Protein 1ZL9 (pdb70)

InterPro domains:
  IPR004045 Glutathione S-transferase, N-terminal [PF02798] (5-75)
  IPR004045 Glutathione S-transferase, N-terminal [PS50404] (2-81)
  IPR004046 Glutathione S-transferase, C-terminal [PF14497] (122-202)
  IPR010987 Glutathione S-transferase, C-terminal-like [PS50405] (83-207)
  IPR036249 Thioredoxin-like superfamily [SSF52833] (3-77)
  IPR036282 Glutathione S-transferase, C-terminal domain superfamily [SSF47616] (79-207)
  IPR040079 Glutathione transferase family [SFLDS00019] (1-206)
  IPR050213 Glutathione S-transferase superfamily [PTHR11571] (1-204)

Nearest PDB structures (foldseek):
  1zl9-assembly1_B  TM=1.005E+00  e=1.053E-36  Caenorhabditis elegans
  2on5-assembly4_E  TM=9.612E-01  e=7.354E-25  Necator americanus
  3w8s-assembly1_A-2  TM=9.663E-01  e=3.226E-24  Necator americanus
  4oft-assembly1_B  TM=9.753E-01  e=2.077E-23  Necator americanus
  2ws2-assembly1_B  TM=9.398E-01  e=6.910E-22  Haemonchus contortus

Sequence (414 aa):
MVSYKLTYFNGRGAGEVSRQIFAYAGQQYEDNRVTQEQWPALKETCAAPFGQLPFLEVDGKKLAQSHAIARFLAREFKLNGKTAWEEAQVNSLADQYKDYSSEARPYFYAVMGFGPGDVETLKKDIFLPAFEKFYGFLVNFLKASGSGFLVGDSLTWIDLAIAQHSADLIAKGGDFSKFPELKAHAEKIQAIPQIKKWIETRPVTPFMVSYKLTYFNGRGAGEVSRQIFAYAGQQYEDNRVTQEQWPALKETCAAPFGQLPFLEVDGKKLAQSHAIARFLAREFKLNGKTAWEEAQVNSLADQYKDYSSEARPYFYAVMGFGPGDVETLKKDIFLPAFEKFYGFLVNFLKASGSGFLVGDSLTWIDLAIAQHSADLIAKGGDFSKFPELKAHAEKIQAIPQIKKWIETRPVTPF

Radius of gyration: 21.33 Å; Cα contacts (8 Å, |Δi|>4): 587; chains: 2; bounding box: 52×50×57 Å

Secondary structure (DSSP, 8-state):
---EEEEEESSSGGGHHHHHHHHHHT---EEEEE-TTTHHHHHHTT-STTS-S-EEEETTEEEE-HHHHHHHHHHHTT-S-SSHHHHHHHHHHHHHHHHHHHHHHHHHHHHHTSS-S-HHHHIIIIIHHHHHHHHHHHHHHHHHH-SSSSSTTS--HHHHHHHHHHHHHHHTT---TT-HHHHHHHHHHHHSHHHHHHHHHS-----/---EEEEEESSSGGGHHHHHHHHHHT---EEEEE-TTTHHHHHHTT-STTS-S-EEEETTEEEE-HHHHHHHHHHHTT-S-SSHHHHHHHHHHHHHHHHHHHHHHHHHHHHHSSS-S-HHHHIIIIIHHHHHHHHHHHHHHHHHH-SSSSSTTS--HHHHHHHHHHHHHHHTT---TT-HHHHHHHHHHHHSHHHHHHHHHSPP---

B-factor: mean 24.82, std 10.94, range [7.76, 68.68]

Organism: Caenorhabditis elegans (NCBI:txid6239)

Solvent-accessible surface area: 19429 Å² total; per-residue (Å²): 252,79,70,23,69,1,1,28,74,85,10,20,48,42,0,4,16,2,1,1,0,1,23,70,41,68,55,166,42,92,46,35,47,6,63,146,133,97,38,89,59,36,102,152,91,110,18,5,36,8,16,98,22,10,4,0,32,16,71,54,121,76,0,3,21,25,15,0,0,0,8,17,0,0,64,89,49,147,6,2,5,103,74,48,47,30,25,5,29,0,2,1,0,0,4,10,37,38,52,4,26,55,69,0,105,64,28,48,90,12,67,58,63,143,20,128,55,87,63,136,58,27,88,125,76,66,11,58,74,6,8,62,98,3,1,26,32,0,15,85,28,20,150,92,28,69,36,32,29,0,8,18,94,41,15,3,2,0,0,1,13,0,0,13,25,0,23,32,31,51,89,116,63,32,107,15,90,138,16,81,66,0,90,56,4,5,99,88,1,30,60,32,105,64,0,104,138,40,46,110,84,34,58,152,16,90,80,250,73,67,20,67,0,2,26,68,77,9,34,47,45,0,4,15,2,1,1,0,1,24,76,41,69,52,165,45,94,44,44,48,8,54,146,135,106,40,85,69,43,102,152,83,108,18,8,41,11,22,110,22,8,4,0,27,9,83,50,102,77,0,3,23,21,18,0,0,0,7,16,0,0,55,77,46,157,5,2,6,126,73,46,58,30,22,7,26,0,2,1,0,0,4,5,34,40,47,4,35,59,72,0,104,62,28,47,94,15,73,64,55,132,24,124,50,89,60,135,57,32,101,123,73,60,15,61,73,4,10,56,89,3,0,25,32,0,13,82,29,18,148,91,37,70,37,31,27,0,7,18,87,45,14,3,0,0,0,1,14,0,1,17,23,0,26,51,24,52,84,166,64,36,107,14,92,133,15,79,64,1,90,57,4,6,102,88,0,34,62,29,97,72,0,102,128,37,48,109,86,32,61,148,17,100,87

Structure (mmCIF, N/CA/C/O backbone):
data_1ZL9
#
_entry.id   1ZL9
#
_cell.length_a   58.960
_cell.length_b   88.272
_cell.length_c   93.596
_cell.angle_alpha   90.00
_cell.angle_beta   90.00
_cell.angle_gamma   90.00
#
_symmetry.space_group_name_H-M   'P 21 21 21'
#
loop_
_entity.id
_entity.type
_entity.pdbx_description
1 polymer 'glutathione S-transferase 5'
2 non-polymer GLUTATHIONE
3 water water
#
loop_
_atom_site.group_PDB
_atom_site.id
_atom_site.type_symbol
_atom_site.label_atom_id
_atom_site.label_alt_id
_atom_site.label_comp_id
_atom_site.label_asym_id
_atom_site.label_entity_id
_atom_site.label_seq_id
_atom_site.pdbx_PDB_ins_code
_atom_site.Cartn_x
_atom_site.Cartn_y
_atom_site.Cartn_z
_atom_site.occupancy
_atom_site.B_iso_or_equiv
_atom_site.auth_seq_id
_atom_site.auth_comp_id
_atom_site.auth_asym_id
_atom_site.auth_atom_id
_atom_site.pdbx_PDB_model_num
ATOM 1 N N . MET A 1 1 ? 32.813 6.422 0.044 1.00 51.20 1 MET A N 1
ATOM 2 C CA . MET A 1 1 ? 31.636 6.129 -0.850 1.00 51.11 1 MET A CA 1
ATOM 3 C C . MET A 1 1 ? 30.350 5.834 0.019 1.00 49.20 1 MET A C 1
ATOM 4 O O . MET A 1 1 ? 29.630 4.847 -0.208 1.00 49.97 1 MET A O 1
ATOM 9 N N . VAL A 1 2 ? 30.081 6.714 0.999 1.00 46.95 2 VAL A N 1
ATOM 10 C CA . VAL A 1 2 ? 28.907 6.615 1.930 1.00 43.44 2 VAL A CA 1
ATOM 11 C C . VAL A 1 2 ? 27.569 6.872 1.226 1.00 39.53 2 VAL A C 1
ATOM 12 O O . VAL A 1 2 ? 27.393 7.895 0.572 1.00 39.25 2 VAL A O 1
ATOM 16 N N . SER A 1 3 ? 26.623 5.948 1.346 1.00 33.83 3 SER A N 1
ATOM 17 C CA . SER A 1 3 ? 25.392 6.080 0.585 1.00 31.86 3 SER A CA 1
ATOM 18 C C . SER A 1 3 ? 24.237 6.539 1.528 1.00 27.33 3 SER A C 1
ATOM 19 O O . SER A 1 3 ? 24.038 5.992 2.602 1.00 26.67 3 SER A O 1
ATOM 22 N N . TYR A 1 4 ? 23.553 7.611 1.142 1.00 22.76 4 TYR A N 1
ATOM 23 C CA . TYR A 1 4 ? 22.485 8.215 1.937 1.00 21.01 4 TYR A CA 1
ATOM 24 C C . TYR A 1 4 ? 21.130 8.026 1.320 1.00 18.71 4 TYR A C 1
ATOM 25 O O . TYR A 1 4 ? 20.963 8.257 0.120 1.00 17.70 4 TYR A O 1
ATOM 34 N N . LYS A 1 5 ? 20.164 7.622 2.144 1.00 18.57 5 LYS A N 1
ATOM 35 C CA . LYS A 1 5 ? 18.770 7.426 1.713 1.00 18.18 5 LYS A CA 1
ATOM 36 C C . LYS A 1 5 ? 17.830 7.985 2.774 1.00 17.35 5 LYS A C 1
ATOM 37 O O . LYS A 1 5 ? 17.884 7.591 3.926 1.00 16.53 5 LYS A O 1
ATOM 43 N N . LEU A 1 6 ? 16.996 8.944 2.395 1.00 16.56 6 LEU A N 1
ATOM 44 C CA . LEU A 1 6 ? 16.117 9.583 3.346 1.00 15.47 6 LEU A CA 1
ATOM 45 C C . LEU A 1 6 ? 14.715 9.084 3.059 1.00 14.93 6 LEU A C 1
ATOM 46 O O . LEU A 1 6 ? 14.246 9.175 1.940 1.00 15.87 6 LEU A O 1
ATOM 51 N N . THR A 1 7 ? 14.046 8.555 4.051 1.00 15.21 7 THR A N 1
ATOM 52 C CA . THR A 1 7 ? 12.674 8.082 3.865 1.00 15.92 7 THR A CA 1
ATOM 53 C C . THR A 1 7 ? 11.742 8.975 4.644 1.00 15.53 7 THR A C 1
ATOM 54 O O . THR A 1 7 ? 11.882 9.139 5.861 1.00 13.55 7 THR A O 1
ATOM 58 N N . TYR A 1 8 ? 10.840 9.625 3.913 1.00 15.22 8 TYR A N 1
ATOM 59 C CA . TYR A 1 8 ? 9.818 10.449 4.528 1.00 17.13 8 TYR A CA 1
ATOM 60 C C . TYR A 1 8 ? 8.593 10.445 3.614 1.00 18.08 8 TYR A C 1
ATOM 61 O O . TYR A 1 8 ? 8.626 9.808 2.594 1.00 18.30 8 TYR A O 1
ATOM 70 N N . PHE A 1 9 ? 7.508 11.069 4.043 1.00 19.04 9 PHE A N 1
ATOM 71 C CA . PHE A 1 9 ? 6.323 11.290 3.205 1.00 20.58 9 PHE A CA 1
ATOM 72 C C . PHE A 1 9 ? 6.589 12.266 2.045 1.00 20.12 9 PHE A C 1
ATOM 73 O O . PHE A 1 9 ? 7.649 12.935 1.985 1.00 20.02 9 PHE A O 1
ATOM 81 N N . ASN A 1 10 ? 5.690 12.242 1.075 1.00 18.67 10 ASN A N 1
ATOM 82 C CA . ASN A 1 10 ? 5.735 13.167 -0.032 1.00 20.37 10 ASN A CA 1
ATOM 83 C C . ASN A 1 10 ? 5.272 14.555 0.397 1.00 18.40 10 ASN A C 1
ATOM 84 O O . ASN A 1 10 ? 4.159 14.971 0.109 1.00 17.04 10 ASN A O 1
ATOM 89 N N . GLY A 1 11 ? 6.170 15.264 1.056 1.00 17.35 11 GLY A N 1
ATOM 90 C CA . GLY A 1 11 ? 5.884 16.597 1.556 1.00 16.12 11 GLY A CA 1
ATOM 91 C C . GLY A 1 11 ? 7.163 17.128 2.172 1.00 16.64 11 GLY A C 1
ATOM 92 O O . GLY A 1 11 ? 8.173 16.380 2.311 1.00 14.36 11 GLY A O 1
ATOM 93 N N . ARG A 1 12 ? 7.133 18.402 2.511 1.00 15.38 12 ARG A N 1
ATOM 94 C CA . ARG A 1 12 ? 8.271 19.083 3.125 1.00 15.88 12 ARG A CA 1
ATOM 95 C C . ARG A 1 12 ? 8.435 18.578 4.549 1.00 16.14 12 ARG A C 1
ATOM 96 O O . ARG A 1 12 ? 9.305 17.728 4.837 1.00 15.44 12 ARG A O 1
ATOM 104 N N . GLY A 1 13 ? 7.519 19.032 5.410 1.00 15.73 13 GLY A N 1
ATOM 105 C CA . GLY A 1 13 ? 7.374 18.561 6.765 1.00 16.75 13 GLY A CA 1
ATOM 106 C C . GLY A 1 13 ? 8.707 18.513 7.504 1.00 15.74 13 GLY A C 1
ATOM 107 O O . GLY A 1 13 ? 9.571 19.349 7.326 1.00 17.44 13 GLY A O 1
ATOM 108 N N . ALA A 1 14 ? 8.891 17.428 8.231 1.00 16.32 14 ALA A N 1
ATOM 109 C CA . ALA A 1 14 ? 10.065 17.227 9.085 1.00 16.65 14 ALA A CA 1
ATOM 110 C C . ALA A 1 14 ? 11.296 16.676 8.325 1.00 17.19 14 ALA A C 1
ATOM 111 O O . ALA A 1 14 ? 12.414 16.723 8.843 1.00 18.65 14 ALA A O 1
ATOM 113 N N . GLY A 1 15 ? 11.096 16.168 7.109 1.00 15.32 15 GLY A N 1
ATOM 114 C CA . GLY A 1 15 ? 12.199 15.731 6.284 1.00 16.18 15 GLY A CA 1
ATOM 115 C C . GLY A 1 15 ? 12.942 16.834 5.546 1.00 15.34 15 GLY A C 1
ATOM 116 O O . GLY A 1 15 ? 14.107 16.670 5.155 1.00 16.12 15 GLY A O 1
ATOM 117 N N . GLU A 1 16 ? 12.262 17.944 5.338 1.00 13.69 16 GLU A N 1
ATOM 118 C CA . GLU A 1 16 ? 12.712 18.949 4.425 1.00 13.16 16 GLU A CA 1
ATOM 119 C C . GLU A 1 16 ? 14.050 19.512 4.810 1.00 12.86 16 GLU A C 1
ATOM 120 O O . GLU A 1 16 ? 14.915 19.756 3.954 1.00 13.94 16 GLU A O 1
ATOM 126 N N . VAL A 1 17 ? 14.292 19.726 6.088 1.00 13.51 17 VAL A N 1
ATOM 127 C CA . VAL A 1 17 ? 15.569 20.340 6.450 1.00 13.55 17 VAL A CA 1
ATOM 128 C C . VAL A 1 17 ? 16.803 19.491 6.051 1.00 13.31 17 VAL A C 1
ATOM 129 O O . VAL A 1 17 ? 17.845 20.035 5.610 1.00 12.58 17 VAL A O 1
ATOM 133 N N . SER A 1 18 ? 16.659 18.176 6.196 1.00 12.48 18 SER A N 1
ATOM 134 C CA . SER A 1 18 ? 17.686 17.235 5.783 1.00 12.78 18 SER A CA 1
ATOM 135 C C . SER A 1 18 ? 17.888 17.306 4.293 1.00 10.96 18 SER A C 1
ATOM 136 O O . SER A 1 18 ? 19.006 17.292 3.809 1.00 12.98 18 SER A O 1
ATOM 139 N N . ARG A 1 19 ? 16.804 17.398 3.527 1.00 13.53 19 ARG A N 1
ATOM 140 C CA . ARG A 1 19 ? 16.934 17.527 2.087 1.00 13.54 19 ARG A CA 1
ATOM 141 C C . ARG A 1 19 ? 17.708 18.810 1.732 1.00 12.90 19 ARG A C 1
ATOM 142 O O . ARG A 1 19 ? 18.499 18.836 0.796 1.00 13.00 19 ARG A O 1
ATOM 150 N N . GLN A 1 20 ? 17.477 19.860 2.490 1.00 11.66 20 GLN A N 1
ATOM 151 C CA . GLN A 1 20 ? 18.124 21.155 2.224 1.00 12.67 20 GLN A CA 1
ATOM 152 C C . GLN A 1 20 ? 19.597 21.157 2.633 1.00 13.41 20 GLN A C 1
ATOM 153 O O . GLN A 1 20 ? 20.419 21.783 1.995 1.00 14.55 20 GLN A O 1
ATOM 159 N N . ILE A 1 21 ? 19.918 20.428 3.694 1.00 13.14 21 ILE A N 1
ATOM 160 C CA . ILE A 1 21 ? 21.310 20.226 4.064 1.00 13.65 21 ILE A CA 1
ATOM 161 C C . ILE A 1 21 ? 22.036 19.512 2.951 1.00 12.70 21 ILE A C 1
ATOM 162 O O . ILE A 1 21 ? 23.119 19.926 2.519 1.00 13.20 21 ILE A O 1
ATOM 167 N N . PHE A 1 22 ? 21.454 18.439 2.461 1.00 14.02 22 PHE A N 1
ATOM 168 C CA . PHE A 1 22 ? 22.047 17.764 1.320 1.00 13.83 22 PHE A CA 1
ATOM 169 C C . PHE A 1 22 ? 22.175 18.663 0.084 1.00 14.63 22 PHE A C 1
ATOM 170 O O . PHE A 1 22 ? 23.222 18.615 -0.614 1.00 16.07 22 PHE A O 1
ATOM 178 N N . ALA A 1 23 ? 21.137 19.460 -0.222 1.00 14.61 23 ALA A N 1
ATOM 179 C CA . ALA A 1 23 ? 21.186 20.379 -1.330 1.00 14.78 23 ALA A CA 1
ATOM 180 C C . ALA A 1 23 ? 22.301 21.387 -1.120 1.00 15.30 23 ALA A C 1
ATOM 181 O O . ALA A 1 23 ? 23.052 21.649 -2.052 1.00 16.60 23 ALA A O 1
ATOM 183 N N . TYR A 1 24 ? 22.387 22.007 0.058 1.00 16.75 24 TYR A N 1
ATOM 184 C CA . TYR A 1 24 ? 23.473 22.956 0.337 1.00 17.17 24 TYR A CA 1
ATOM 185 C C . TYR A 1 24 ? 24.852 22.377 0.088 1.00 19.18 24 TYR A C 1
ATOM 186 O O . TYR A 1 24 ? 25.722 23.000 -0.555 1.00 17.99 24 TYR A O 1
ATOM 195 N N . ALA A 1 25 ? 25.042 21.155 0.554 1.00 19.16 25 ALA A N 1
ATOM 196 C CA . ALA A 1 25 ? 26.325 20.500 0.461 1.00 20.66 25 ALA A CA 1
ATOM 197 C C . ALA A 1 25 ? 26.592 19.938 -0.878 1.00 21.34 25 ALA A C 1
ATOM 198 O O . ALA A 1 25 ? 27.676 19.468 -1.130 1.00 22.82 25 ALA A O 1
ATOM 200 N N . GLY A 1 26 ? 25.620 19.905 -1.779 1.00 21.38 26 GLY A N 1
ATOM 201 C CA . GLY A 1 26 ? 25.809 19.192 -3.030 1.00 21.84 26 GLY A CA 1
ATOM 202 C C . GLY A 1 26 ? 25.923 17.671 -2.938 1.00 24.43 26 GLY A C 1
ATOM 203 O O . GLY A 1 26 ? 26.534 17.024 -3.840 1.00 24.60 26 GLY A O 1
ATOM 204 N N . GLN A 1 27 ? 25.327 17.077 -1.895 1.00 21.17 27 GLN A N 1
ATOM 205 C CA . GLN A 1 27 ? 25.504 15.667 -1.626 1.00 21.71 27 GLN A CA 1
ATOM 206 C C . GLN A 1 27 ? 24.400 14.892 -2.235 1.00 21.68 27 GLN A C 1
ATOM 207 O O . GLN A 1 27 ? 23.207 15.171 -1.956 1.00 22.64 27 GLN A O 1
ATOM 213 N N . GLN A 1 28 ? 24.757 13.896 -3.044 1.00 19.96 28 GLN A N 1
ATOM 214 C CA . GLN A 1 28 ? 23.763 12.979 -3.601 1.00 22.36 28 GLN A CA 1
ATOM 215 C C . GLN A 1 28 ? 23.155 12.096 -2.496 1.00 21.55 28 GLN A C 1
ATOM 216 O O . GLN A 1 28 ? 23.839 11.649 -1.561 1.00 20.33 28 GLN A O 1
ATOM 222 N N . TYR A 1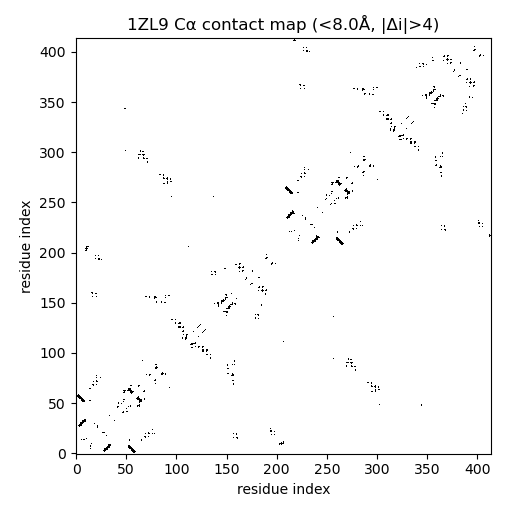 29 ? 21.869 11.854 -2.625 1.00 19.10 29 TYR A N 1
ATOM 223 C CA . TYR A 1 29 ? 21.115 11.012 -1.699 1.00 16.61 29 TYR A CA 1
ATOM 224 C C . TYR A 1 29 ? 19.893 10.477 -2.438 1.00 16.01 29 TYR A C 1
ATOM 225 O O . TYR A 1 29 ? 19.415 11.036 -3.452 1.00 15.43 29 TYR A O 1
ATOM 234 N N . GLU A 1 30 ? 19.346 9.411 -1.929 1.00 16.44 30 GLU A N 1
ATOM 235 C CA . GLU A 1 30 ? 18.055 8.953 -2.413 1.00 16.43 30 GLU A CA 1
ATOM 236 C C . GLU A 1 30 ? 16.939 9.600 -1.586 1.00 16.09 30 GLU A C 1
ATOM 237 O O . GLU A 1 30 ? 16.842 9.400 -0.374 1.00 14.66 30 GLU A O 1
ATOM 243 N N . ASP A 1 31 ? 16.100 10.372 -2.259 1.00 15.16 31 ASP A N 1
ATOM 244 C CA . ASP A 1 31 ? 14.931 11.041 -1.661 1.00 15.97 31 ASP A CA 1
ATOM 245 C C . ASP A 1 31 ? 13.744 10.110 -1.788 1.00 18.00 31 ASP A C 1
ATOM 246 O O . ASP A 1 31 ? 13.067 10.136 -2.775 1.00 17.75 31 ASP A O 1
ATOM 251 N N . ASN A 1 32 ? 13.571 9.236 -0.800 1.00 17.56 32 ASN A N 1
ATOM 252 C CA . ASN A 1 32 ? 12.552 8.207 -0.808 1.00 18.52 32 ASN A CA 1
ATOM 253 C C . ASN A 1 32 ? 11.295 8.683 -0.162 1.00 18.76 32 ASN A C 1
ATOM 254 O O . ASN A 1 32 ? 11.194 8.764 1.069 1.00 19.41 32 ASN A O 1
ATOM 259 N N . ARG A 1 33 ? 10.305 8.943 -0.987 1.00 18.74 33 ARG A N 1
ATOM 260 C CA . ARG A 1 33 ? 9.067 9.523 -0.542 1.00 20.80 33 ARG A CA 1
ATOM 261 C C . ARG A 1 33 ? 7.978 8.454 -0.496 1.00 24.13 33 ARG A C 1
ATOM 262 O O . ARG A 1 33 ? 7.674 7.770 -1.488 1.00 22.10 33 ARG A O 1
ATOM 270 N N . VAL A 1 34 ? 7.354 8.324 0.659 1.00 27.67 34 VAL A N 1
ATOM 271 C CA . VAL A 1 34 ? 6.442 7.225 0.814 1.00 30.78 34 VAL A CA 1
ATOM 272 C C . VAL A 1 34 ? 5.030 7.684 0.704 1.00 32.63 34 VAL A C 1
ATOM 273 O O . VAL A 1 34 ? 4.635 8.778 1.146 1.00 32.63 34 VAL A O 1
ATOM 277 N N . THR A 1 35 ? 4.317 6.781 0.010 1.00 36.26 35 THR A N 1
ATOM 278 C CA . THR A 1 35 ? 2.943 6.907 -0.377 1.00 37.28 35 THR A CA 1
ATOM 279 C C . THR A 1 35 ? 2.186 6.339 0.792 1.00 38.01 35 THR A C 1
ATOM 280 O O . THR A 1 35 ? 2.668 5.361 1.423 1.00 37.00 35 THR A O 1
ATOM 284 N N . GLN A 1 36 ? 1.022 6.923 1.057 1.00 37.83 36 GLN A N 1
ATOM 285 C CA . GLN A 1 36 ? -0.053 6.249 1.824 1.00 39.16 36 GLN A CA 1
ATOM 286 C C . GLN A 1 36 ? -0.126 4.710 1.594 1.00 38.12 36 GLN A C 1
ATOM 287 O O . GLN A 1 36 ? -0.161 3.973 2.556 1.00 37.96 36 GLN A O 1
ATOM 293 N N . GLU A 1 37 ? 0.002 4.223 0.359 1.00 38.57 37 GLU A N 1
ATOM 294 C CA . GLU A 1 37 ? -0.216 2.775 0.073 1.00 39.45 37 GLU A CA 1
ATOM 295 C C . GLU A 1 37 ? 0.940 1.882 0.592 1.00 40.14 37 GLU A C 1
ATOM 296 O O . GLU A 1 37 ? 0.740 0.686 0.920 1.00 37.74 37 GLU A O 1
ATOM 302 N N . GLN A 1 38 ? 2.134 2.479 0.617 1.00 40.33 38 GLN A N 1
ATOM 303 C CA . GLN A 1 38 ? 3.366 1.794 1.059 1.00 41.15 38 GLN A CA 1
ATOM 304 C C . GLN A 1 38 ? 3.448 1.773 2.591 1.00 40.35 38 GLN A C 1
ATOM 305 O O . GLN A 1 38 ? 3.981 0.809 3.182 1.00 39.51 38 GLN A O 1
ATOM 311 N N . TRP A 1 39 ? 2.921 2.844 3.210 1.00 40.42 39 TRP A N 1
ATOM 312 C CA . TRP A 1 39 ? 3.260 3.205 4.609 1.00 40.33 39 TRP A CA 1
ATOM 313 C C . TRP A 1 39 ? 2.896 2.074 5.641 1.00 41.38 39 TRP A C 1
ATOM 314 O O . TRP A 1 39 ? 3.833 1.397 6.169 1.00 40.32 39 TRP A O 1
ATOM 325 N N . PRO A 1 40 ? 1.603 1.879 5.941 1.00 43.70 40 PRO A N 1
ATOM 326 C CA . PRO A 1 40 ? 1.150 0.698 6.737 1.00 44.03 40 PRO A CA 1
ATOM 327 C C . PRO A 1 40 ? 1.997 -0.552 6.544 1.00 45.42 40 PRO A C 1
ATOM 328 O O . PRO A 1 40 ? 2.402 -1.294 7.481 1.00 43.73 40 PRO A O 1
ATOM 332 N N . ALA A 1 41 ? 2.294 -0.787 5.269 1.00 47.09 41 ALA A N 1
ATOM 333 C CA . ALA A 1 41 ? 3.237 -1.814 4.941 1.00 47.90 41 ALA A CA 1
ATOM 334 C C . ALA A 1 41 ? 4.679 -1.776 5.454 1.00 48.53 41 ALA A C 1
ATOM 335 O O . ALA A 1 41 ? 5.187 -2.770 6.012 1.00 48.08 41 ALA A O 1
ATOM 337 N N . LEU A 1 42 ? 5.305 -0.593 5.281 1.00 47.44 42 LEU A N 1
ATOM 338 C CA . LEU A 1 42 ? 6.618 -0.292 5.798 1.00 47.45 42 LEU A CA 1
ATOM 339 C C . LEU A 1 42 ? 6.548 -0.208 7.356 1.00 47.39 42 LEU A C 1
ATOM 340 O O . LEU A 1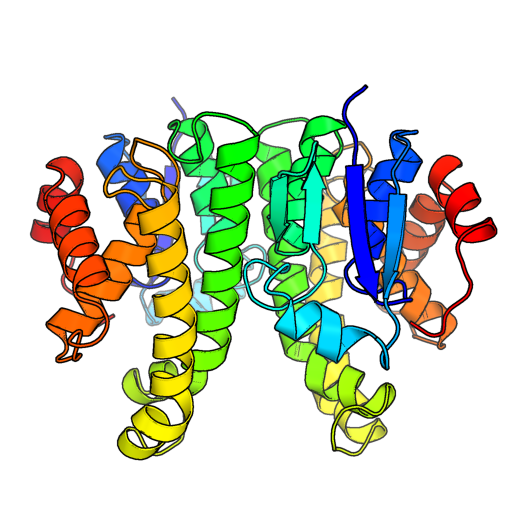 42 ? 7.445 -0.646 8.070 1.00 45.99 42 LEU A O 1
ATOM 345 N N . LYS A 1 43 ? 5.458 0.324 7.870 1.00 47.80 43 LYS A N 1
ATOM 346 C CA . LYS A 1 43 ? 5.300 0.405 9.297 1.00 49.21 43 LYS A CA 1
ATOM 347 C C . LYS A 1 43 ? 5.263 -0.979 9.959 1.00 50.78 43 LYS A C 1
ATOM 348 O O . LYS A 1 43 ? 5.982 -1.202 10.966 1.00 51.21 43 LYS A O 1
ATOM 354 N N . GLU A 1 44 ? 4.448 -1.880 9.377 1.00 52.04 44 GLU A N 1
ATOM 355 C CA . GLU A 1 44 ? 4.276 -3.287 9.805 1.00 52.96 44 GLU A CA 1
ATOM 356 C C . GLU A 1 44 ? 5.632 -3.965 9.841 1.00 52.37 44 GLU A C 1
ATOM 357 O O . GLU A 1 44 ? 5.884 -4.860 10.650 1.00 52.95 44 GLU A O 1
ATOM 363 N N . THR A 1 45 ? 6.514 -3.477 8.976 1.00 51.58 45 THR A N 1
ATOM 364 C CA . THR A 1 45 ? 7.839 -4.038 8.706 1.00 50.90 45 THR A CA 1
ATOM 365 C C . THR A 1 45 ? 8.893 -3.859 9.865 1.00 50.74 45 THR A C 1
ATOM 366 O O . THR A 1 45 ? 9.967 -4.511 9.881 1.00 50.12 45 THR A O 1
ATOM 370 N N . CYS A 1 46 ? 8.544 -3.029 10.861 1.00 49.86 46 CYS A N 1
ATOM 371 C CA . CYS A 1 46 ? 9.508 -2.375 11.744 1.00 49.46 46 CYS A CA 1
ATOM 372 C C . CYS A 1 46 ? 10.665 -1.823 10.937 1.00 46.58 46 CYS A C 1
ATOM 373 O O . CYS A 1 46 ? 11.818 -1.958 11.339 1.00 48.34 46 CYS A O 1
ATOM 376 N N . ALA A 1 47 ? 10.402 -1.213 9.785 1.00 42.84 47 ALA A N 1
ATOM 377 C CA . ALA A 1 47 ? 11.516 -0.568 9.106 1.00 39.88 47 ALA A CA 1
ATOM 378 C C . ALA A 1 47 ? 11.970 0.563 10.056 1.00 35.53 47 ALA A C 1
ATOM 379 O O . ALA A 1 47 ? 13.092 0.559 10.531 1.00 37.38 47 ALA A O 1
ATOM 381 N N . ALA A 1 48 ? 11.069 1.454 10.427 1.00 30.26 48 ALA A N 1
ATOM 382 C CA . ALA A 1 48 ? 11.474 2.651 11.152 1.00 27.04 48 ALA A CA 1
ATOM 383 C C . ALA A 1 48 ? 11.832 2.327 12.609 1.00 24.29 48 ALA A C 1
ATOM 384 O O . ALA A 1 48 ? 11.054 1.674 13.288 1.00 23.77 48 ALA A O 1
ATOM 386 N N . PRO A 1 49 ? 12.978 2.784 13.095 1.00 21.31 49 PRO A N 1
ATOM 387 C CA . PRO A 1 49 ? 13.382 2.542 14.487 1.00 21.28 49 PRO A CA 1
ATOM 388 C C . PRO A 1 49 ? 12.305 2.781 15.542 1.00 19.97 49 PRO A C 1
ATOM 389 O O . PRO A 1 49 ? 12.169 1.986 16.482 1.00 20.05 49 PRO A O 1
ATOM 393 N N . PHE A 1 50 ? 11.552 3.856 15.388 1.00 17.48 50 PHE A N 1
ATOM 394 C CA . PHE A 1 50 ? 10.454 4.138 16.286 1.00 17.64 50 PHE A CA 1
ATOM 395 C C . PHE A 1 50 ? 9.111 4.133 15.622 1.00 17.53 50 PHE A C 1
ATOM 396 O O . PHE A 1 50 ? 8.164 4.771 16.109 1.00 18.04 50 PHE A O 1
ATOM 404 N N . GLY A 1 51 ? 9.006 3.424 14.523 1.00 18.50 51 GLY A N 1
ATOM 405 C CA . GLY A 1 51 ? 7.718 3.279 13.841 1.00 19.68 51 GLY A CA 1
ATOM 406 C C . GLY A 1 51 ? 7.260 4.528 13.102 1.00 18.84 51 GLY A C 1
ATOM 407 O O . GLY A 1 51 ? 6.069 4.640 12.737 1.00 19.53 51 GLY A O 1
ATOM 408 N N . GLN A 1 52 ? 8.136 5.514 12.946 1.00 16.90 52 GLN A N 1
ATOM 409 C CA . GLN A 1 52 ? 7.701 6.800 12.379 1.00 16.51 52 GLN A CA 1
ATOM 410 C C . GLN A 1 52 ? 8.740 7.330 11.374 1.00 15.95 52 GLN A C 1
ATOM 411 O O . GLN A 1 52 ? 9.885 6.853 11.389 1.00 15.50 52 GLN A O 1
ATOM 417 N N . LEU A 1 53 ? 8.337 8.299 10.529 1.00 14.51 53 LEU A N 1
ATOM 418 C CA . LEU A 1 53 ? 9.238 8.967 9.590 1.00 14.59 53 LEU A CA 1
ATOM 419 C C . LEU A 1 53 ? 9.467 10.403 10.104 1.00 14.24 53 LEU A C 1
ATOM 420 O O . LEU A 1 53 ? 8.633 10.942 10.825 1.00 15.15 53 LEU A O 1
ATOM 425 N N . PRO A 1 54 ? 10.574 11.032 9.740 1.00 13.97 54 PRO A N 1
ATOM 426 C CA . PRO A 1 54 ? 11.611 10.459 8.865 1.00 14.01 54 PRO A CA 1
ATOM 427 C C . PRO A 1 54 ? 12.595 9.498 9.501 1.00 13.85 54 PRO A C 1
ATOM 428 O O . PRO A 1 54 ? 12.711 9.422 10.731 1.00 15.25 54 PRO A O 1
ATOM 432 N N . PHE A 1 55 ? 13.274 8.721 8.665 1.00 15.00 55 PHE A N 1
ATOM 433 C CA . PHE A 1 55 ? 14.500 8.072 9.075 1.00 15.35 55 PHE A CA 1
ATOM 434 C C . PHE A 1 55 ? 15.468 8.095 7.923 1.00 15.44 55 PHE A C 1
ATOM 435 O O . PHE A 1 55 ? 15.07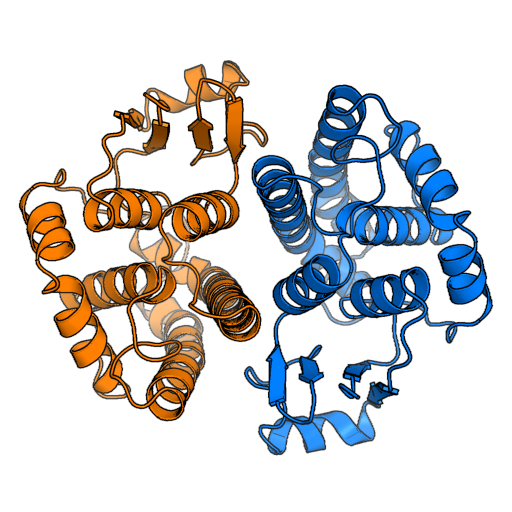2 8.225 6.764 1.00 15.40 55 PHE A O 1
ATOM 443 N N . LEU A 1 56 ? 16.748 8.089 8.272 1.00 15.24 56 LEU A N 1
ATOM 444 C CA . LEU A 1 56 ? 17.821 8.190 7.315 1.00 15.59 56 LEU A CA 1
ATOM 445 C C . LEU A 1 56 ? 18.574 6.871 7.363 1.00 16.74 56 LEU A C 1
ATOM 446 O O . LEU A 1 56 ? 18.805 6.337 8.434 1.00 17.43 56 LEU A O 1
ATOM 451 N N . GLU A 1 57 ? 18.921 6.362 6.207 1.00 17.49 57 GLU A N 1
ATOM 452 C CA . GLU A 1 57 ? 19.854 5.220 6.127 1.00 19.36 57 GLU A CA 1
ATOM 453 C C . GLU A 1 57 ? 21.241 5.650 5.641 1.00 19.39 57 GLU A C 1
ATOM 454 O O . GLU A 1 57 ? 21.362 6.372 4.634 1.00 17.19 57 GLU A O 1
ATOM 460 N N . VAL A 1 58 ? 22.287 5.216 6.349 1.00 20.14 58 VAL A N 1
ATOM 461 C CA . VAL A 1 58 ? 23.659 5.614 6.046 1.00 20.84 58 VAL A CA 1
ATOM 462 C C . VAL A 1 58 ? 24.366 4.259 5.863 1.00 22.71 58 VAL A C 1
ATOM 463 O O . VAL A 1 58 ? 24.470 3.474 6.818 1.00 20.52 58 VAL A O 1
ATOM 467 N N . ASP A 1 59 ? 24.703 3.950 4.608 1.00 23.51 59 ASP A N 1
ATOM 468 C CA . ASP A 1 59 ? 25.129 2.607 4.236 1.00 26.55 59 ASP A CA 1
ATOM 469 C C . ASP A 1 59 ? 24.248 1.551 4.869 1.00 26.75 59 ASP A C 1
ATOM 470 O O . ASP A 1 59 ? 24.739 0.608 5.483 1.00 27.23 59 ASP A O 1
ATOM 475 N N . GLY A 1 60 ? 22.947 1.703 4.713 1.00 25.18 60 GLY A N 1
ATOM 476 C CA . GLY A 1 60 ? 22.001 0.742 5.261 1.00 25.59 60 GLY A CA 1
ATOM 477 C C . GLY A 1 60 ? 21.635 0.832 6.740 1.00 24.80 60 GLY A C 1
ATOM 478 O O . GLY A 1 60 ? 20.635 0.201 7.122 1.00 25.66 60 GLY A O 1
ATOM 479 N N . LYS A 1 61 ? 22.411 1.559 7.545 1.00 23.56 61 LYS A N 1
ATOM 480 C CA . LYS A 1 61 ? 22.171 1.702 9.012 1.00 24.01 61 LYS A CA 1
ATOM 481 C C . LYS A 1 61 ? 21.139 2.832 9.272 1.00 22.51 61 LYS A C 1
ATOM 482 O O . LYS A 1 61 ? 21.242 3.919 8.692 1.00 21.03 61 LYS A O 1
ATOM 488 N N . LYS A 1 62 ? 20.165 2.565 10.131 1.00 20.99 62 LYS A N 1
ATOM 489 C CA . LYS A 1 62 ? 19.025 3.465 10.284 1.00 21.76 62 LYS A CA 1
ATOM 490 C C . LYS A 1 62 ? 19.251 4.505 11.391 1.00 19.60 62 LYS A C 1
ATOM 491 O O . LYS A 1 62 ? 19.763 4.201 12.476 1.00 20.26 62 LYS A O 1
ATOM 497 N N . LEU A 1 63 ? 18.769 5.727 11.130 1.00 18.12 63 LEU A N 1
ATOM 498 C CA . LEU A 1 63 ? 18.774 6.781 12.133 1.00 15.43 63 LEU A CA 1
ATOM 499 C C . LEU A 1 63 ? 17.441 7.501 12.042 1.00 15.39 63 LEU A C 1
ATOM 500 O O . LEU A 1 63 ? 17.120 8.074 11.028 1.00 14.36 63 LEU A O 1
ATOM 505 N N . ALA A 1 64 ? 16.690 7.491 13.133 1.00 13.88 64 ALA A N 1
ATOM 506 C CA . ALA A 1 64 ? 15.413 8.165 13.251 1.00 14.02 64 ALA A CA 1
ATOM 507 C C . ALA A 1 64 ? 15.538 9.497 13.956 1.00 13.61 64 ALA A C 1
ATOM 508 O O . ALA A 1 64 ? 16.593 9.815 14.536 1.00 14.65 64 ALA A O 1
ATOM 510 N N . GLN A 1 65 ? 14.411 10.206 13.984 1.00 14.13 65 GLN A N 1
ATOM 511 C CA . GLN A 1 65 ? 14.194 11.499 14.665 1.00 13.29 65 GLN A CA 1
ATOM 512 C C . GLN A 1 65 ? 14.720 12.711 13.868 1.00 13.36 65 GLN A C 1
ATOM 513 O O . GLN A 1 65 ? 15.920 12.848 13.671 1.00 13.10 65 GLN A O 1
ATOM 519 N N . SER A 1 66 ? 13.794 13.536 13.392 1.00 11.88 66 SER A N 1
ATOM 520 C CA . SER A 1 66 ? 14.094 14.619 12.479 1.00 12.38 66 SER A CA 1
ATOM 521 C C . SER A 1 66 ? 15.262 15.492 12.886 1.00 12.33 66 SER A C 1
ATOM 522 O O . SER A 1 66 ? 16.094 15.769 12.014 1.00 13.47 66 SER A O 1
ATOM 525 N N . HIS A 1 67 ? 15.331 15.883 14.181 1.00 11.62 67 HIS A N 1
ATOM 526 C CA . HIS A 1 67 ? 16.394 16.731 14.689 1.00 14.55 67 HIS A CA 1
ATOM 527 C C . HIS A 1 67 ? 17.709 15.937 14.782 1.00 13.89 67 HIS A C 1
ATOM 528 O O . HIS A 1 67 ? 18.760 16.508 14.510 1.00 13.62 67 HIS A O 1
ATOM 535 N N . ALA A 1 68 ? 17.622 14.643 15.152 1.00 14.02 68 ALA A N 1
ATOM 536 C CA . ALA A 1 68 ? 18.851 13.845 15.242 1.00 12.51 68 ALA A CA 1
ATOM 537 C C . ALA A 1 68 ? 19.479 13.669 13.876 1.00 12.19 68 ALA A C 1
ATOM 538 O O . ALA A 1 68 ? 20.678 13.746 13.750 1.00 13.56 68 ALA A O 1
ATOM 540 N N . ILE A 1 69 ? 18.665 13.433 12.844 1.00 11.97 69 ILE A N 1
ATOM 541 C CA . ILE A 1 69 ? 19.117 13.388 11.496 1.00 11.79 69 ILE A CA 1
ATOM 542 C C . ILE A 1 69 ? 19.732 14.699 11.027 1.00 12.65 69 ILE A C 1
ATOM 543 O O . ILE A 1 69 ? 20.817 14.689 10.491 1.00 13.50 69 ILE A O 1
ATOM 548 N N . ALA A 1 70 ? 19.027 15.819 11.203 1.00 13.59 70 ALA A N 1
ATOM 549 C CA . ALA A 1 70 ? 19.505 17.111 10.719 1.00 13.32 70 ALA A CA 1
ATOM 550 C C . ALA A 1 70 ? 20.835 17.441 11.397 1.00 12.95 70 ALA A C 1
ATOM 551 O O . ALA A 1 70 ? 21.796 17.923 10.768 1.00 14.19 70 ALA A O 1
ATOM 553 N N . ARG A 1 71 ? 20.918 17.135 12.688 1.00 13.72 71 ARG A N 1
ATOM 554 C CA . ARG A 1 71 ? 22.152 17.431 13.452 1.00 13.53 71 ARG A CA 1
ATOM 555 C C . ARG A 1 71 ? 23.322 16.553 12.968 1.00 13.14 71 ARG A C 1
ATOM 556 O O . ARG A 1 71 ? 24.442 17.027 12.792 1.00 12.57 71 ARG A O 1
ATOM 564 N N . PHE A 1 72 ? 23.049 15.291 12.704 1.00 11.84 72 PHE A N 1
ATOM 565 C CA . PHE A 1 72 ? 24.077 14.380 12.252 1.00 12.92 72 PHE A CA 1
ATOM 566 C C . PHE A 1 72 ? 24.605 14.854 10.904 1.00 14.07 72 PHE A C 1
ATOM 567 O O . PHE A 1 72 ? 25.833 15.025 10.707 1.00 13.01 72 PHE A O 1
ATOM 575 N N . LEU A 1 73 ? 23.664 15.174 10.005 1.00 13.81 73 LEU A N 1
ATOM 576 C CA . LEU A 1 73 ? 24.070 15.615 8.680 1.00 13.58 73 LEU A CA 1
ATOM 577 C C . LEU A 1 73 ? 24.749 16.992 8.745 1.00 13.55 73 LEU A C 1
ATOM 578 O O . LEU A 1 73 ? 25.764 17.214 8.068 1.00 14.61 73 LEU A O 1
ATOM 583 N N . ALA A 1 74 ? 24.208 17.908 9.516 1.00 13.76 74 ALA A N 1
ATOM 584 C CA . ALA A 1 74 ? 24.794 19.239 9.628 1.00 14.70 74 ALA A CA 1
ATOM 585 C C . ALA A 1 74 ? 26.240 19.154 10.153 1.00 15.48 74 ALA A C 1
ATOM 586 O O . ALA A 1 74 ? 27.119 19.903 9.660 1.00 14.90 74 ALA A O 1
ATOM 588 N N . ARG A 1 75 ? 26.497 18.286 11.126 1.00 14.91 75 ARG A N 1
ATOM 589 C CA . ARG A 1 75 ? 27.854 18.158 11.634 1.00 16.43 75 ARG A CA 1
ATOM 590 C C . ARG A 1 75 ? 28.822 17.603 10.586 1.00 18.67 75 ARG A C 1
ATOM 591 O O . ARG A 1 75 ? 29.955 18.052 10.538 1.00 17.95 75 ARG A O 1
ATOM 599 N N . GLU A 1 76 ? 28.353 16.682 9.738 1.00 18.86 76 GLU A N 1
ATOM 600 C CA . GLU A 1 76 ? 29.221 16.094 8.686 1.00 21.05 76 GLU A CA 1
ATOM 601 C C . GLU A 1 76 ? 29.555 17.212 7.664 1.00 20.08 76 GLU A C 1
ATOM 602 O O . GLU A 1 76 ? 30.638 17.221 7.061 1.00 20.98 76 GLU A O 1
ATOM 608 N N . PHE A 1 77 ? 28.629 18.133 7.437 1.00 17.91 77 PHE A N 1
ATOM 609 C CA . PHE A 1 77 ? 28.824 19.199 6.455 1.00 18.28 77 PHE A CA 1
ATOM 610 C C . PHE A 1 77 ? 29.190 20.568 7.051 1.00 19.58 77 PHE A C 1
ATOM 611 O O . PHE A 1 77 ? 29.134 21.562 6.334 1.00 18.32 77 PHE A O 1
ATOM 619 N N . LYS A 1 78 ? 29.542 20.620 8.340 1.00 18.14 78 LYS A N 1
ATOM 620 C CA . LYS A 1 78 ? 29.862 21.904 9.007 1.00 19.61 78 LYS A CA 1
ATOM 621 C C . LYS A 1 78 ? 28.751 22.998 8.961 1.00 18.00 78 LYS A C 1
ATOM 622 O O . LYS A 1 78 ? 29.019 24.225 8.797 1.00 19.03 78 LYS A O 1
ATOM 628 N N . LEU A 1 79 ? 27.503 22.560 9.166 1.00 15.61 79 LEU A N 1
ATOM 629 C CA . LEU A 1 79 ? 26.334 23.414 9.205 1.00 15.90 79 LEU A CA 1
ATOM 630 C C . LEU A 1 79 ? 25.652 23.367 10.557 1.00 15.03 79 LEU A C 1
ATOM 631 O O . LEU A 1 79 ? 24.496 23.827 10.710 1.00 15.03 79 LEU A O 1
ATOM 636 N N . ASN A 1 80 ? 26.362 22.876 11.576 1.00 15.75 80 ASN A N 1
ATOM 637 C CA . ASN A 1 80 ? 25.795 22.797 12.923 1.00 15.61 80 ASN A CA 1
ATOM 638 C C . ASN A 1 80 ? 26.306 23.875 13.887 1.00 16.36 80 ASN A C 1
ATOM 639 O O . ASN A 1 80 ? 25.932 23.864 15.021 1.00 15.31 80 ASN A O 1
ATOM 644 N N . GLY A 1 81 ? 27.137 24.806 13.425 1.00 16.18 81 GLY A N 1
ATOM 645 C CA . GLY A 1 81 ? 27.845 25.707 14.288 1.00 17.37 81 GLY A CA 1
ATOM 646 C C . GLY A 1 81 ? 29.352 25.553 14.061 1.00 18.87 81 GLY A C 1
ATOM 647 O O . GLY A 1 81 ? 29.848 24.440 13.794 1.00 17.55 81 GLY A O 1
ATOM 648 N N . LYS A 1 82 ? 30.064 26.669 14.151 1.00 19.55 82 LYS A N 1
ATOM 649 C CA . LYS A 1 82 ? 31.517 26.717 13.881 1.00 20.94 82 LYS A CA 1
ATOM 650 C C . LYS A 1 82 ? 32.355 26.433 15.133 1.00 21.06 82 LYS A C 1
ATOM 651 O O . LYS A 1 82 ? 33.572 26.291 15.030 1.00 22.12 82 LYS A O 1
ATOM 657 N N . THR A 1 83 ? 31.734 26.408 16.294 1.00 19.53 83 THR A N 1
ATOM 658 C CA . THR A 1 83 ? 32.429 26.131 17.568 1.00 19.49 83 THR A CA 1
ATOM 659 C C . THR A 1 83 ? 31.457 25.304 18.388 1.00 19.24 83 THR A C 1
ATOM 660 O O . THR A 1 83 ? 30.272 25.252 18.071 1.00 18.42 83 THR A O 1
ATOM 664 N N . ALA A 1 84 ? 31.965 24.625 19.393 1.00 18.95 84 ALA A N 1
ATOM 665 C CA . ALA A 1 84 ? 31.119 23.837 20.293 1.00 20.28 84 ALA A CA 1
ATOM 666 C C . ALA A 1 84 ? 30.019 24.671 20.908 1.00 19.37 84 ALA A C 1
ATOM 667 O O . ALA A 1 84 ? 28.911 24.175 21.071 1.00 18.51 84 ALA A O 1
ATOM 669 N N . TRP A 1 85 ? 30.277 25.943 21.206 1.00 17.11 85 TRP A N 1
ATOM 670 C CA . TRP A 1 85 ? 29.263 26.801 21.791 1.00 16.72 85 TRP A CA 1
ATOM 671 C C . TRP A 1 85 ? 28.154 27.164 20.748 1.00 16.95 85 TRP A C 1
ATOM 672 O O . TRP A 1 85 ? 26.993 27.207 21.069 1.00 16.34 85 TRP A O 1
ATOM 683 N N . GLU A 1 86 ? 28.533 27.444 19.508 1.00 15.89 86 GLU A N 1
ATOM 684 C CA . GLU A 1 86 ? 27.541 27.689 18.462 1.00 15.83 86 GLU A CA 1
ATOM 685 C C . GLU A 1 86 ? 26.662 26.432 18.235 1.00 14.71 86 GLU A C 1
ATOM 686 O O . GLU A 1 86 ? 25.494 26.562 18.092 1.00 14.97 86 GLU A O 1
ATOM 692 N N . GLU A 1 87 ? 27.251 25.246 18.255 1.00 15.54 87 GLU A N 1
ATOM 693 C CA . GLU A 1 87 ? 26.502 23.995 18.058 1.00 15.53 87 GLU A CA 1
ATOM 694 C C . GLU A 1 87 ? 25.457 23.832 19.157 1.00 13.97 87 GLU A C 1
ATOM 695 O O . GLU A 1 87 ? 24.368 23.418 18.882 1.00 14.04 87 GLU A O 1
ATOM 701 N N . ALA A 1 88 ? 25.813 24.174 20.392 1.00 13.94 88 ALA A N 1
ATOM 702 C CA . ALA A 1 88 ? 24.882 24.140 21.528 1.00 14.50 88 ALA A CA 1
ATOM 703 C C . ALA A 1 88 ? 23.766 25.143 21.350 1.00 14.39 88 ALA A C 1
ATOM 704 O O . ALA A 1 88 ? 22.617 24.849 21.660 1.00 13.43 88 ALA A O 1
ATOM 706 N N . GLN A 1 89 ? 24.116 26.352 20.929 1.00 15.24 89 GLN A N 1
ATOM 707 C CA . GLN A 1 89 ? 23.100 27.385 20.708 1.00 14.40 89 GLN A CA 1
ATOM 708 C C . GLN A 1 89 ? 22.122 27.013 19.558 1.00 13.87 89 GLN A C 1
ATOM 709 O O . GLN A 1 89 ? 20.900 27.208 19.648 1.00 13.11 89 GLN A O 1
ATOM 715 N N . VAL A 1 90 ? 22.663 26.519 18.449 1.00 14.08 90 VAL A N 1
ATOM 716 C CA . VAL A 1 90 ? 21.819 25.946 17.419 1.00 13.14 90 VAL A CA 1
ATOM 717 C C . VAL A 1 90 ? 20.870 24.889 18.043 1.00 12.25 90 VAL A C 1
ATOM 718 O O . VAL A 1 90 ? 19.707 24.891 17.754 1.00 12.09 90 VAL A O 1
ATOM 722 N N . ASN A 1 91 ? 21.398 23.987 18.878 1.00 12.49 91 ASN A N 1
ATOM 723 C CA . ASN A 1 91 ? 20.634 22.982 19.554 1.00 12.75 91 ASN A CA 1
ATOM 724 C C . ASN A 1 91 ? 19.543 23.624 20.442 1.00 13.93 91 ASN A C 1
ATOM 725 O O . ASN A 1 91 ? 18.414 23.166 20.470 1.00 13.27 91 ASN A O 1
ATOM 730 N N . SER A 1 92 ? 19.892 24.695 21.165 1.00 12.66 92 SER A N 1
ATOM 731 C CA . SER A 1 92 ? 18.974 25.321 22.083 1.00 13.33 92 SER A CA 1
ATOM 732 C C . SER A 1 92 ? 17.775 25.904 21.265 1.00 13.68 92 SER A C 1
ATOM 733 O O . SER A 1 92 ? 16.633 25.716 21.579 1.00 13.52 92 SER A O 1
ATOM 736 N N . LEU A 1 93 ? 18.067 26.608 20.196 1.00 13.32 93 LEU A N 1
ATOM 737 C CA . LEU A 1 93 ? 16.979 27.223 19.398 1.00 14.28 93 LEU A CA 1
ATOM 738 C C . LEU A 1 93 ? 16.128 26.186 18.709 1.00 12.12 93 LEU A C 1
ATOM 739 O O . LEU A 1 93 ? 14.920 26.370 18.533 1.00 12.24 93 LEU A O 1
ATOM 744 N N . ALA A 1 94 ? 16.758 25.108 18.263 1.00 13.09 94 ALA A N 1
ATOM 745 C CA . ALA A 1 94 ? 16.059 24.055 17.515 1.00 12.28 94 ALA A CA 1
ATOM 746 C C . ALA A 1 94 ? 15.104 23.354 18.502 1.00 11.97 94 ALA A C 1
ATOM 747 O O . ALA A 1 94 ? 13.976 22.992 18.162 1.00 12.23 94 ALA A O 1
ATOM 749 N N . ASP A 1 95 ? 15.532 23.189 19.735 1.00 12.78 95 ASP A N 1
ATOM 750 C CA . ASP A 1 95 ? 14.666 22.617 20.766 1.00 13.37 95 ASP A CA 1
ATOM 751 C C . ASP A 1 95 ? 13.545 23.555 21.167 1.00 13.83 95 ASP A C 1
ATOM 752 O O . ASP A 1 95 ? 12.434 23.096 21.470 1.00 14.23 95 ASP A O 1
ATOM 757 N N . GLN A 1 96 ? 13.799 24.866 21.192 1.00 13.11 96 GLN A N 1
ATOM 758 C CA . GLN A 1 96 ? 12.699 25.791 21.441 1.00 13.35 96 GLN A CA 1
ATOM 759 C C . GLN A 1 96 ? 11.706 25.743 20.263 1.00 12.79 96 GLN A C 1
ATOM 760 O O . GLN A 1 96 ? 10.538 25.936 20.418 1.00 12.24 96 GLN A O 1
ATOM 766 N N . TYR A 1 97 ? 12.218 25.563 19.053 1.00 14.31 97 TYR A N 1
ATOM 767 C CA . TYR A 1 97 ? 11.399 25.362 17.869 1.00 13.40 97 TYR A CA 1
ATOM 768 C C . TYR A 1 97 ? 10.489 24.111 17.969 1.00 13.57 97 TYR A C 1
ATOM 769 O O . TYR A 1 97 ? 9.322 24.126 17.583 1.00 14.49 97 TYR A O 1
ATOM 778 N N . LYS A 1 98 ? 11.010 23.021 18.487 1.00 14.50 98 LYS A N 1
ATOM 779 C CA . LYS A 1 98 ? 10.167 21.877 18.839 1.00 15.32 98 LYS A CA 1
ATOM 780 C C . LYS A 1 98 ? 9.068 22.215 19.811 1.00 14.79 98 LYS A C 1
ATOM 781 O O . LYS A 1 98 ? 7.973 21.717 19.650 1.00 15.20 98 LYS A O 1
ATOM 787 N N . ASP A 1 99 ? 9.367 22.982 20.873 1.00 14.95 99 ASP A N 1
ATOM 788 C CA . ASP A 1 99 ? 8.340 23.421 21.834 1.00 15.26 99 ASP A CA 1
ATOM 789 C C . ASP A 1 99 ? 7.250 24.272 21.145 1.00 14.75 99 ASP A C 1
ATOM 790 O O . ASP A 1 99 ? 6.093 24.088 21.379 1.00 13.38 99 ASP A O 1
ATOM 795 N N . TYR A 1 100 ? 7.644 25.200 20.272 1.00 13.77 100 TYR A N 1
ATOM 796 C CA . TYR A 1 100 ? 6.710 25.994 19.514 1.00 13.18 100 TYR A CA 1
ATOM 797 C C . TYR A 1 100 ? 5.854 25.068 18.677 1.00 14.62 100 TYR A C 1
ATOM 798 O O . TYR A 1 100 ? 4.632 25.203 18.637 1.00 14.80 100 TYR A O 1
ATOM 807 N N . SER A 1 101 ? 6.494 24.149 17.972 1.00 14.97 101 SER A N 1
ATOM 808 C CA . SER A 1 101 ? 5.761 23.260 17.082 1.00 18.12 101 SER A CA 1
ATOM 809 C C . SER A 1 101 ? 4.759 22.419 17.874 1.00 17.78 101 SER A C 1
ATOM 810 O O . SER A 1 101 ? 3.660 22.125 17.355 1.00 18.02 101 SER A O 1
ATOM 813 N N . SER A 1 102 ? 5.109 22.052 19.110 1.00 18.64 102 SER A N 1
ATOM 814 C CA . SER A 1 102 ? 4.186 21.305 19.971 1.00 20.34 102 SER A CA 1
ATOM 815 C C . SER A 1 102 ? 3.030 22.146 20.385 1.00 19.46 102 SER A C 1
ATOM 816 O O . SER A 1 102 ? 1.900 21.631 20.404 1.00 18.12 102 SER A O 1
ATOM 819 N N . GLU A 1 103 ? 3.267 23.419 20.683 1.00 17.17 103 GLU A N 1
ATOM 820 C CA . GLU A 1 103 ? 2.193 24.278 21.100 1.00 18.51 103 GLU A CA 1
ATOM 821 C C . GLU A 1 103 ? 1.243 24.543 19.940 1.00 17.64 103 GLU A C 1
ATOM 822 O O . GLU A 1 103 ? 0.014 24.649 20.135 1.00 17.51 103 GLU A O 1
ATOM 828 N N . ALA A 1 104 ? 1.811 24.726 18.733 1.00 16.78 104 ALA A N 1
ATOM 829 C CA . ALA A 1 104 ? 1.002 25.027 17.575 1.00 15.97 104 ALA A CA 1
ATOM 830 C C . ALA A 1 104 ? 0.325 23.837 16.932 1.00 17.16 104 ALA A C 1
ATOM 831 O O . ALA A 1 104 ? -0.525 24.012 16.035 1.00 16.10 104 ALA A O 1
ATOM 833 N N . ARG A 1 105 ? 0.705 22.641 17.346 1.00 18.04 105 ARG A N 1
ATOM 834 C CA . ARG A 1 105 ? 0.277 21.439 16.665 1.00 18.71 105 ARG A CA 1
ATOM 835 C C . ARG A 1 105 ? -1.274 21.317 16.435 1.00 18.74 105 ARG A C 1
ATOM 836 O O . ARG A 1 105 ? -1.669 20.816 15.394 1.00 18.86 105 ARG A O 1
ATOM 844 N N . PRO A 1 106 ? -2.134 21.630 17.421 1.00 19.21 106 PRO A N 1
ATOM 845 C CA . PRO A 1 106 ? -3.606 21.531 17.236 1.00 18.76 106 PRO A CA 1
ATOM 846 C C . PRO A 1 106 ? -4.103 22.315 15.990 1.00 17.50 106 PRO A C 1
ATOM 847 O O . PRO A 1 106 ? -4.952 21.814 15.260 1.00 16.89 106 PRO A O 1
ATOM 851 N N . TYR A 1 107 ? -3.559 23.503 15.783 1.00 17.13 107 TYR A N 1
ATOM 852 C CA . TYR A 1 107 ? -3.825 24.329 14.606 1.00 15.14 107 TYR A CA 1
ATOM 853 C C . TYR A 1 107 ? -3.270 23.718 13.341 1.00 14.78 107 TYR A C 1
ATOM 854 O O . TYR A 1 107 ? -3.993 23.567 12.385 1.00 14.86 107 TYR A O 1
ATOM 863 N N . PHE A 1 108 ? -2.013 23.304 13.351 1.00 13.96 108 PHE A N 1
ATOM 864 C CA . PHE A 1 108 ? -1.400 22.744 12.141 1.00 15.21 108 PHE A CA 1
ATOM 865 C C . PHE A 1 108 ? -2.159 21.486 11.685 1.00 16.96 108 PHE A C 1
ATOM 866 O O . PHE A 1 108 ? -2.477 21.310 10.492 1.00 16.44 108 PHE A O 1
ATOM 874 N N . TYR A 1 109 ? -2.471 20.641 12.660 1.00 15.24 109 TYR A N 1
ATOM 875 C CA . TYR A 1 109 ? -3.235 19.428 12.408 1.00 17.54 109 TYR A CA 1
ATOM 876 C C . TYR A 1 109 ? -4.626 19.660 11.858 1.00 17.88 109 TYR A C 1
ATOM 877 O O . TYR A 1 109 ? -5.119 18.861 11.034 1.00 17.39 109 TYR A O 1
ATOM 886 N N . ALA A 1 110 ? -5.271 20.726 12.313 1.00 17.45 110 ALA A N 1
ATOM 887 C CA . ALA A 1 110 ? -6.601 21.036 11.813 1.00 17.81 110 ALA A CA 1
ATOM 888 C C . ALA A 1 110 ? -6.542 21.507 10.363 1.00 19.09 110 ALA A C 1
ATOM 889 O O . ALA A 1 110 ? -7.370 21.122 9.548 1.00 18.75 110 ALA A O 1
ATOM 891 N N . VAL A 1 111 ? -5.584 22.355 10.048 1.00 17.65 111 VAL A N 1
ATOM 892 C CA . VAL A 1 111 ? -5.403 22.837 8.682 1.00 18.54 111 VAL A CA 1
ATOM 893 C C . VAL A 1 111 ? -5.053 21.672 7.714 1.00 18.43 111 VAL A C 1
ATOM 894 O O . VAL A 1 111 ? -5.526 21.598 6.561 1.00 17.74 111 VAL A O 1
ATOM 898 N N . MET A 1 112 ? -4.199 20.772 8.176 1.00 17.65 112 MET A N 1
ATOM 899 C CA . MET A 1 112 ? -3.831 19.623 7.381 1.00 19.39 112 MET A CA 1
ATOM 900 C C . MET A 1 112 ? -4.919 18.560 7.259 1.00 19.95 112 MET A C 1
ATOM 901 O O . MET A 1 112 ? -4.757 17.658 6.421 1.00 21.69 112 MET A O 1
ATOM 906 N N . GLY A 1 113 ? -5.996 18.661 8.056 1.00 19.42 113 GLY A N 1
ATOM 907 C CA . GLY A 1 113 ? -7.102 17.718 8.076 1.00 20.06 113 GLY A CA 1
ATOM 908 C C . GLY A 1 113 ? -6.899 16.519 8.996 1.00 22.49 113 GLY A C 1
ATOM 909 O O . GLY A 1 113 ? -7.646 15.551 8.946 1.00 23.64 1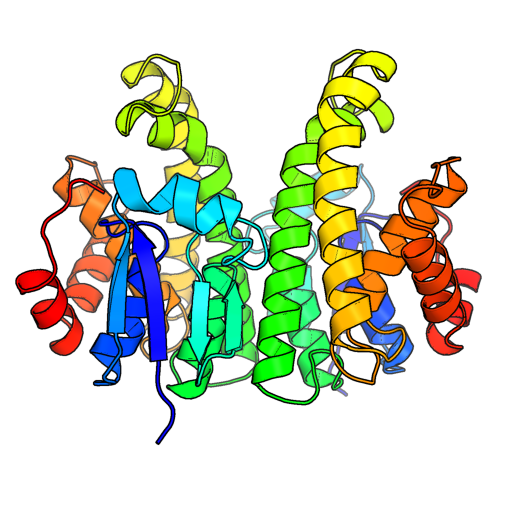13 GLY A O 1
ATOM 910 N N . PHE A 1 114 ? -5.890 16.552 9.848 1.00 22.55 114 PHE A N 1
ATOM 911 C CA . PHE A 1 114 ? -5.631 15.454 10.762 1.00 24.47 114 PHE A CA 1
ATOM 912 C C . PHE A 1 114 ? -6.314 15.619 12.088 1.00 25.08 114 PHE A C 1
ATOM 913 O O . PHE A 1 114 ? -6.446 14.675 12.827 1.00 27.39 114 PHE A O 1
ATOM 921 N N . GLY A 1 115 ? -6.758 16.803 12.445 1.00 24.62 115 GLY A N 1
ATOM 922 C CA . GLY A 1 115 ? -7.303 16.906 13.765 1.00 23.14 115 GLY A CA 1
ATOM 923 C C . GLY A 1 115 ? -8.541 17.694 13.798 1.00 23.05 115 GLY A C 1
ATOM 924 O O . GLY A 1 115 ? -8.868 18.391 12.821 1.00 21.43 115 GLY A O 1
ATOM 925 N N . PRO A 1 116 ? -9.224 17.588 14.935 1.00 22.88 116 PRO A N 1
ATOM 926 C CA . PRO A 1 116 ? -10.498 18.254 15.122 1.00 23.88 116 PRO A CA 1
ATOM 927 C C . PRO A 1 116 ? -10.304 19.718 15.428 1.00 21.69 116 PRO A C 1
ATOM 928 O O . PRO A 1 116 ? -9.202 20.180 15.737 1.00 22.57 116 PRO A O 1
ATOM 932 N N . GLY A 1 117 ? -11.389 20.441 15.299 1.00 21.46 117 GLY A N 1
ATOM 933 C CA . GLY A 1 117 ? -11.519 21.785 15.840 1.00 22.00 117 GLY A CA 1
ATOM 934 C C . GLY A 1 117 ? -11.649 22.792 14.737 1.00 23.02 117 GLY A C 1
ATOM 935 O O . GLY A 1 117 ? -11.267 22.538 13.591 1.00 22.41 117 GLY A O 1
ATOM 936 N N . ASP A 1 118 ? -12.098 23.975 15.122 1.00 22.92 118 ASP A N 1
ATOM 937 C CA . ASP A 1 118 ? -12.367 25.039 14.183 1.00 23.10 118 ASP A CA 1
ATOM 938 C C . ASP A 1 118 ? -11.078 25.792 13.880 1.00 22.70 118 ASP A C 1
ATOM 939 O O . ASP A 1 118 ? -10.419 26.309 14.814 1.00 22.20 118 ASP A O 1
ATOM 944 N N . VAL A 1 119 ? -10.733 25.879 12.591 1.00 21.61 119 VAL A N 1
ATOM 945 C CA . VAL A 1 119 ? -9.461 26.444 12.169 1.00 22.90 119 VAL A CA 1
ATOM 946 C C . VAL A 1 119 ? -9.355 27.876 12.618 1.00 21.71 119 VAL A C 1
ATOM 947 O O . VAL A 1 119 ? -8.371 28.239 13.164 1.00 20.74 119 VAL A O 1
ATOM 951 N N . GLU A 1 120 ? -10.372 28.693 12.367 1.00 21.86 120 GLU A N 1
ATOM 952 C CA . GLU A 1 120 ? -10.347 30.092 12.754 1.00 21.57 120 GLU A CA 1
ATOM 953 C C . GLU A 1 120 ? -10.115 30.307 14.246 1.00 18.77 120 GLU A C 1
ATOM 954 O O . GLU A 1 120 ? -9.301 31.129 14.693 1.00 18.76 120 GLU A O 1
ATOM 960 N N . THR A 1 121 ? -10.774 29.515 15.029 1.00 18.75 121 THR A N 1
ATOM 961 C CA . THR A 1 121 ? -10.642 29.580 16.466 1.00 20.06 121 THR A CA 1
ATOM 962 C C . THR A 1 121 ? -9.273 29.131 16.954 1.00 19.41 121 THR A C 1
ATOM 963 O O . THR A 1 121 ? -8.643 29.796 17.770 1.00 19.51 121 THR A O 1
ATOM 967 N N . LEU A 1 122 ? -8.812 28.019 16.423 1.00 17.85 122 LEU A N 1
ATOM 968 C CA . LEU A 1 122 ? -7.492 27.527 16.731 1.00 17.34 122 LEU A CA 1
ATOM 969 C C . LEU A 1 122 ? -6.446 28.498 16.264 1.00 16.47 122 LEU A C 1
ATOM 970 O O . LEU A 1 122 ? -5.470 28.679 16.975 1.00 16.77 122 LEU A O 1
ATOM 975 N N . LYS A 1 123 ? -6.638 29.149 15.121 1.00 15.43 123 LYS A N 1
ATOM 976 C CA . LYS A 1 123 ? -5.629 30.104 14.663 1.00 15.96 123 LYS A CA 1
ATOM 977 C C . LYS A 1 123 ? -5.394 31.186 15.757 1.00 17.16 123 LYS A C 1
ATOM 978 O O . LYS A 1 123 ? -4.261 31.515 16.114 1.00 15.80 123 LYS A O 1
ATOM 984 N N . LYS A 1 124 ? -6.478 31.759 16.293 1.00 17.52 124 LYS A N 1
ATOM 985 C CA . LYS A 1 124 ? -6.320 32.898 17.179 1.00 18.81 124 LYS A CA 1
ATOM 986 C C . LYS A 1 124 ? -6.060 32.511 18.636 1.00 18.54 124 LYS A C 1
ATOM 987 O O . LYS A 1 124 ? -5.325 33.165 19.364 1.00 17.13 124 LYS A O 1
ATOM 993 N N . ASP A 1 125 ? -6.662 31.433 19.079 1.00 18.57 125 ASP A N 1
ATOM 994 C CA . ASP A 1 125 ? -6.520 31.009 20.455 1.00 20.59 125 ASP A CA 1
ATOM 995 C C . ASP A 1 125 ? -5.247 30.210 20.717 1.00 20.30 125 ASP A C 1
ATOM 996 O O . ASP A 1 125 ? -4.745 30.186 21.829 1.00 20.08 125 ASP A O 1
ATOM 1001 N N . ILE A 1 126 ? -4.777 29.462 19.730 1.00 19.29 126 ILE A N 1
ATOM 1002 C CA . ILE A 1 126 ? -3.612 28.591 19.967 1.00 18.53 126 ILE A CA 1
ATOM 1003 C C . ILE A 1 126 ? -2.379 29.000 19.141 1.00 17.96 126 ILE A C 1
ATOM 1004 O O . ILE A 1 126 ? -1.265 29.143 19.651 1.00 17.35 126 ILE A O 1
ATOM 1009 N N . PHE A 1 127 ? -2.569 29.140 17.842 1.00 16.44 127 PHE A N 1
ATOM 1010 C CA . PHE A 1 127 ? -1.417 29.324 16.984 1.00 16.51 127 PHE A CA 1
ATOM 1011 C C . PHE A 1 127 ? -0.785 30.709 17.208 1.00 16.28 127 PHE A C 1
ATOM 1012 O O . PHE A 1 127 ? 0.379 30.797 17.458 1.00 15.79 127 PHE A O 1
ATOM 1020 N N . LEU A 1 128 ? -1.563 31.781 17.148 1.00 16.08 128 LEU A N 1
ATOM 1021 C CA . LEU A 1 128 ? -0.949 33.102 17.123 1.00 16.94 128 LEU A CA 1
ATOM 1022 C C . LEU A 1 128 ? -0.186 33.437 18.385 1.00 17.18 128 LEU A C 1
ATOM 1023 O O . LEU A 1 128 ? 0.923 34.009 18.296 1.00 18.22 128 LEU A O 1
ATOM 1028 N N . PRO A 1 129 ? -0.693 33.092 19.557 1.00 18.23 129 PRO A N 1
ATOM 1029 C CA . PRO A 1 129 ? 0.114 33.254 20.760 1.00 19.05 129 PRO A CA 1
ATOM 1030 C C . PRO A 1 129 ? 1.441 32.449 20.715 1.00 18.35 129 PRO A C 1
ATOM 1031 O O . PRO A 1 129 ? 2.506 32.928 21.096 1.00 16.81 129 PRO A O 1
ATOM 1035 N N . ALA A 1 130 ? 1.399 31.225 20.201 1.00 18.40 130 ALA A N 1
ATOM 1036 C CA . ALA A 1 130 ? 2.636 30.443 20.102 1.00 17.38 130 ALA A CA 1
ATOM 1037 C C . ALA A 1 130 ? 3.698 31.071 19.164 1.00 16.40 130 ALA A C 1
ATOM 1038 O O . ALA A 1 130 ? 4.925 31.114 19.466 1.00 16.18 130 ALA A O 1
ATOM 1040 N N . PHE A 1 131 ? 3.199 31.458 18.017 1.00 15.52 131 PHE A N 1
ATOM 1041 C CA . PHE A 1 131 ? 3.946 32.061 16.946 1.00 15.89 131 PHE A CA 1
ATOM 1042 C C . PHE A 1 131 ? 4.573 33.345 17.431 1.00 15.25 131 PHE A C 1
ATOM 1043 O O . PHE A 1 131 ? 5.718 33.570 17.196 1.00 15.85 131 PHE A O 1
ATOM 1051 N N . GLU A 1 132 ? 3.800 34.178 18.100 1.00 16.37 132 GLU A N 1
ATOM 1052 C CA . GLU A 1 132 ? 4.310 35.489 18.542 1.00 16.15 132 GLU A CA 1
ATOM 1053 C C . GLU A 1 132 ? 5.365 35.328 19.651 1.00 16.45 132 GLU A C 1
ATOM 1054 O O . GLU A 1 132 ? 6.386 36.031 19.675 1.00 17.73 132 GLU A O 1
ATOM 1060 N N . LYS A 1 133 ? 5.185 34.361 20.518 1.00 15.56 133 LYS A N 1
ATOM 1061 C CA . LYS A 1 133 ? 6.193 34.107 21.539 1.00 16.19 133 LYS A CA 1
ATOM 1062 C C . LYS A 1 133 ? 7.510 33.631 20.905 1.00 15.77 133 LYS A C 1
ATOM 1063 O O . LYS A 1 133 ? 8.576 34.147 21.194 1.00 14.64 133 LYS A O 1
ATOM 1069 N N . PHE A 1 134 ? 7.420 32.647 20.012 1.00 13.55 134 PHE A N 1
ATOM 1070 C CA . PHE A 1 134 ? 8.593 32.027 19.495 1.00 13.88 134 PHE A CA 1
ATOM 1071 C C . PHE A 1 134 ? 9.322 32.938 18.534 1.00 13.26 134 PHE A C 1
ATOM 1072 O O . PHE A 1 134 ? 10.519 32.999 18.571 1.00 13.58 134 PHE A O 1
ATOM 1080 N N . TYR A 1 135 ? 8.582 33.657 17.684 1.00 14.07 135 TYR A N 1
ATOM 1081 C CA . TYR A 1 135 ? 9.199 34.581 16.730 1.00 13.91 135 TYR A CA 1
ATOM 1082 C C . TYR A 1 135 ? 9.884 35.761 17.470 1.00 14.72 135 TYR A C 1
ATOM 1083 O O . TYR A 1 135 ? 10.879 36.276 17.024 1.00 14.60 135 TYR A O 1
ATOM 1092 N N . GLY A 1 136 ? 9.425 36.105 18.645 1.00 14.73 136 GLY A N 1
ATOM 1093 C CA . GLY A 1 136 ? 10.118 37.126 19.439 1.00 15.69 136 GLY A CA 1
ATOM 1094 C C . GLY A 1 136 ? 11.467 36.592 19.885 1.00 15.55 136 GLY A C 1
ATOM 1095 O O . GLY A 1 136 ? 12.459 37.318 19.856 1.00 16.81 136 GLY A O 1
ATOM 1096 N N . PHE A 1 137 ? 11.535 35.300 20.206 1.00 14.53 137 PHE A N 1
ATOM 1097 C CA . PHE A 1 137 ? 12.819 34.732 20.533 1.00 15.18 137 PHE A CA 1
ATOM 1098 C C . PHE A 1 137 ? 13.745 34.694 19.278 1.00 14.91 137 PHE A C 1
ATOM 1099 O O . PHE A 1 137 ? 14.958 34.920 19.393 1.00 15.22 137 PHE A O 1
ATOM 1107 N N . LEU A 1 138 ? 13.186 34.408 18.104 1.00 13.78 138 LEU A N 1
ATOM 1108 C CA . LEU A 1 138 ? 13.977 34.371 16.881 1.00 13.89 138 LEU A CA 1
ATOM 1109 C C . LEU A 1 138 ? 14.633 35.766 16.665 1.00 15.54 138 LEU A C 1
ATOM 1110 O O . LEU A 1 138 ? 15.811 35.881 16.325 1.00 14.79 138 LEU A O 1
ATOM 1115 N N . VAL A 1 139 ? 13.857 36.814 16.903 1.00 16.50 139 VAL A N 1
ATOM 1116 C CA . VAL A 1 139 ? 14.378 38.180 16.727 1.00 16.45 139 VAL A CA 1
ATOM 1117 C C . VAL A 1 139 ? 15.550 38.456 17.676 1.00 17.04 139 VAL A C 1
ATOM 1118 O O . VAL A 1 139 ? 16.546 39.063 17.242 1.00 17.38 139 VAL A O 1
ATOM 1122 N N . ASN A 1 140 ? 15.445 37.992 18.925 1.00 16.30 140 ASN A N 1
ATOM 1123 C CA . ASN A 1 140 ? 16.506 38.098 19.917 1.00 19.58 140 ASN A CA 1
ATOM 1124 C C . ASN A 1 140 ? 17.786 37.428 19.429 1.00 19.04 140 ASN A C 1
ATOM 1125 O O . ASN A 1 140 ? 18.893 38.013 19.495 1.00 18.24 140 ASN A O 1
ATOM 1130 N N . PHE A 1 141 ? 17.645 36.222 18.871 1.00 18.77 141 PHE A N 1
ATOM 1131 C CA . PHE A 1 141 ? 18.792 35.521 18.259 1.00 17.72 141 PHE A CA 1
ATOM 1132 C C . PHE A 1 141 ? 19.410 36.300 17.068 1.00 17.65 141 PHE A C 1
ATOM 1133 O O . PHE A 1 141 ? 20.626 36.401 16.966 1.00 17.93 141 PHE A O 1
ATOM 1141 N N . LEU A 1 142 ? 18.583 36.790 16.153 1.00 17.44 142 LEU A N 1
ATOM 1142 C CA . LEU A 1 142 ? 19.081 37.578 15.030 1.00 16.93 142 LEU A CA 1
ATOM 1143 C C . LEU A 1 142 ? 19.833 38.845 15.528 1.00 18.58 142 LEU A C 1
ATOM 1144 O O . LEU A 1 142 ? 20.866 39.201 14.964 1.00 17.79 142 LEU A O 1
ATOM 1149 N N . LYS A 1 143 ? 19.305 39.503 16.553 1.00 18.19 143 LYS A N 1
ATOM 1150 C CA . LYS A 1 143 ? 19.932 40.718 17.088 1.00 20.39 143 LYS A CA 1
ATOM 1151 C C . LYS A 1 143 ? 21.241 40.361 17.783 1.00 20.10 143 LYS A C 1
ATOM 1152 O O . LYS A 1 143 ? 22.257 41.009 17.600 1.00 20.72 143 LYS A O 1
ATOM 1158 N N . ALA A 1 144 ? 21.282 39.248 18.491 1.00 20.07 144 ALA A N 1
ATOM 1159 C CA . ALA A 1 144 ? 22.484 38.824 19.153 1.00 19.88 144 ALA A CA 1
ATOM 1160 C C . ALA A 1 144 ? 23.599 38.421 18.203 1.00 21.70 144 ALA A C 1
ATOM 1161 O O . ALA A 1 144 ? 24.766 38.675 18.493 1.00 17.97 144 ALA A O 1
ATOM 1163 N N . SER A 1 145 ? 23.247 37.771 17.089 1.00 20.10 145 SER A N 1
ATOM 1164 C CA . SER A 1 145 ? 24.230 37.329 16.135 1.00 20.66 145 SER A CA 1
ATOM 1165 C C . SER A 1 145 ? 24.761 38.474 15.261 1.00 20.92 145 SER A C 1
ATOM 1166 O O . SER A 1 145 ? 25.920 38.453 14.865 1.00 21.61 145 SER A O 1
ATOM 1169 N N . GLY A 1 146 ? 23.926 39.447 14.934 1.00 20.46 146 GLY A N 1
ATOM 1170 C CA . GLY A 1 146 ? 24.380 40.645 14.250 1.00 21.58 146 GLY A CA 1
ATOM 1171 C C . GLY A 1 146 ? 24.762 40.432 12.778 1.00 22.02 146 GLY A C 1
ATOM 1172 O O . GLY A 1 146 ? 25.403 41.309 12.197 1.00 20.87 146 GLY A O 1
ATOM 1173 N N . SER A 1 147 ? 24.385 39.284 12.180 1.00 18.74 147 SER A N 1
ATOM 1174 C CA . SER A 1 147 ? 24.906 38.908 10.841 1.00 18.22 147 SER A CA 1
ATOM 1175 C C . SER A 1 147 ? 23.820 38.642 9.810 1.00 17.61 147 SER A C 1
ATOM 1176 O O . SER A 1 147 ? 24.082 38.516 8.621 1.00 18.69 147 SER A O 1
ATOM 1179 N N . GLY A 1 148 ? 22.588 38.533 10.264 1.00 15.86 148 GLY A N 1
ATOM 1180 C CA . GLY A 1 148 ? 21.503 38.095 9.399 1.00 14.75 148 GLY A CA 1
ATOM 1181 C C . GLY A 1 148 ? 21.217 36.573 9.516 1.00 13.86 148 GLY A C 1
ATOM 1182 O O . GLY A 1 148 ? 20.206 36.091 8.986 1.00 13.67 148 GLY A O 1
ATOM 1183 N N . PHE A 1 149 ? 22.077 35.840 10.215 1.00 14.81 149 PHE A N 1
ATOM 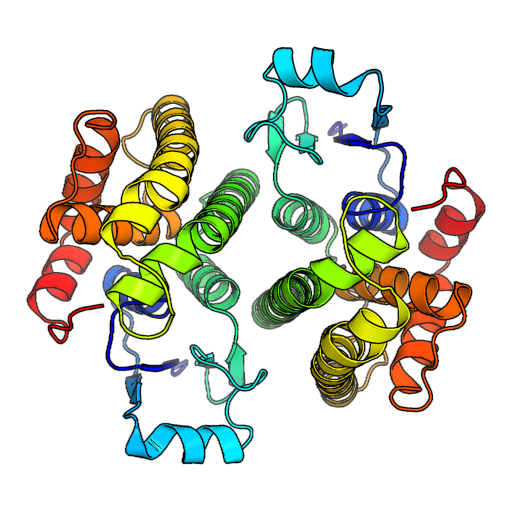1184 C CA . PHE A 1 149 ? 21.842 34.435 10.473 1.00 14.86 149 PHE A CA 1
ATOM 1185 C C . PHE A 1 149 ? 21.467 34.326 11.930 1.00 15.20 149 PHE A C 1
ATOM 1186 O O . PHE A 1 149 ? 21.781 35.197 12.755 1.00 14.72 149 PHE A O 1
ATOM 1194 N N . LEU A 1 150 ? 20.864 33.220 12.278 1.00 13.85 150 LEU A N 1
ATOM 1195 C CA . LEU A 1 150 ? 20.316 33.045 13.634 1.00 13.72 150 LEU A CA 1
ATOM 1196 C C . LEU A 1 150 ? 21.385 32.778 14.673 1.00 14.77 150 LEU A C 1
ATOM 1197 O O . LEU A 1 150 ? 21.317 33.326 15.753 1.00 13.99 150 LEU A O 1
ATOM 1202 N N . VAL A 1 151 ? 22.391 31.972 14.308 1.00 14.32 151 VAL A N 1
ATOM 1203 C CA . VAL A 1 151 ? 23.535 31.707 15.159 1.00 15.46 151 VAL A CA 1
ATOM 1204 C C . VAL A 1 151 ? 24.850 31.991 14.463 1.00 16.05 151 VAL A C 1
ATOM 1205 O O . VAL A 1 151 ? 25.237 31.348 13.463 1.00 16.85 151 VAL A O 1
ATOM 1209 N N . GLY A 1 152 ? 25.589 32.909 15.052 1.00 17.96 152 GLY A N 1
ATOM 1210 C CA . GLY A 1 152 ? 26.900 33.322 14.536 1.00 18.43 152 GLY A CA 1
ATOM 1211 C C . GLY A 1 152 ? 26.880 34.047 13.204 1.00 18.97 152 GLY A C 1
ATOM 1212 O O . GLY A 1 152 ? 25.915 34.736 12.840 1.00 18.64 152 GLY A O 1
ATOM 1213 N N . ASP A 1 153 ? 27.966 33.896 12.434 1.00 19.71 153 ASP A N 1
ATOM 1214 C CA . ASP A 1 153 ? 28.140 34.708 11.207 1.00 19.96 153 ASP A CA 1
ATOM 1215 C C . ASP A 1 153 ? 27.920 33.975 9.898 1.00 19.75 153 ASP A C 1
ATOM 1216 O O . ASP A 1 153 ? 28.203 34.513 8.867 1.00 18.30 153 ASP A O 1
ATOM 1221 N N . SER A 1 154 ? 27.410 32.750 9.933 1.00 18.76 154 SER A N 1
ATOM 1222 C CA . SER A 1 154 ? 27.220 31.974 8.742 1.00 18.72 154 SER A CA 1
ATOM 1223 C C . SER A 1 154 ? 26.085 30.952 8.952 1.00 16.87 154 SER A C 1
ATOM 1224 O O . SER A 1 154 ? 25.576 30.765 10.051 1.00 14.70 154 SER A O 1
ATOM 1227 N N . LEU A 1 155 ? 25.693 30.358 7.852 1.00 16.32 155 LEU A N 1
ATOM 1228 C CA . LEU A 1 155 ? 24.540 29.479 7.779 1.00 15.22 155 LEU A CA 1
ATOM 1229 C C . LEU A 1 155 ? 24.681 28.319 8.714 1.00 14.69 155 LEU A C 1
ATOM 1230 O O . LEU A 1 155 ? 25.728 27.669 8.775 1.00 13.12 155 LEU A O 1
ATOM 1235 N N . THR A 1 156 ? 23.602 28.025 9.447 1.00 15.38 156 THR A N 1
ATOM 1236 C CA . THR A 1 156 ? 23.458 26.743 10.120 1.00 14.13 156 THR A CA 1
ATOM 1237 C C . THR A 1 156 ? 22.112 26.133 9.714 1.00 14.86 156 THR A C 1
ATOM 1238 O O . THR A 1 156 ? 21.245 26.798 9.126 1.00 12.38 156 THR A O 1
ATOM 1242 N N . TRP A 1 157 ? 21.927 24.862 10.042 1.00 13.49 157 TRP A N 1
ATOM 1243 C CA . TRP A 1 157 ? 20.680 24.168 9.650 1.00 12.87 157 TRP A CA 1
ATOM 1244 C C . TRP A 1 157 ? 19.419 24.769 10.280 1.00 13.38 157 TRP A C 1
ATOM 1245 O O . TRP A 1 157 ? 18.328 24.643 9.720 1.00 13.73 157 TRP A O 1
ATOM 1256 N N . ILE A 1 158 ? 19.542 25.447 11.421 1.00 12.81 158 ILE A N 1
ATOM 1257 C CA . ILE A 1 158 ? 18.356 26.040 12.013 1.00 14.18 158 ILE A CA 1
ATOM 1258 C C . ILE A 1 158 ? 17.910 27.217 11.160 1.00 13.21 158 ILE A C 1
ATOM 1259 O O . ILE A 1 158 ? 16.722 27.475 11.089 1.00 12.86 158 ILE A O 1
ATOM 1264 N N . ASP A 1 159 ? 18.840 27.898 10.472 1.00 13.66 159 ASP A N 1
ATOM 1265 C CA . ASP A 1 159 ? 18.452 28.909 9.471 1.00 13.84 159 ASP A CA 1
ATOM 1266 C C . ASP A 1 159 ? 17.566 28.276 8.374 1.00 13.55 159 ASP A C 1
ATOM 1267 O O . ASP A 1 159 ? 16.586 28.855 7.936 1.00 12.43 159 ASP A O 1
ATOM 1272 N N . LEU A 1 160 ? 17.983 27.104 7.890 1.00 12.68 160 LEU A N 1
ATOM 1273 C CA . LEU A 1 160 ? 17.236 26.429 6.843 1.00 13.79 160 LEU A CA 1
ATOM 1274 C C . LEU A 1 160 ? 15.836 26.088 7.319 1.00 13.31 160 LEU A C 1
ATOM 1275 O O . LEU A 1 160 ? 14.864 26.299 6.568 1.00 14.38 160 LEU A O 1
ATOM 1280 N N . ALA A 1 161 ? 15.745 25.524 8.509 1.00 12.68 161 ALA A N 1
ATOM 1281 C CA . ALA A 1 161 ? 14.450 25.094 9.049 1.00 13.46 161 ALA A CA 1
ATOM 1282 C C . ALA A 1 161 ? 13.534 26.300 9.303 1.00 12.60 161 ALA A C 1
ATOM 1283 O O . ALA A 1 161 ? 12.343 26.298 8.904 1.00 11.48 161 ALA A O 1
ATOM 1285 N N . ILE A 1 162 ? 14.080 27.347 9.896 1.00 11.92 162 ILE A N 1
ATOM 1286 C CA . ILE A 1 162 ? 13.240 28.476 10.243 1.00 11.50 162 ILE A CA 1
ATOM 1287 C C . ILE A 1 162 ? 12.829 29.241 8.981 1.00 11.50 162 ILE A C 1
ATOM 1288 O O . ILE A 1 162 ? 11.703 29.670 8.842 1.00 12.06 162 ILE A O 1
ATOM 1293 N N . ALA A 1 163 ? 13.764 29.472 8.065 1.00 11.44 163 ALA A N 1
ATOM 1294 C CA . ALA A 1 163 ? 13.409 30.103 6.801 1.00 12.44 163 ALA A CA 1
ATOM 1295 C C . ALA A 1 163 ? 12.350 29.362 6.034 1.00 13.16 163 ALA A C 1
ATOM 1296 O O . ALA A 1 163 ? 11.453 29.972 5.474 1.00 12.57 163 ALA A O 1
ATOM 1298 N N . GLN A 1 164 ? 12.385 28.043 6.066 1.00 13.38 164 GLN A N 1
ATOM 1299 C CA . GLN A 1 164 ? 11.384 27.270 5.328 1.00 14.26 164 GLN A CA 1
ATOM 1300 C C . GLN A 1 164 ? 9.985 27.375 6.016 1.00 15.38 164 GLN A C 1
ATOM 1301 O O . GLN A 1 164 ? 8.951 27.499 5.360 1.00 13.70 164 GLN A O 1
ATOM 1307 N N . HIS A 1 165 ? 9.985 27.393 7.329 1.00 14.96 165 HIS A N 1
ATOM 1308 C CA . HIS A 1 165 ? 8.716 27.585 8.108 1.00 16.52 165 HIS A CA 1
ATOM 1309 C C . HIS A 1 165 ? 8.122 28.982 7.822 1.00 15.53 165 HIS A C 1
ATOM 1310 O O . HIS A 1 165 ? 6.965 29.128 7.455 1.00 14.03 165 HIS A O 1
ATOM 1317 N N . SER A 1 166 ? 8.970 30.013 7.902 1.00 16.41 166 SER A N 1
ATOM 1318 C CA . SER A 1 166 ? 8.571 31.355 7.590 1.00 14.68 166 SER A CA 1
ATOM 1319 C C . SER A 1 166 ? 8.038 31.513 6.156 1.00 15.38 166 SER A C 1
ATOM 1320 O O . SER A 1 166 ? 7.058 32.178 5.983 1.00 14.47 166 SER A O 1
ATOM 1323 N N . ALA A 1 167 ? 8.742 30.965 5.164 1.00 15.52 167 ALA A N 1
ATOM 1324 C CA . ALA A 1 167 ? 8.368 31.040 3.762 1.00 16.33 167 ALA A CA 1
ATOM 1325 C C . ALA A 1 167 ? 7.004 30.362 3.567 1.00 16.64 167 ALA A C 1
ATOM 1326 O O . ALA A 1 167 ? 6.104 30.943 2.918 1.00 15.53 167 ALA A O 1
ATOM 1328 N N . ASP A 1 168 ? 6.817 29.212 4.210 1.00 15.83 168 ASP A N 1
ATOM 1329 C CA . ASP A 1 168 ? 5.502 28.553 4.144 1.00 16.84 168 ASP A CA 1
ATOM 1330 C C . ASP A 1 168 ? 4.363 29.398 4.743 1.00 16.18 168 ASP A C 1
ATOM 1331 O O . ASP A 1 168 ? 3.302 29.556 4.136 1.00 16.51 168 ASP A O 1
ATOM 1336 N N . LEU A 1 169 ? 4.568 29.978 5.919 1.00 16.36 169 LEU A N 1
ATOM 1337 C CA . LEU A 1 169 ? 3.531 30.754 6.596 1.00 14.59 169 LEU A CA 1
ATOM 1338 C C . LEU A 1 169 ? 3.230 31.962 5.749 1.00 16.58 169 LEU A C 1
ATOM 1339 O O . LEU A 1 169 ? 2.047 32.256 5.529 1.00 15.85 169 LEU A O 1
ATOM 1344 N N . ILE A 1 170 ? 4.270 32.630 5.224 1.00 15.45 170 ILE A N 1
ATOM 1345 C CA . ILE A 1 170 ? 4.035 33.805 4.355 1.00 16.81 170 ILE A CA 1
ATOM 1346 C C . ILE A 1 170 ? 3.287 33.440 3.056 1.00 17.18 170 ILE A C 1
ATOM 1347 O O . ILE A 1 170 ? 2.328 34.132 2.646 1.00 16.62 170 ILE A O 1
ATOM 1352 N N . ALA A 1 171 ? 3.776 32.411 2.381 1.00 16.01 171 ALA A N 1
ATOM 1353 C CA . ALA A 1 171 ? 3.153 31.918 1.143 1.00 18.14 171 ALA A CA 1
ATOM 1354 C C . ALA A 1 171 ? 1.657 31.607 1.296 1.00 18.44 171 ALA A C 1
ATOM 1355 O O . ALA A 1 171 ? 0.869 31.904 0.385 1.00 19.53 171 ALA A O 1
ATOM 1357 N N . LYS A 1 172 ? 1.286 31.057 2.444 1.00 17.61 172 LYS A N 1
ATOM 1358 C CA . LYS A 1 172 ? -0.047 30.607 2.704 1.00 17.64 172 LYS A CA 1
ATOM 1359 C C . LYS A 1 172 ? -0.937 31.684 3.330 1.00 19.78 172 LYS A C 1
ATOM 1360 O O . LYS A 1 172 ? -2.043 31.384 3.750 1.00 17.22 172 LYS A O 1
ATOM 1366 N N . GLY A 1 173 ? -0.451 32.929 3.384 1.00 21.07 173 GLY A N 1
ATOM 1367 C CA . GLY A 1 173 ? -1.259 34.050 3.756 1.00 21.80 173 GLY A CA 1
ATOM 1368 C C . GLY A 1 173 ? -0.966 34.622 5.122 1.00 23.80 173 GLY A C 1
ATOM 1369 O O . GLY A 1 173 ? -1.713 35.462 5.581 1.00 23.48 173 GLY A O 1
ATOM 1370 N N . GLY A 1 174 ? 0.093 34.185 5.788 1.00 22.18 174 GLY A N 1
ATOM 1371 C CA . GLY A 1 174 ? 0.412 34.655 7.108 1.00 22.52 174 GLY A CA 1
ATOM 1372 C C . GLY A 1 174 ? 0.889 36.125 7.188 1.00 22.56 174 GLY A C 1
ATOM 1373 O O . GLY A 1 174 ? 1.421 36.630 6.248 1.00 23.15 174 GLY A O 1
ATOM 1374 N N . ASP A 1 175 ? 0.641 36.776 8.315 1.00 23.80 175 ASP A N 1
ATOM 1375 C CA . ASP A 1 175 ? 0.969 38.209 8.497 1.00 25.11 175 ASP A CA 1
ATOM 1376 C C . ASP A 1 175 ? 2.204 38.298 9.330 1.00 21.65 175 ASP A C 1
ATOM 1377 O O . ASP A 1 175 ? 2.198 37.856 10.475 1.00 22.60 175 ASP A O 1
ATOM 1382 N N . PHE A 1 176 ? 3.272 38.778 8.714 1.00 20.06 176 PHE A N 1
ATOM 1383 C CA . PHE A 1 176 ? 4.546 39.021 9.340 1.00 19.56 176 PHE A CA 1
ATOM 1384 C C . PHE A 1 176 ? 4.807 40.464 9.727 1.00 19.28 176 PHE A C 1
ATOM 1385 O O . PHE A 1 176 ? 5.943 40.841 9.977 1.00 17.03 176 PHE A O 1
ATOM 1393 N N . SER A 1 177 ? 3.734 41.237 9.890 1.00 18.60 177 SER A N 1
ATOM 1394 C CA . SER A 1 177 ? 3.847 42.618 10.341 1.00 18.40 177 SER A CA 1
ATOM 1395 C C . SER A 1 177 ? 4.663 42.790 11.608 1.00 17.53 177 SER A C 1
ATOM 1396 O O . SER A 1 177 ? 5.438 43.723 11.728 1.00 17.40 177 SER A O 1
ATOM 1399 N N . LYS A 1 178 ? 4.526 41.893 12.563 1.00 18.33 178 LYS A N 1
ATOM 1400 C CA . LYS A 1 178 ? 5.248 42.014 13.813 1.00 18.26 178 LYS A CA 1
ATOM 1401 C C . LYS A 1 178 ? 6.691 41.543 13.709 1.00 17.85 178 LYS A C 1
ATOM 1402 O O . LYS A 1 178 ? 7.500 41.775 14.610 1.00 16.07 178 LYS A O 1
ATOM 1408 N N . PHE A 1 179 ? 7.018 40.838 12.625 1.00 17.76 179 PHE A N 1
ATOM 1409 C CA . PHE A 1 179 ? 8.363 40.255 12.497 1.00 17.81 179 PHE A CA 1
ATOM 1410 C C . PHE A 1 179 ? 8.993 40.430 11.122 1.00 18.87 179 PHE A C 1
ATOM 1411 O O . PHE A 1 179 ? 9.361 39.444 10.456 1.00 18.11 179 PHE A O 1
ATOM 1419 N N . PRO A 1 180 ? 9.223 41.693 10.726 1.00 20.24 180 PRO A N 1
ATOM 1420 C CA . PRO A 1 180 ? 9.835 41.962 9.417 1.00 19.42 180 PRO A CA 1
ATOM 1421 C C . PRO A 1 180 ? 11.232 41.336 9.317 1.00 18.83 180 PRO A C 1
ATOM 1422 O O . PRO A 1 180 ? 11.650 40.959 8.230 1.00 18.55 180 PRO A O 1
ATOM 1426 N N . GLU A 1 181 ? 11.912 41.202 10.450 1.00 17.87 181 GLU A N 1
ATOM 1427 C CA . GLU A 1 181 ? 13.198 40.598 10.524 1.00 18.81 181 GLU A CA 1
ATOM 1428 C C . GLU A 1 181 ? 13.197 39.146 10.006 1.00 16.73 181 GLU A C 1
ATOM 1429 O O . GLU A 1 181 ? 14.178 38.719 9.402 1.00 17.17 181 GLU A O 1
ATOM 1435 N N . LEU A 1 182 ? 12.131 38.399 10.286 1.00 15.57 182 LEU A N 1
ATOM 1436 C CA . LEU A 1 182 ? 12.071 36.968 9.919 1.00 14.77 182 LEU A CA 1
ATOM 1437 C C . LEU A 1 182 ? 11.626 36.779 8.489 1.00 15.50 182 LEU A C 1
ATOM 1438 O O . LEU A 1 182 ? 12.001 35.788 7.846 1.00 14.31 182 LEU A O 1
ATOM 1443 N N . LYS A 1 183 ? 10.899 37.762 7.940 1.00 15.08 183 LYS A N 1
ATOM 1444 C CA . LYS A 1 183 ? 10.653 37.783 6.521 1.00 16.22 183 LYS A CA 1
ATOM 1445 C C . LYS A 1 183 ? 11.925 38.088 5.768 1.00 16.61 183 LYS A C 1
ATOM 1446 O O . LYS A 1 183 ? 12.146 37.460 4.760 1.00 17.42 183 LYS A O 1
ATOM 1452 N N . ALA A 1 184 ? 12.753 39.047 6.241 1.00 14.86 184 ALA A N 1
ATOM 1453 C CA . ALA A 1 184 ? 14.048 39.280 5.634 1.00 15.61 184 ALA A CA 1
ATOM 1454 C C . ALA A 1 184 ? 14.940 38.027 5.748 1.00 14.95 184 ALA A C 1
ATOM 1455 O O . ALA A 1 184 ? 15.637 37.652 4.775 1.00 14.64 184 ALA A O 1
ATOM 1457 N N . HIS A 1 185 ? 14.939 37.388 6.913 1.00 13.87 185 HIS A N 1
ATOM 1458 C CA . HIS A 1 185 ? 15.752 36.157 7.089 1.00 13.85 185 HIS A CA 1
ATOM 1459 C C . HIS A 1 185 ? 15.357 35.085 6.115 1.00 13.21 185 HIS A C 1
ATOM 1460 O O . HIS A 1 185 ? 16.250 34.502 5.457 1.00 14.90 185 HIS A O 1
ATOM 1467 N N . ALA A 1 186 ? 14.050 34.880 5.929 1.00 14.90 186 ALA A N 1
ATOM 1468 C CA . ALA A 1 186 ? 13.559 33.866 4.994 1.00 15.59 186 ALA A CA 1
ATOM 1469 C C . ALA A 1 186 ? 14.014 34.170 3.567 1.00 16.87 186 ALA A C 1
ATOM 1470 O O . ALA A 1 186 ? 14.452 33.291 2.854 1.00 14.39 186 ALA A O 1
ATOM 1472 N N . GLU A 1 187 ? 13.866 35.419 3.165 1.00 16.95 187 GLU A N 1
ATOM 1473 C CA . GLU A 1 187 ? 14.292 35.832 1.831 1.00 17.87 187 GLU A CA 1
ATOM 1474 C C . GLU A 1 187 ? 15.769 35.630 1.620 1.00 17.49 187 GLU A C 1
ATOM 1475 O O . GLU A 1 187 ? 16.170 35.188 0.522 1.00 17.79 187 GLU A O 1
ATOM 1481 N N . LYS A 1 188 ? 16.605 35.996 2.615 1.00 16.42 188 LYS A N 1
ATOM 1482 C CA . LYS A 1 188 ? 18.053 35.799 2.532 1.00 16.84 188 LYS A CA 1
ATOM 1483 C C . LYS A 1 188 ? 18.463 34.281 2.396 1.00 16.27 188 LYS A C 1
ATOM 1484 O O . LYS A 1 188 ? 19.308 33.891 1.568 1.00 15.69 188 LYS A O 1
ATOM 1490 N N . ILE A 1 189 ? 17.920 33.437 3.266 1.00 14.35 189 ILE A N 1
ATOM 1491 C CA . ILE A 1 189 ? 18.338 32.040 3.302 1.00 13.35 189 ILE A CA 1
ATOM 1492 C C . ILE A 1 189 ? 17.818 31.334 2.016 1.00 13.84 189 ILE A C 1
ATOM 1493 O O . ILE A 1 189 ? 18.519 30.551 1.386 1.00 14.07 189 ILE A O 1
ATOM 1498 N N . GLN A 1 190 ? 16.591 31.663 1.607 1.00 13.24 190 GLN A N 1
ATOM 1499 C CA . GLN A 1 190 ? 15.979 31.050 0.421 1.00 15.08 190 GLN A CA 1
ATOM 1500 C C . GLN A 1 190 ? 16.527 31.495 -0.953 1.00 15.50 190 GLN A C 1
ATOM 1501 O O . GLN A 1 190 ? 16.292 30.827 -1.972 1.00 14.93 190 GLN A O 1
ATOM 1507 N N . ALA A 1 191 ? 17.262 32.607 -0.940 1.00 15.28 191 ALA A N 1
ATOM 1508 C CA . ALA A 1 191 ? 18.057 33.068 -2.091 1.00 15.62 191 ALA A CA 1
ATOM 1509 C C . ALA A 1 191 ? 19.452 32.405 -2.202 1.00 15.75 191 ALA A C 1
ATOM 1510 O O . ALA A 1 191 ? 20.069 32.497 -3.229 1.00 15.69 191 ALA A O 1
ATOM 1512 N N . ILE A 1 192 ? 19.949 31.709 -1.176 1.00 14.12 192 ILE A N 1
ATOM 1513 C CA . ILE A 1 192 ? 21.207 30.991 -1.338 1.00 13.78 192 ILE A CA 1
ATOM 1514 C C . ILE A 1 192 ? 21.084 30.101 -2.565 1.00 13.78 192 ILE A C 1
ATOM 1515 O O . ILE A 1 192 ? 20.096 29.382 -2.678 1.00 14.94 192 ILE A O 1
ATOM 1520 N N . PRO A 1 193 ? 22.035 30.115 -3.505 1.00 14.15 193 PRO A N 1
ATOM 1521 C CA . PRO A 1 193 ? 21.801 29.410 -4.780 1.00 14.79 193 PRO A CA 1
ATOM 1522 C C . PRO A 1 193 ? 21.366 27.963 -4.705 1.00 14.15 193 PRO A C 1
ATOM 1523 O O . PRO A 1 193 ? 20.394 27.610 -5.395 1.00 14.82 193 PRO A O 1
ATOM 1527 N N . GLN A 1 194 ? 22.017 27.136 -3.883 1.00 12.68 194 GLN A N 1
ATOM 1528 C CA . GLN A 1 194 ? 21.669 25.719 -3.777 1.00 14.58 194 GLN A CA 1
ATOM 1529 C C . GLN A 1 194 ? 20.227 25.549 -3.280 1.00 13.86 194 GLN A C 1
ATOM 1530 O O . GLN A 1 194 ? 19.493 24.662 -3.719 1.00 13.89 194 GLN A O 1
ATOM 1536 N N . ILE A 1 195 ? 19.855 26.419 -2.359 1.00 13.03 195 ILE A N 1
ATOM 1537 C CA . ILE A 1 195 ? 18.546 26.417 -1.761 1.00 13.45 195 ILE A CA 1
ATOM 1538 C C . ILE A 1 195 ? 17.479 26.897 -2.741 1.00 13.01 195 ILE A C 1
ATOM 1539 O O . ILE A 1 195 ? 16.443 26.245 -2.845 1.00 13.38 195 ILE A O 1
ATOM 1544 N N . LYS A 1 196 ? 17.759 27.966 -3.472 1.00 13.83 196 LYS A N 1
ATOM 1545 C CA . LYS A 1 196 ? 16.857 28.515 -4.451 1.00 14.54 196 LYS A CA 1
ATOM 1546 C C . LYS A 1 196 ? 16.614 27.474 -5.536 1.00 15.79 196 LYS A C 1
ATOM 1547 O O . LYS A 1 196 ? 15.473 27.211 -5.935 1.00 14.79 196 LYS A O 1
ATOM 1553 N N . LYS A 1 197 ? 17.667 26.809 -5.976 1.00 15.30 197 LYS A N 1
ATOM 1554 C CA . LYS A 1 197 ? 17.530 25.755 -6.968 1.00 16.13 197 LYS A CA 1
ATOM 1555 C C . LYS A 1 197 ? 16.650 24.582 -6.489 1.00 16.26 197 LYS A C 1
ATOM 1556 O O . LYS A 1 197 ? 15.762 24.137 -7.220 1.00 17.26 197 LYS A O 1
ATOM 1562 N N . TRP A 1 198 ? 16.881 24.110 -5.263 1.00 15.73 198 TRP A N 1
ATOM 1563 C CA . TRP A 1 198 ? 16.092 23.068 -4.642 1.00 16.13 198 TRP A CA 1
ATOM 1564 C C . TRP A 1 198 ? 14.613 23.451 -4.520 1.00 16.52 198 TRP A C 1
ATOM 1565 O O . TRP A 1 198 ? 13.726 22.663 -4.912 1.00 15.76 198 TRP A O 1
ATOM 1576 N N . ILE A 1 199 ? 14.363 24.680 -4.097 1.00 16.67 199 ILE A N 1
ATOM 1577 C CA . ILE A 1 199 ? 12.964 25.169 -3.977 1.00 19.19 199 ILE A CA 1
ATOM 1578 C C . ILE A 1 199 ? 12.258 25.179 -5.336 1.00 20.09 199 ILE A C 1
ATOM 1579 O O . ILE A 1 199 ? 11.081 24.815 -5.443 1.00 19.06 199 ILE A O 1
ATOM 1584 N N . GLU A 1 200 ? 13.002 25.548 -6.372 1.00 20.38 200 GLU A N 1
ATOM 1585 C CA . GLU A 1 200 ? 12.407 25.611 -7.718 1.00 23.21 200 GLU A CA 1
ATOM 1586 C C . GLU A 1 200 ? 12.209 24.231 -8.338 1.00 22.01 200 GLU A C 1
ATOM 1587 O O . GLU A 1 200 ? 11.412 24.128 -9.242 1.00 23.26 200 GLU A O 1
ATOM 1593 N N . THR A 1 201 ? 12.892 23.200 -7.844 1.00 20.53 201 THR A N 1
ATOM 1594 C CA . THR A 1 201 ? 12.863 21.854 -8.439 1.00 19.74 201 THR A CA 1
ATOM 1595 C C . THR A 1 201 ? 12.208 20.698 -7.630 1.00 17.83 201 THR A C 1
ATOM 1596 O O . THR A 1 201 ? 11.848 19.672 -8.194 1.00 16.99 201 THR A O 1
ATOM 1600 N N . ARG A 1 202 ? 12.088 20.864 -6.326 1.00 16.67 202 ARG A N 1
ATOM 1601 C CA . ARG A 1 202 ? 11.463 19.843 -5.459 1.00 15.23 202 ARG A CA 1
ATOM 1602 C C . ARG A 1 202 ? 10.005 19.654 -5.867 1.00 16.35 202 ARG A C 1
ATOM 1603 O O . ARG A 1 202 ? 9.350 20.582 -6.397 1.00 14.95 202 ARG A O 1
ATOM 1611 N N . PRO A 1 203 ? 9.462 18.489 -5.547 1.00 17.19 203 PRO A N 1
ATOM 1612 C CA . PRO A 1 203 ? 8.042 18.251 -5.712 1.0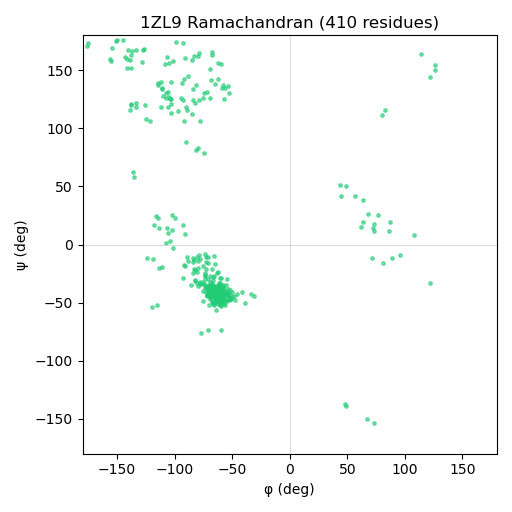0 18.46 203 PRO A CA 1
ATOM 1613 C C . PRO A 1 203 ? 7.236 19.348 -4.978 1.00 17.87 203 PRO A C 1
ATOM 1614 O O . PRO A 1 203 ? 7.512 19.766 -3.834 1.00 17.49 203 PRO A O 1
ATOM 1618 N N . VAL A 1 204 ? 6.200 19.843 -5.657 1.00 16.41 204 VAL A N 1
ATOM 1619 C CA . VAL A 1 204 ? 5.313 20.862 -5.074 1.00 17.61 204 VAL A CA 1
ATOM 1620 C C . VAL A 1 204 ? 4.246 20.174 -4.250 1.00 18.34 204 VAL A C 1
ATOM 1621 O O . VAL A 1 204 ? 3.439 19.403 -4.798 1.00 17.22 204 VAL A O 1
ATOM 1625 N N . THR A 1 205 ? 4.277 20.352 -2.931 1.00 17.04 205 THR A N 1
ATOM 1626 C CA . THR A 1 205 ? 3.301 19.705 -2.075 1.00 16.65 205 THR A CA 1
ATOM 1627 C C . THR A 1 205 ? 2.651 20.753 -1.163 1.00 18.65 205 THR A C 1
ATOM 1628 O O . THR A 1 205 ? 3.238 21.815 -0.956 1.00 15.26 205 THR A O 1
ATOM 1632 N N . PRO A 1 206 ? 1.445 20.495 -0.639 1.00 18.74 206 PRO A N 1
ATOM 1633 C CA . PRO A 1 206 ? 0.768 21.485 0.248 1.00 19.61 206 PRO A CA 1
ATOM 1634 C C . PRO A 1 206 ? 1.604 21.733 1.537 1.00 18.93 206 PRO A C 1
ATOM 1635 O O . PRO A 1 206 ? 1.794 22.846 1.993 1.00 20.03 206 PRO A O 1
ATOM 1639 N N . PHE A 1 207 ? 2.089 20.647 2.095 1.00 17.75 207 PHE A N 1
ATOM 1640 C CA . PHE A 1 207 ? 2.864 20.704 3.334 1.00 20.66 207 PHE A CA 1
ATOM 1641 C C . PHE A 1 207 ? 4.275 20.029 3.210 1.00 21.31 207 PHE A C 1
ATOM 1642 O O . PHE A 1 207 ? 4.936 20.064 4.308 1.00 22.00 207 PHE A O 1
ATOM 1650 N N . MET B 1 1 ? 38.902 27.316 36.833 1.00 50.75 1 MET B N 1
ATOM 1651 C CA . MET B 1 1 ? 39.310 27.421 35.383 1.00 50.80 1 MET B CA 1
ATOM 1652 C C . MET B 1 1 ? 38.058 27.847 34.552 1.00 47.81 1 MET B C 1
ATOM 1653 O O . MET B 1 1 ? 37.640 29.003 34.675 1.00 48.81 1 MET B O 1
ATOM 1658 N N . VAL B 1 2 ? 37.436 26.965 33.746 1.00 44.15 2 VAL B N 1
ATOM 1659 C CA . VAL B 1 2 ? 36.090 27.279 33.182 1.00 40.19 2 VAL B CA 1
ATOM 1660 C C . VAL B 1 2 ? 35.051 27.202 34.301 1.00 36.91 2 VAL B C 1
ATOM 1661 O O . VAL B 1 2 ? 34.999 26.241 35.033 1.00 36.44 2 VAL B O 1
ATOM 1665 N N . SER B 1 3 ? 34.200 28.196 34.427 1.00 33.55 3 SER B N 1
ATOM 1666 C CA . SER B 1 3 ? 33.208 28.174 35.479 1.00 32.17 3 SER B CA 1
ATOM 1667 C C . SER B 1 3 ? 31.760 27.803 34.970 1.00 29.78 3 SER B C 1
ATOM 1668 O O . SER B 1 3 ? 31.200 28.407 34.056 1.00 29.63 3 SER B O 1
ATOM 1671 N N . TYR B 1 4 ? 31.197 26.789 35.585 1.00 26.44 4 TYR B N 1
ATOM 1672 C CA . TYR B 1 4 ? 29.863 26.320 35.266 1.00 24.30 4 TYR B CA 1
ATOM 1673 C C . TYR B 1 4 ? 28.961 26.615 36.397 1.00 22.98 4 TYR B C 1
ATOM 1674 O O . TYR B 1 4 ? 29.291 26.373 37.563 1.00 23.82 4 TYR B O 1
ATOM 1683 N N . LYS B 1 5 ? 27.815 27.134 36.058 1.00 21.29 5 LYS B N 1
ATOM 1684 C CA . LYS B 1 5 ? 26.682 27.301 36.939 1.00 21.82 5 LYS B CA 1
ATOM 1685 C C . LYS B 1 5 ? 25.363 26.819 36.292 1.00 20.54 5 LYS B C 1
ATOM 1686 O O . LYS B 1 5 ? 24.906 27.341 35.275 1.00 20.77 5 LYS B O 1
ATOM 1692 N N . LEU B 1 6 ? 24.713 25.877 36.949 1.00 20.34 6 LEU B N 1
ATOM 1693 C CA . LEU B 1 6 ? 23.445 25.315 36.502 1.00 19.94 6 LEU B CA 1
ATOM 1694 C C . LEU B 1 6 ? 22.323 25.912 37.332 1.00 19.10 6 LEU B C 1
ATOM 1695 O O . LEU B 1 6 ? 22.359 25.841 38.552 1.00 19.76 6 LEU B O 1
ATOM 1700 N N . THR B 1 7 ? 21.374 26.566 36.682 1.00 18.41 7 THR B N 1
ATOM 1701 C CA . THR B 1 7 ? 20.180 27.088 37.315 1.00 19.84 7 THR B CA 1
ATOM 1702 C C . THR B 1 7 ? 18.962 26.239 36.980 1.00 19.92 7 THR B C 1
ATOM 1703 O O . THR B 1 7 ? 18.569 26.085 35.804 1.00 18.11 7 THR B O 1
ATOM 1707 N N . TYR B 1 8 ? 18.370 25.664 38.027 1.00 20.12 8 TYR B N 1
ATOM 1708 C CA . TYR B 1 8 ? 17.149 24.896 37.866 1.00 20.14 8 TYR B CA 1
ATOM 1709 C C . TYR B 1 8 ? 16.327 24.992 39.157 1.00 21.96 8 TYR B C 1
ATOM 1710 O O . TYR B 1 8 ? 16.749 25.665 40.145 1.00 21.88 8 TYR B O 1
ATOM 1719 N N . PHE B 1 9 ? 15.135 24.414 39.154 1.00 22.20 9 PHE B N 1
ATOM 1720 C CA . PHE B 1 9 ? 14.316 24.358 40.355 1.00 23.34 9 PHE B CA 1
ATOM 1721 C C . PHE B 1 9 ? 14.970 23.447 41.376 1.00 24.20 9 PHE B C 1
ATOM 1722 O O . PHE B 1 9 ? 15.882 22.680 41.057 1.00 22.99 9 PHE B O 1
ATOM 1730 N N . ASN B 1 10 ? 14.496 23.535 42.621 1.00 24.97 10 ASN B N 1
ATOM 1731 C CA . ASN B 1 10 ? 15.008 22.658 43.658 1.00 26.67 10 ASN B CA 1
ATOM 1732 C C . ASN B 1 10 ? 14.345 21.294 43.535 1.00 25.88 10 ASN B C 1
ATOM 1733 O O . ASN B 1 10 ? 13.424 20.948 44.266 1.00 25.74 10 ASN B O 1
ATOM 1738 N N . GLY B 1 11 ? 14.902 20.499 42.654 1.00 24.64 11 GLY B N 1
ATOM 1739 C CA . GLY B 1 11 ? 14.392 19.181 42.350 1.00 24.57 11 GLY B CA 1
ATOM 1740 C C . GLY B 1 11 ? 15.356 18.524 41.385 1.00 24.57 11 GLY B C 1
ATOM 1741 O O . GLY B 1 11 ? 16.311 19.150 40.945 1.00 25.96 11 GLY B O 1
ATOM 1742 N N . ARG B 1 12 ? 15.130 17.256 41.082 1.00 24.33 12 ARG B N 1
ATOM 1743 C CA . ARG B 1 12 ? 15.940 16.522 40.121 1.00 24.02 12 ARG B CA 1
ATOM 1744 C C . ARG B 1 12 ? 15.486 16.971 38.723 1.00 23.06 12 ARG B C 1
ATOM 1745 O O . ARG B 1 12 ? 16.139 17.792 38.083 1.00 23.98 12 ARG B O 1
ATOM 1753 N N . GLY B 1 13 ? 14.337 16.470 38.300 1.00 21.99 13 GLY B N 1
ATOM 1754 C CA . GLY B 1 13 ? 13.663 16.907 37.095 1.00 22.23 13 GLY B CA 1
ATOM 1755 C C . GLY B 1 13 ? 14.600 16.964 35.892 1.00 20.31 13 GLY B C 1
ATOM 1756 O O . GLY B 1 13 ? 15.464 16.108 35.706 1.00 23.06 13 GLY B O 1
ATOM 1757 N N . ALA B 1 14 ? 14.449 18.012 35.093 1.00 20.85 14 ALA B N 1
ATOM 1758 C CA . ALA B 1 14 ? 15.182 18.172 33.828 1.00 19.83 14 ALA B CA 1
ATOM 1759 C C . ALA B 1 14 ? 16.647 18.641 34.011 1.00 19.58 14 ALA B C 1
ATOM 1760 O O . ALA B 1 14 ? 17.444 18.514 33.080 1.00 20.32 14 ALA B O 1
ATOM 1762 N N . GLY B 1 15 ? 17.021 19.084 35.211 1.00 18.77 15 GLY B N 1
ATOM 1763 C CA . GLY B 1 15 ? 18.393 19.452 35.508 1.00 18.87 15 GLY B CA 1
ATOM 1764 C C . GLY B 1 15 ? 19.279 18.299 35.864 1.00 18.32 15 GLY B C 1
ATOM 1765 O O . GLY B 1 15 ? 20.495 18.375 35.767 1.00 18.95 15 GLY B O 1
ATOM 1766 N N . GLU B 1 16 ? 18.657 17.214 36.282 1.00 18.41 16 GLU B N 1
ATOM 1767 C CA . GLU B 1 16 ? 19.365 16.179 36.958 1.00 17.97 16 GLU B CA 1
ATOM 1768 C C . GLU B 1 16 ? 20.382 15.529 36.057 1.00 18.81 16 GLU B C 1
ATOM 1769 O O . GLU B 1 16 ? 21.479 15.230 36.503 1.00 17.64 16 GLU B O 1
ATOM 1775 N N . VAL B 1 17 ? 20.063 15.323 34.775 1.00 17.32 17 VAL B N 1
ATOM 1776 C CA . VAL B 1 17 ? 21.018 14.660 33.947 1.00 18.10 17 VAL B CA 1
ATOM 1777 C C . VAL B 1 17 ? 22.325 15.480 33.844 1.00 18.31 17 VAL B C 1
ATOM 1778 O O . VAL B 1 17 ? 23.403 14.916 33.746 1.00 18.47 17 VAL B O 1
ATOM 1782 N N . SER B 1 18 ? 22.222 16.790 33.824 1.00 18.78 18 SER B N 1
ATOM 1783 C CA . SER B 1 18 ? 23.396 17.645 33.700 1.00 19.26 18 SER B CA 1
ATOM 1784 C C . SER B 1 18 ? 24.239 17.551 35.004 1.00 19.55 18 SER B C 1
ATOM 1785 O O . SER B 1 18 ? 25.442 17.424 34.951 1.00 19.54 18 SER B O 1
ATOM 1788 N N . ARG B 1 19 ? 23.574 17.535 36.143 1.00 18.69 19 ARG B N 1
ATOM 1789 C CA . ARG B 1 19 ? 24.256 17.272 37.400 1.00 19.62 19 ARG B CA 1
ATOM 1790 C C . ARG B 1 19 ? 24.951 15.952 37.407 1.00 19.71 19 ARG B C 1
ATOM 1791 O O . ARG B 1 19 ? 26.065 15.842 37.934 1.00 20.25 19 ARG B O 1
ATOM 1799 N N . GLN B 1 20 ? 24.371 14.943 36.752 1.00 18.38 20 GLN B N 1
ATOM 1800 C CA . GLN B 1 20 ? 24.997 13.639 36.772 1.00 18.37 20 GLN B CA 1
ATOM 1801 C C . GLN B 1 20 ? 26.161 13.555 35.823 1.00 18.85 20 GLN B C 1
ATOM 1802 O O . GLN B 1 20 ? 27.178 12.883 36.083 1.00 19.32 20 GLN B O 1
ATOM 1808 N N . ILE B 1 21 ? 26.054 14.283 34.726 1.00 18.89 21 ILE B N 1
ATOM 1809 C CA . ILE B 1 21 ? 27.170 14.440 33.833 1.00 17.23 21 ILE B CA 1
ATOM 1810 C C . ILE B 1 21 ? 28.348 15.089 34.586 1.00 17.03 21 ILE B C 1
ATOM 1811 O O . ILE B 1 21 ? 29.469 14.614 34.477 1.00 17.85 21 ILE B O 1
ATOM 1816 N N . PHE B 1 22 ? 28.122 16.191 35.275 1.00 17.13 22 PHE B N 1
ATOM 1817 C CA . PHE B 1 22 ? 29.184 16.819 36.054 1.00 18.57 22 PHE B CA 1
ATOM 1818 C C . PHE B 1 22 ? 29.816 15.815 37.076 1.00 19.93 22 PHE B C 1
ATOM 1819 O O . PHE B 1 22 ? 31.049 15.714 37.190 1.00 19.97 22 PHE B O 1
ATOM 1827 N N . ALA B 1 23 ? 28.975 15.023 37.729 1.00 21.19 23 ALA B N 1
ATOM 1828 C CA . ALA B 1 23 ? 29.453 14.055 38.711 1.00 22.65 23 ALA B CA 1
ATOM 1829 C C . ALA B 1 23 ? 30.343 12.992 38.087 1.00 22.87 23 ALA B C 1
ATOM 1830 O O . ALA B 1 23 ? 31.434 12.689 38.584 1.00 22.95 23 ALA B O 1
ATOM 1832 N N . TYR B 1 24 ? 29.922 12.430 36.966 1.00 23.49 24 TYR B N 1
ATOM 1833 C CA . TYR B 1 24 ? 30.762 11.466 36.290 1.00 23.30 24 TYR B CA 1
ATOM 1834 C C . TYR B 1 24 ? 32.094 12.074 35.891 1.00 24.94 24 TYR B C 1
ATOM 1835 O O . TYR B 1 24 ? 33.151 11.418 35.989 1.00 24.05 24 TYR B O 1
ATOM 1844 N N . ALA B 1 25 ? 32.048 13.288 35.361 1.00 24.52 25 ALA B N 1
ATOM 1845 C CA . ALA B 1 25 ? 33.247 13.896 34.835 1.00 25.48 25 ALA B CA 1
ATOM 1846 C C . ALA B 1 25 ? 34.160 14.323 35.960 1.00 26.48 25 ALA B C 1
ATOM 1847 O O . ALA B 1 25 ? 35.324 14.533 35.693 1.00 27.15 25 ALA B O 1
ATOM 1849 N N . GLY B 1 26 ? 33.634 14.499 37.168 1.00 26.34 26 GLY B N 1
ATOM 1850 C CA . GLY B 1 26 ? 34.401 15.029 38.295 1.00 27.63 26 GLY B CA 1
ATOM 1851 C C . GLY B 1 26 ? 34.588 16.540 38.179 1.00 28.58 26 GLY B C 1
ATOM 1852 O O . GLY B 1 26 ? 35.561 17.113 38.681 1.00 28.36 26 GLY B O 1
ATOM 1853 N N . GLN B 1 27 ? 33.658 17.183 37.465 1.00 28.11 27 GLN B N 1
ATOM 1854 C CA . GLN B 1 27 ? 33.694 18.620 37.235 1.00 27.18 27 GLN B CA 1
ATOM 1855 C C . GLN B 1 27 ? 32.906 19.395 38.253 1.00 27.09 27 GLN B C 1
ATOM 1856 O O . GLN B 1 27 ? 31.710 19.213 38.416 1.00 27.78 27 GLN B O 1
ATOM 1862 N N . GLN B 1 28 ? 33.602 20.335 38.883 1.00 27.86 28 GLN B N 1
ATOM 1863 C CA . GLN B 1 28 ? 33.031 21.305 39.791 1.00 29.83 28 GLN B CA 1
ATOM 1864 C C . GLN B 1 28 ? 32.074 22.243 39.072 1.00 28.51 28 GLN B C 1
ATOM 1865 O O . GLN B 1 28 ? 32.421 22.785 38.020 1.00 30.61 28 GLN B O 1
ATOM 1871 N N . TYR B 1 29 ? 30.951 22.529 39.694 1.00 27.18 29 TYR B N 1
ATOM 1872 C CA . TYR B 1 29 ? 29.961 23.447 39.159 1.00 25.69 29 TYR B CA 1
ATOM 1873 C C . TYR B 1 29 ? 29.159 24.016 40.310 1.00 25.67 29 TYR B C 1
ATOM 1874 O O . TYR B 1 29 ? 29.087 23.394 41.381 1.00 25.09 29 TYR B O 1
ATOM 1883 N N . GLU B 1 30 ? 28.529 25.173 40.103 1.00 25.78 30 GLU B N 1
ATOM 1884 C CA . GLU B 1 30 ? 27.581 25.694 41.059 1.00 26.18 30 GLU B CA 1
ATOM 1885 C C . GLU B 1 30 ? 26.203 25.148 40.721 1.00 26.15 30 GLU B C 1
ATOM 1886 O O . GLU B 1 30 ? 25.696 25.387 39.637 1.00 23.91 30 GLU B O 1
ATOM 1892 N N . ASP B 1 31 ? 25.659 24.354 41.642 1.00 25.51 31 ASP B N 1
ATOM 1893 C CA . ASP B 1 31 ? 24.274 23.909 41.613 1.00 26.52 31 ASP B CA 1
ATOM 1894 C C . ASP B 1 31 ? 23.273 24.944 42.169 1.00 26.80 31 ASP B C 1
ATOM 1895 O O . ASP B 1 31 ? 22.837 24.858 43.299 1.00 27.99 31 ASP B O 1
ATOM 1900 N N . ASN B 1 32 ? 22.900 25.915 41.348 1.00 26.55 32 ASN B N 1
ATOM 1901 C CA . ASN B 1 32 ? 21.947 26.938 41.688 1.00 25.99 32 ASN B CA 1
ATOM 1902 C C . ASN B 1 32 ? 20.489 26.491 41.642 1.00 27.00 32 ASN B C 1
ATOM 1903 O O . ASN B 1 32 ? 19.916 26.329 40.570 1.00 26.30 32 ASN B O 1
ATOM 1908 N N . ARG B 1 33 ? 19.863 26.315 42.804 1.00 27.92 33 ARG B N 1
ATOM 1909 C CA . ARG B 1 33 ? 18.503 25.812 42.858 1.00 28.34 33 ARG B CA 1
ATOM 1910 C C . ARG B 1 33 ? 17.566 26.904 43.243 1.00 29.72 33 ARG B C 1
ATOM 1911 O O . ARG B 1 33 ? 17.791 27.599 44.245 1.00 29.58 33 ARG B O 1
ATOM 1919 N N . VAL B 1 34 ? 16.480 27.066 42.496 1.00 30.33 34 VAL B N 1
ATOM 1920 C CA . VAL B 1 34 ? 15.551 28.147 42.780 1.00 31.88 34 VAL B CA 1
ATOM 1921 C C . VAL B 1 34 ? 14.234 27.598 43.297 1.00 33.17 34 VAL B C 1
ATOM 1922 O O . VAL B 1 34 ? 13.727 26.606 42.802 1.00 33.61 34 VAL B O 1
ATOM 1926 N N . THR B 1 35 ? 13.656 28.258 44.289 1.00 35.16 35 THR B N 1
ATOM 1927 C CA . THR B 1 35 ? 12.394 27.774 44.853 1.00 36.76 35 THR B CA 1
ATOM 1928 C C . THR B 1 35 ? 11.228 28.278 44.044 1.00 38.60 35 THR B C 1
ATOM 1929 O O . THR B 1 35 ? 11.341 29.283 43.361 1.00 37.49 35 THR B O 1
ATOM 1933 N N . GLN B 1 36 ? 10.094 27.585 44.167 1.00 41.46 36 GLN B N 1
ATOM 1934 C CA . GLN B 1 36 ? 8.814 28.069 43.645 1.00 44.56 36 GLN B CA 1
ATOM 1935 C C . GLN B 1 36 ? 8.560 29.563 43.878 1.00 45.53 36 GLN B C 1
ATOM 1936 O O . GLN B 1 36 ? 8.049 30.271 43.003 1.00 46.48 36 GLN B O 1
ATOM 1942 N N . GLU B 1 37 ? 8.921 30.029 45.062 1.00 46.25 37 GLU B N 1
ATOM 1943 C CA . GLU B 1 37 ? 8.589 31.367 45.524 1.00 46.83 37 GLU B CA 1
ATOM 1944 C C . GLU B 1 37 ? 9.534 32.391 44.928 1.00 46.11 37 GLU B C 1
ATOM 1945 O O . GLU B 1 37 ? 9.149 33.524 44.679 1.00 46.19 37 GLU B O 1
ATOM 1951 N N . GLN B 1 38 ? 10.793 32.006 44.758 1.00 45.42 38 GLN B N 1
ATOM 1952 C CA . GLN B 1 38 ? 11.795 32.860 44.131 1.00 45.00 38 GLN B CA 1
ATOM 1953 C C . GLN B 1 38 ? 11.644 33.003 42.584 1.00 43.76 38 GLN B C 1
ATOM 1954 O O . GLN B 1 38 ? 12.134 33.970 41.974 1.00 44.00 38 GLN B O 1
ATOM 1960 N N . TRP B 1 39 ? 11.021 32.022 41.943 1.00 42.00 39 TRP B N 1
ATOM 1961 C CA . TRP B 1 39 ? 11.024 31.976 40.470 1.00 40.05 39 TRP B CA 1
ATOM 1962 C C . TRP B 1 39 ? 10.467 33.276 39.777 1.00 40.03 39 TRP B C 1
ATOM 1963 O O . TRP B 1 39 ? 11.132 33.862 38.944 1.00 38.14 39 TRP B O 1
ATOM 1974 N N . PRO B 1 40 ? 9.283 33.741 40.139 1.00 41.36 40 PRO B N 1
ATOM 1975 C CA . PRO B 1 40 ? 8.783 35.013 39.605 1.00 42.24 40 PRO B CA 1
ATOM 1976 C C . PRO B 1 40 ? 9.821 36.144 39.443 1.00 42.25 40 PRO B C 1
ATOM 1977 O O . PRO B 1 40 ? 9.868 36.664 38.337 1.00 42.55 40 PRO B O 1
ATOM 1981 N N . ALA B 1 41 ? 10.628 36.486 40.456 1.00 42.71 41 ALA B N 1
ATOM 1982 C CA . ALA B 1 41 ? 11.594 37.588 40.345 1.00 42.98 41 ALA B CA 1
ATOM 1983 C C . ALA B 1 41 ? 12.732 37.270 39.384 1.00 43.59 41 ALA B C 1
ATOM 1984 O O . ALA B 1 41 ? 13.142 38.127 38.596 1.00 44.90 41 ALA B O 1
ATOM 1986 N N . LEU B 1 42 ? 13.252 36.048 39.446 1.00 42.80 42 LEU B N 1
ATOM 1987 C CA . LEU B 1 42 ? 14.229 35.592 38.465 1.00 42.05 42 LEU B CA 1
ATOM 1988 C C . LEU B 1 42 ? 13.676 35.638 37.038 1.00 42.07 42 LEU B C 1
ATOM 1989 O O . LEU B 1 42 ? 14.371 36.026 36.101 1.00 41.22 42 LEU B O 1
ATOM 1994 N N . LYS B 1 43 ? 12.430 35.210 36.865 1.00 42.10 43 LYS B N 1
ATOM 1995 C CA . LYS B 1 43 ? 11.837 35.225 35.551 1.00 42.53 43 LYS B CA 1
ATOM 1996 C C . LYS B 1 43 ? 11.757 36.666 35.006 1.00 43.47 43 LYS B C 1
ATOM 1997 O O . LYS B 1 43 ? 12.123 36.928 33.853 1.00 42.66 43 LYS B O 1
ATOM 2003 N N . GLU B 1 44 ? 11.311 37.600 35.852 1.00 44.73 44 GLU B N 1
ATOM 2004 C CA . GLU B 1 44 ? 11.222 39.043 35.505 1.00 46.01 44 GLU B CA 1
ATOM 2005 C C . GLU B 1 44 ? 12.606 39.628 35.265 1.00 44.28 44 GLU B C 1
ATOM 2006 O O . GLU B 1 44 ? 12.749 40.661 34.675 1.00 44.85 44 GLU B O 1
ATOM 2012 N N . THR B 1 45 ? 13.625 38.932 35.723 1.00 43.34 45 THR B N 1
ATOM 2013 C CA . THR B 1 45 ? 15.002 39.351 35.589 1.00 42.98 45 THR B CA 1
ATOM 2014 C C . THR B 1 45 ? 15.493 39.244 34.109 1.00 43.06 45 THR B C 1
ATOM 2015 O O . THR B 1 45 ? 16.511 39.832 33.732 1.00 42.38 45 THR B O 1
ATOM 2019 N N . CYS B 1 46 ? 14.741 38.500 33.277 1.00 42.77 46 CYS B N 1
ATOM 2020 C CA . CYS B 1 46 ? 15.099 38.122 31.890 1.00 42.28 46 CYS B CA 1
ATOM 2021 C C . CYS B 1 46 ? 16.346 37.274 31.744 1.00 39.14 46 CYS B C 1
ATOM 2022 O O . CYS B 1 46 ? 16.877 37.130 30.640 1.00 40.26 46 CYS B O 1
ATOM 2025 N N . ALA B 1 47 ? 16.799 36.701 32.841 1.00 35.10 47 ALA B N 1
ATOM 2026 C CA . ALA B 1 47 ? 17.995 35.892 32.811 1.00 32.92 47 ALA B CA 1
ATOM 2027 C C . ALA B 1 47 ? 17.789 34.726 31.818 1.00 30.39 47 ALA B C 1
ATOM 2028 O O . ALA B 1 47 ? 18.634 34.481 30.998 1.00 32.36 47 ALA B O 1
ATOM 2030 N N . ALA B 1 48 ? 16.669 34.033 31.883 1.00 27.60 48 ALA B N 1
ATOM 2031 C CA . ALA B 1 48 ? 16.514 32.747 31.133 1.00 26.41 48 ALA B CA 1
ATOM 2032 C C . ALA B 1 48 ? 16.312 33.077 29.665 1.00 24.80 48 ALA B C 1
ATOM 2033 O O . ALA B 1 48 ? 15.410 33.835 29.370 1.00 25.64 48 ALA B O 1
ATOM 2035 N N . PRO B 1 49 ? 17.098 32.520 28.738 1.00 23.85 49 PRO B N 1
ATOM 2036 C CA . PRO B 1 49 ? 16.902 32.823 27.317 1.00 22.85 49 PRO B CA 1
ATOM 2037 C C . PRO B 1 49 ? 15.477 32.678 26.785 1.00 21.86 49 PRO B C 1
ATOM 2038 O O . PRO B 1 49 ? 15.008 33.536 26.008 1.00 21.31 49 PRO B O 1
ATOM 2042 N N . PHE B 1 50 ? 14.757 31.632 27.199 1.00 20.08 50 PHE B N 1
ATOM 2043 C CA . PHE B 1 50 ? 13.387 31.485 26.724 1.00 20.11 50 PHE B CA 1
ATOM 2044 C C . PHE B 1 50 ? 12.407 31.623 27.894 1.00 20.19 50 PHE B C 1
ATOM 2045 O O . PHE B 1 50 ? 11.300 31.105 27.818 1.00 19.39 50 PHE B O 1
ATOM 2053 N N . GLY B 1 51 ? 12.815 32.286 28.978 1.00 20.08 51 GLY B N 1
ATOM 2054 C CA . GLY B 1 51 ? 11.917 32.474 30.126 1.00 19.70 51 GLY B CA 1
ATOM 2055 C C . GLY B 1 51 ? 11.672 31.207 30.959 1.00 20.55 51 GLY B C 1
ATOM 2056 O O . GLY B 1 51 ? 10.718 31.171 31.724 1.00 21.45 51 GLY B O 1
ATOM 2057 N N . GLN B 1 52 ? 12.517 30.185 30.827 1.00 19.09 52 GLN B N 1
ATOM 2058 C CA . GLN B 1 52 ? 12.312 28.883 31.491 1.00 18.64 52 GLN B CA 1
ATOM 2059 C C . GLN B 1 52 ? 13.636 28.231 32.018 1.00 17.29 52 GLN B C 1
ATOM 2060 O O . GLN B 1 52 ? 14.757 28.565 31.621 1.00 19.29 52 GLN B O 1
ATOM 2066 N N . LEU B 1 53 ? 13.505 27.306 32.962 1.00 18.41 53 LEU B N 1
ATOM 2067 C CA . LEU B 1 53 ? 14.653 26.528 33.451 1.00 17.89 53 LEU B CA 1
ATOM 2068 C C . LEU B 1 53 ? 14.598 25.121 32.891 1.00 18.29 53 LEU B C 1
ATOM 2069 O O . LEU B 1 53 ? 13.502 24.580 32.600 1.00 18.09 53 LEU B O 1
ATOM 2074 N N . PRO B 1 54 ? 15.749 24.458 32.825 1.00 17.74 54 PRO B N 1
ATOM 2075 C CA . PRO B 1 54 ? 17.055 24.945 33.298 1.00 18.29 54 PRO B CA 1
ATOM 2076 C C . PRO B 1 54 ? 17.751 25.841 32.297 1.00 19.24 54 PRO B C 1
ATOM 2077 O O . PRO B 1 54 ? 17.413 25.810 31.076 1.00 19.04 54 PRO B O 1
ATOM 2081 N N . PHE B 1 55 ? 18.729 26.583 32.791 1.00 18.85 55 PHE B N 1
ATOM 2082 C CA . PHE B 1 55 ? 19.759 27.167 31.938 1.00 19.84 55 PHE B CA 1
ATOM 2083 C C . PHE B 1 55 ? 21.121 27.024 32.602 1.00 20.14 55 PHE B C 1
ATOM 2084 O O . PHE B 1 55 ? 21.214 26.851 33.815 1.00 22.00 55 PHE B O 1
ATOM 2092 N N . LEU B 1 56 ? 22.157 26.958 31.778 1.00 20.49 56 LEU B N 1
ATOM 2093 C CA . LEU B 1 56 ? 23.517 26.782 32.182 1.00 19.34 56 LEU B CA 1
ATOM 2094 C C . LEU B 1 56 ? 24.283 28.080 31.816 1.00 22.41 56 LEU B C 1
ATOM 2095 O O . LEU B 1 56 ? 24.017 28.704 30.758 1.00 21.80 56 LEU B O 1
ATOM 2100 N N . GLU B 1 57 ? 25.159 28.523 32.722 1.00 22.17 57 GLU B N 1
ATOM 2101 C CA . GLU B 1 57 ? 26.144 29.573 32.438 1.00 22.44 57 GLU B CA 1
ATOM 2102 C C . GLU B 1 57 ? 27.521 28.983 32.405 1.00 21.97 57 GLU B C 1
ATOM 2103 O O . GLU B 1 57 ? 27.940 28.211 33.279 1.00 22.69 57 GLU B O 1
ATOM 2109 N N . VAL B 1 58 ? 28.225 29.268 31.326 1.00 23.73 58 VAL B N 1
ATOM 2110 C CA . VAL B 1 58 ? 29.588 28.812 31.093 1.00 24.37 58 VAL B CA 1
ATOM 2111 C C . VAL B 1 58 ? 30.408 30.090 30.920 1.00 26.37 58 VAL B C 1
ATOM 2112 O O . VAL B 1 58 ? 30.259 30.795 29.923 1.00 24.10 58 VAL B O 1
ATOM 2116 N N . ASP B 1 59 ? 31.217 30.422 31.955 1.00 28.04 59 ASP B N 1
ATOM 2117 C CA . ASP B 1 59 ? 31.925 31.699 32.029 1.00 28.19 59 ASP B CA 1
ATOM 2118 C C . ASP B 1 59 ? 30.935 32.832 31.751 1.00 27.62 59 ASP B C 1
ATOM 2119 O O . ASP B 1 59 ? 31.177 33.691 30.966 1.00 29.13 59 ASP B O 1
ATOM 2124 N N . GLY B 1 60 ? 29.812 32.800 32.450 1.00 27.51 60 GLY B N 1
ATOM 2125 C CA . GLY B 1 60 ? 28.733 33.761 32.307 1.00 27.43 60 GLY B CA 1
ATOM 2126 C C . GLY B 1 60 ? 27.872 33.725 31.042 1.00 26.60 60 GLY B C 1
ATOM 2127 O O . GLY B 1 60 ? 26.844 34.416 30.997 1.00 28.96 60 GLY B O 1
ATOM 2128 N N . LYS B 1 61 ? 28.257 32.983 30.010 1.00 25.38 61 LYS B N 1
ATOM 2129 C CA . LYS B 1 61 ? 27.388 32.894 28.825 1.00 24.24 61 LYS B CA 1
ATOM 2130 C C . LYS B 1 61 ? 26.280 31.841 29.086 1.00 22.55 61 LYS B C 1
ATOM 2131 O O . LYS B 1 61 ? 26.572 30.738 29.576 1.00 20.30 61 LYS B O 1
ATOM 2137 N N . LYS B 1 62 ? 25.058 32.188 28.685 1.00 20.64 62 LYS B N 1
ATOM 2138 C CA . LYS B 1 62 ? 23.824 31.451 28.994 1.00 21.45 62 LYS B CA 1
ATOM 2139 C C . LYS B 1 62 ? 23.478 30.444 27.877 1.00 19.90 62 LYS B C 1
ATOM 2140 O O . LYS B 1 62 ? 23.613 30.734 26.715 1.00 16.55 62 LYS B O 1
ATOM 2146 N N . LEU B 1 63 ? 23.032 29.262 28.281 1.00 18.24 63 LEU B N 1
ATOM 2147 C CA . LEU B 1 63 ? 22.571 28.227 27.343 1.00 16.81 63 LEU B CA 1
ATOM 2148 C C . LEU B 1 63 ? 21.312 27.599 27.957 1.00 16.03 63 LEU B C 1
ATOM 2149 O O . LEU B 1 63 ? 21.371 27.029 29.044 1.00 14.86 63 LEU B O 1
ATOM 2154 N N . ALA B 1 64 ? 20.181 27.761 27.283 1.00 14.55 64 ALA B N 1
ATOM 2155 C CA . ALA B 1 64 ? 18.936 27.101 27.653 1.00 15.64 64 ALA B CA 1
ATOM 2156 C C . ALA B 1 64 ? 18.726 25.773 26.941 1.00 15.75 64 ALA B C 1
ATOM 2157 O O . ALA B 1 64 ? 19.500 25.386 26.042 1.00 17.02 64 ALA B O 1
ATOM 2159 N N . GLN B 1 65 ? 17.669 25.121 27.383 1.00 16.28 65 GLN B N 1
ATOM 2160 C CA . GLN B 1 65 ? 17.104 23.858 26.869 1.00 15.81 65 GLN B CA 1
ATOM 2161 C C . GLN B 1 65 ? 17.845 22.628 27.431 1.00 14.51 65 GLN B C 1
ATOM 2162 O O . GLN B 1 65 ? 18.981 22.401 27.114 1.00 14.19 65 GLN B O 1
ATOM 2168 N N . SER B 1 66 ? 17.125 21.835 28.197 1.00 15.57 66 SER B N 1
ATOM 2169 C CA . SER B 1 66 ? 17.660 20.735 28.963 1.00 14.97 66 SER B CA 1
ATOM 2170 C C . SER B 1 66 ? 18.521 19.820 28.176 1.00 15.24 66 SER B C 1
ATOM 2171 O O . SER B 1 66 ? 19.583 19.406 28.637 1.00 15.03 66 SER B O 1
ATOM 2174 N N . HIS B 1 67 ? 18.055 19.454 26.979 1.00 14.47 67 HIS B N 1
ATOM 2175 C CA . HIS B 1 67 ? 18.817 18.505 26.166 1.00 14.24 67 HIS B CA 1
ATOM 2176 C C . HIS B 1 67 ? 20.010 19.214 25.467 1.00 14.31 67 HIS B C 1
ATOM 2177 O O . HIS B 1 67 ? 21.052 18.572 25.218 1.00 12.75 67 HIS B O 1
ATOM 2184 N N . ALA B 1 68 ? 19.857 20.498 25.072 1.00 14.83 68 ALA B N 1
ATOM 2185 C CA . ALA B 1 68 ? 20.993 21.210 24.497 1.00 13.45 68 ALA B CA 1
ATOM 2186 C C . ALA B 1 68 ? 22.107 21.304 25.528 1.00 14.04 68 ALA B C 1
ATOM 2187 O O . ALA B 1 68 ? 23.287 21.184 25.177 1.00 14.94 68 ALA B O 1
ATOM 2189 N N . ILE B 1 69 ? 21.744 21.539 26.801 1.00 14.70 69 ILE B N 1
ATOM 2190 C CA . ILE B 1 69 ? 22.709 21.655 27.892 1.00 15.11 69 ILE B CA 1
ATOM 2191 C C . ILE B 1 69 ? 23.383 20.318 28.124 1.00 15.92 69 ILE B C 1
ATOM 2192 O O . ILE B 1 69 ? 24.603 20.201 28.196 1.00 16.00 69 ILE B O 1
ATOM 2197 N N . ALA B 1 70 ? 22.577 19.259 28.234 1.00 16.21 70 ALA B N 1
ATOM 2198 C CA . ALA B 1 70 ? 23.141 17.912 28.448 1.00 14.32 70 ALA B CA 1
ATOM 2199 C C . ALA B 1 70 ? 24.077 17.489 27.327 1.00 14.82 70 ALA B C 1
ATOM 2200 O O . ALA B 1 70 ? 25.140 16.949 27.572 1.00 14.16 70 ALA B O 1
ATOM 2202 N N . ARG B 1 71 ? 23.702 17.747 26.084 1.00 14.11 71 ARG B N 1
ATOM 2203 C CA . ARG B 1 71 ? 24.535 17.382 24.948 1.00 15.00 71 ARG B CA 1
ATOM 2204 C C . ARG B 1 71 ? 25.832 18.186 24.936 1.00 13.52 71 ARG B C 1
ATOM 2205 O O . ARG B 1 71 ? 26.889 17.646 24.567 1.00 15.66 71 ARG B O 1
ATOM 2213 N N . PHE B 1 72 ? 25.733 19.477 25.244 1.00 14.77 72 PHE B N 1
ATOM 2214 C CA . PHE B 1 72 ? 26.887 20.362 25.265 1.00 14.59 72 PHE B CA 1
ATOM 2215 C C . PHE B 1 72 ? 27.895 19.818 26.303 1.00 15.93 72 PHE B C 1
ATOM 2216 O O . PHE B 1 72 ? 29.051 19.544 26.008 1.00 16.97 72 PHE B O 1
ATOM 2224 N N . LEU B 1 73 ? 27.407 19.606 27.505 1.00 14.98 73 LEU B N 1
ATOM 2225 C CA . LEU B 1 73 ? 28.275 19.094 28.583 1.00 14.99 73 LEU B CA 1
ATOM 2226 C C . LEU B 1 73 ? 28.784 17.681 28.321 1.00 16.55 73 LEU B C 1
ATOM 2227 O O . LEU B 1 73 ? 29.971 17.382 28.548 1.00 18.13 73 LEU B O 1
ATOM 2232 N N . ALA B 1 74 ? 27.929 16.802 27.793 1.00 16.20 74 ALA B N 1
ATOM 2233 C CA . ALA B 1 74 ? 28.353 15.469 27.474 1.00 15.95 74 ALA B CA 1
ATOM 2234 C C . ALA B 1 74 ? 29.419 15.460 26.371 1.00 17.44 74 ALA B C 1
ATOM 2235 O O . ALA B 1 74 ? 30.361 14.662 26.432 1.00 16.83 74 ALA B O 1
ATOM 2237 N N . ARG B 1 75 ? 29.333 16.359 25.392 1.00 16.98 75 ARG B N 1
ATOM 2238 C CA . ARG B 1 75 ? 30.398 16.380 24.398 1.00 17.64 75 ARG B CA 1
ATOM 2239 C C . ARG B 1 75 ? 31.732 16.881 24.999 1.00 18.57 75 ARG B C 1
ATOM 2240 O O . ARG B 1 75 ? 32.808 16.338 24.697 1.00 20.14 75 ARG B O 1
ATOM 2248 N N . GLU B 1 76 ? 31.666 17.847 25.884 1.00 19.66 76 GLU B N 1
ATOM 2249 C CA . GLU B 1 76 ? 32.876 18.301 26.558 1.00 21.69 76 GLU B CA 1
ATOM 2250 C C . GLU B 1 76 ? 33.552 17.200 27.341 1.00 21.83 76 GLU B C 1
ATOM 2251 O O . GLU B 1 76 ? 34.760 17.142 27.334 1.00 21.81 76 GLU B O 1
ATOM 2257 N N . PHE B 1 77 ? 32.767 16.310 27.969 1.00 21.19 77 PHE B N 1
ATOM 2258 C CA . PHE B 1 77 ? 33.281 15.270 28.869 1.00 22.83 77 PHE B CA 1
ATOM 2259 C C . PHE B 1 77 ? 33.254 13.869 28.297 1.00 23.06 77 PHE B C 1
ATOM 2260 O O . PHE B 1 77 ? 33.319 12.894 29.017 1.00 22.85 77 PHE B O 1
ATOM 2268 N N . LYS B 1 78 ? 33.052 13.775 26.985 1.00 23.08 78 LYS B N 1
ATOM 2269 C CA . LYS B 1 78 ? 33.113 12.547 26.282 1.00 23.43 78 LYS B CA 1
ATOM 2270 C C . LYS B 1 78 ? 32.019 11.532 26.727 1.00 21.50 78 LYS B C 1
ATOM 2271 O O . LYS B 1 78 ? 32.263 10.304 26.781 1.00 20.89 78 LYS B O 1
ATOM 2277 N N . LEU B 1 79 ? 30.829 12.056 27.006 1.00 18.05 79 LEU B N 1
ATOM 2278 C CA . LEU B 1 79 ? 29.675 11.265 27.354 1.00 18.04 79 LEU B CA 1
ATOM 2279 C C . LEU B 1 79 ? 28.520 11.291 26.323 1.00 17.86 79 LEU B C 1
ATOM 2280 O O . LEU B 1 79 ? 27.412 10.898 26.637 1.00 16.18 79 LEU B O 1
ATOM 2285 N N . ASN B 1 80 ? 28.783 11.771 25.100 1.00 17.64 80 ASN B N 1
ATOM 2286 C CA . ASN B 1 80 ? 27.724 11.914 24.103 1.00 17.26 80 ASN B CA 1
ATOM 2287 C C . ASN B 1 80 ? 27.738 10.792 23.080 1.00 17.05 80 ASN B C 1
ATOM 2288 O O . ASN B 1 80 ? 26.900 10.760 22.180 1.00 15.23 80 ASN B O 1
ATOM 2293 N N . GLY B 1 81 ? 28.717 9.889 23.187 1.00 17.09 81 GLY B N 1
ATOM 2294 C CA . GLY B 1 81 ? 28.905 8.855 22.207 1.00 17.82 81 GLY B CA 1
ATOM 2295 C C . GLY B 1 81 ? 30.341 8.858 21.686 1.00 19.50 81 GLY B C 1
ATOM 2296 O O . GLY B 1 81 ? 30.992 9.899 21.681 1.00 17.39 81 GLY B O 1
ATOM 2297 N N . LYS B 1 82 ? 30.835 7.685 21.282 1.00 20.71 82 LYS B N 1
ATOM 2298 C CA . LYS B 1 82 ? 32.247 7.520 20.950 1.00 22.88 82 LYS B CA 1
ATOM 2299 C C . LYS B 1 82 ? 32.596 7.760 19.507 1.00 23.05 82 LYS B C 1
ATOM 2300 O O . LYS B 1 82 ? 33.762 7.982 19.206 1.00 23.65 82 LYS B O 1
ATOM 2306 N N . THR B 1 83 ? 31.604 7.716 18.629 1.00 21.75 83 THR B N 1
ATOM 2307 C CA . THR B 1 83 ? 31.695 8.096 17.228 1.00 22.64 83 THR B CA 1
ATOM 2308 C C . THR B 1 83 ? 30.586 9.111 16.858 1.00 21.75 83 THR B C 1
ATOM 2309 O O . THR B 1 83 ? 29.644 9.301 17.648 1.00 19.67 83 THR B O 1
ATOM 2313 N N . ALA B 1 84 ? 30.696 9.745 15.687 1.00 20.01 84 ALA B N 1
ATOM 2314 C CA . ALA B 1 84 ? 29.626 10.603 15.159 1.00 19.57 84 ALA B CA 1
ATOM 2315 C C . ALA B 1 84 ? 28.322 9.809 15.122 1.00 18.35 84 ALA B C 1
ATOM 2316 O O . ALA B 1 84 ? 27.284 10.335 15.493 1.00 15.63 84 ALA B O 1
ATOM 2318 N N . TRP B 1 85 ? 28.375 8.554 14.660 1.00 17.35 85 TRP B N 1
ATOM 2319 C CA . TRP B 1 85 ? 27.178 7.757 14.588 1.00 18.04 85 TRP B CA 1
ATOM 2320 C C . TRP B 1 85 ? 26.567 7.505 15.939 1.00 16.63 85 TRP B C 1
ATOM 2321 O O . TRP B 1 85 ? 25.347 7.586 16.057 1.00 16.59 85 TRP B O 1
ATOM 2332 N N . GLU B 1 86 ? 27.382 7.157 16.948 1.00 16.36 86 GLU B N 1
ATOM 2333 C CA . GLU B 1 86 ? 26.854 6.978 18.284 1.00 15.90 86 GLU B CA 1
ATOM 2334 C C . GLU B 1 86 ? 26.247 8.248 18.832 1.00 15.02 86 GLU B C 1
ATOM 2335 O O . GLU B 1 86 ? 25.213 8.174 19.483 1.00 14.29 86 GLU B O 1
ATOM 2341 N N . GLU B 1 87 ? 26.866 9.402 18.566 1.00 15.43 87 GLU B N 1
ATOM 2342 C CA . GLU B 1 87 ? 26.324 10.705 19.031 1.00 15.25 87 GLU B CA 1
ATOM 2343 C C . GLU B 1 87 ? 24.933 10.906 18.473 1.00 14.50 87 GLU B C 1
ATOM 2344 O O . GLU B 1 87 ? 24.051 11.404 19.170 1.00 14.96 87 GLU B O 1
ATOM 2350 N N . ALA B 1 88 ? 24.739 10.498 17.222 1.00 14.67 88 ALA B N 1
ATOM 2351 C CA . ALA B 1 88 ? 23.479 10.722 16.584 1.00 14.70 88 ALA B CA 1
ATOM 2352 C C . ALA B 1 88 ? 22.412 9.750 17.169 1.00 14.64 88 ALA B C 1
ATOM 2353 O O . ALA B 1 88 ? 21.277 10.105 17.340 1.00 13.73 88 ALA B O 1
ATOM 2355 N N . GLN B 1 89 ? 22.802 8.521 17.470 1.00 14.50 89 GLN B N 1
ATOM 2356 C CA . GLN B 1 89 ? 21.855 7.550 18.046 1.00 14.42 89 GLN B CA 1
ATOM 2357 C C . GLN B 1 89 ? 21.457 7.949 19.425 1.00 14.74 89 GLN B C 1
ATOM 2358 O O . GLN B 1 89 ? 20.292 7.744 19.848 1.00 15.16 89 GLN B O 1
ATOM 2364 N N . VAL B 1 90 ? 22.426 8.494 20.181 1.00 14.82 90 VAL B N 1
ATOM 2365 C CA . VAL B 1 90 ? 22.114 9.046 21.482 1.00 14.65 90 VAL B CA 1
ATOM 2366 C C . VAL B 1 90 ? 21.048 10.147 21.324 1.00 15.14 90 VAL B C 1
ATOM 2367 O O . VAL B 1 90 ? 20.059 10.201 22.087 1.00 14.13 90 VAL B O 1
ATOM 2371 N N . ASN B 1 91 ? 21.252 11.035 20.343 1.00 13.92 91 ASN B N 1
ATOM 2372 C CA . ASN B 1 91 ? 20.297 12.100 20.082 1.00 13.86 91 ASN B CA 1
ATOM 2373 C C . ASN B 1 91 ? 18.925 11.548 19.673 1.00 13.56 91 ASN B C 1
ATOM 2374 O O . ASN B 1 91 ? 17.894 12.062 20.111 1.00 11.72 91 ASN B O 1
ATOM 2379 N N . SER B 1 92 ? 18.919 10.483 18.867 1.00 12.81 92 SER B N 1
ATOM 2380 C CA . SER B 1 92 ? 17.674 9.873 18.394 1.00 14.20 92 SER B CA 1
ATOM 2381 C C . SER B 1 92 ? 16.836 9.379 19.570 1.00 15.47 92 SER B C 1
ATOM 2382 O O . SER B 1 92 ? 15.622 9.623 19.674 1.00 15.01 92 SER B O 1
ATOM 2385 N N . LEU B 1 93 ? 17.513 8.694 20.476 1.00 16.24 93 LEU B N 1
ATOM 2386 C CA . LEU B 1 93 ? 16.834 8.086 21.600 1.00 17.19 93 LEU B CA 1
ATOM 2387 C C . LEU B 1 93 ? 16.360 9.153 22.587 1.00 16.53 93 LEU B C 1
ATOM 2388 O O . LEU B 1 93 ? 15.254 9.065 23.080 1.00 15.29 93 LEU B O 1
ATOM 2393 N N . ALA B 1 94 ? 17.149 10.220 22.747 1.00 15.78 94 ALA B N 1
ATOM 2394 C CA . ALA B 1 94 ? 16.805 11.286 23.653 1.00 14.21 94 ALA B CA 1
ATOM 2395 C C . ALA B 1 94 ? 15.610 12.035 23.124 1.00 13.94 94 ALA B C 1
ATOM 2396 O O . ALA B 1 94 ? 14.780 12.449 23.903 1.00 15.02 94 ALA B O 1
ATOM 2398 N N . ASP B 1 95 ? 15.522 12.213 21.813 1.00 13.97 95 ASP B N 1
ATOM 2399 C CA . ASP B 1 95 ? 14.365 12.857 21.226 1.00 14.14 95 ASP B CA 1
ATOM 2400 C C . ASP B 1 95 ? 13.131 11.975 21.313 1.00 14.63 95 ASP B C 1
ATOM 2401 O O . ASP B 1 95 ? 12.026 12.490 21.484 1.00 14.09 95 ASP B O 1
ATOM 2406 N N . GLN B 1 96 ? 13.298 10.651 21.192 1.00 13.48 96 GLN B N 1
ATOM 2407 C CA . GLN B 1 96 ? 12.184 9.763 21.349 1.00 13.95 96 GLN B CA 1
ATOM 2408 C C . GLN B 1 96 ? 11.711 9.799 22.841 1.00 13.97 96 GLN B C 1
ATOM 2409 O O . GLN B 1 96 ? 10.528 9.744 23.104 1.00 14.58 96 GLN B O 1
ATOM 2415 N N . TYR B 1 97 ? 12.653 9.948 23.782 1.00 14.62 97 TYR B N 1
ATOM 2416 C CA . TYR B 1 97 ? 12.359 10.120 25.208 1.00 15.34 97 TYR B CA 1
ATOM 2417 C C . TYR B 1 97 ? 11.534 11.394 25.428 1.00 15.29 97 TYR B C 1
ATOM 2418 O O . TYR B 1 97 ? 10.580 11.389 26.197 1.00 14.13 97 TYR B O 1
ATOM 2427 N N . LYS B 1 98 ? 11.866 12.478 24.729 1.00 16.74 98 LYS B N 1
ATOM 2428 C CA . LYS B 1 98 ? 10.960 13.653 24.731 1.00 17.37 98 LYS B CA 1
ATOM 2429 C C . LYS B 1 98 ? 9.542 13.360 24.280 1.00 15.69 98 LYS B C 1
ATOM 2430 O O . LYS B 1 98 ? 8.569 13.909 24.835 1.00 15.45 98 LYS B O 1
ATOM 2436 N N . ASP B 1 99 ? 9.393 12.575 23.220 1.00 14.73 99 ASP B N 1
ATOM 2437 C CA . ASP B 1 99 ? 8.052 12.268 22.697 1.00 15.93 99 ASP B CA 1
ATOM 2438 C C . ASP B 1 99 ? 7.256 11.401 23.738 1.00 16.39 99 ASP B C 1
ATOM 2439 O O . ASP B 1 99 ? 6.028 11.594 23.934 1.00 16.22 99 ASP B O 1
ATOM 2444 N N . TYR B 1 100 ? 7.960 10.467 24.400 1.00 15.26 100 TYR B N 1
ATOM 2445 C CA . TYR B 1 100 ? 7.382 9.705 25.511 1.00 15.93 100 TYR B CA 1
ATOM 2446 C C . TYR B 1 100 ? 6.896 10.643 26.620 1.00 16.50 100 TYR B C 1
ATOM 2447 O O . TYR B 1 100 ? 5.771 10.539 27.097 1.00 15.55 100 TYR B O 1
ATOM 2456 N N . SER B 1 101 ? 7.755 11.550 27.062 1.00 18.36 101 SER B N 1
ATOM 2457 C CA . SER B 1 101 ? 7.376 12.522 28.069 1.00 20.65 101 SER B CA 1
ATOM 2458 C C . SER B 1 101 ? 6.195 13.382 27.682 1.00 19.91 101 SER B C 1
ATOM 2459 O O . SER B 1 101 ? 5.349 13.620 28.512 1.00 19.39 101 SER B O 1
ATOM 2462 N N . SER B 1 102 ? 6.097 13.830 26.426 1.00 21.83 102 SER B N 1
ATOM 2463 C CA . SER B 1 102 ? 4.878 14.538 25.969 1.00 22.30 102 SER B CA 1
ATOM 2464 C C . SER B 1 102 ? 3.630 13.646 26.051 1.00 22.59 102 SER B C 1
ATOM 2465 O O . SER B 1 102 ? 2.576 14.102 26.475 1.00 20.09 102 SER B O 1
ATOM 2468 N N . GLU B 1 103 ? 3.744 12.397 25.581 1.00 22.01 103 GLU B N 1
ATOM 2469 C CA . GLU B 1 103 ? 2.601 11.486 25.611 1.00 22.43 103 GLU B CA 1
ATOM 2470 C C . GLU B 1 103 ? 2.117 11.218 27.031 1.00 21.24 103 GLU B C 1
ATOM 2471 O O . GLU B 1 103 ? 0.927 11.160 27.281 1.00 21.78 103 GLU B O 1
ATOM 2477 N N . ALA B 1 104 ? 3.040 11.047 27.963 1.00 21.22 104 ALA B N 1
ATOM 2478 C CA . ALA B 1 104 ? 2.712 10.733 29.314 1.00 21.57 104 ALA B CA 1
ATOM 2479 C C . ALA B 1 104 ? 2.350 11.915 30.254 1.00 23.90 104 ALA B C 1
ATOM 2480 O O . ALA B 1 104 ? 1.854 11.699 31.369 1.00 23.41 104 ALA B O 1
ATOM 2482 N N . ARG B 1 105 ? 2.606 13.136 29.806 1.00 24.66 105 ARG B N 1
ATOM 2483 C CA . ARG B 1 105 ? 2.499 14.308 30.642 1.00 27.60 105 ARG B CA 1
ATOM 2484 C C . ARG B 1 105 ? 1.131 14.450 31.338 1.00 26.60 105 ARG B C 1
ATOM 2485 O O . ARG B 1 105 ? 1.149 14.768 32.481 1.00 28.64 105 ARG B O 1
ATOM 2493 N N . PRO B 1 106 ? -0.004 14.173 30.714 1.00 27.99 106 PRO B N 1
ATOM 2494 C CA . PRO B 1 106 ? -1.297 14.282 31.435 1.00 28.26 106 PRO B CA 1
ATOM 2495 C C . PRO B 1 106 ? -1.351 13.407 32.720 1.00 29.04 106 PRO B C 1
ATOM 2496 O O . PRO B 1 106 ? -1.803 13.894 33.758 1.00 27.88 106 PRO B O 1
ATOM 2500 N N . TYR B 1 107 ? -0.805 12.193 32.660 1.00 27.82 107 TYR B N 1
ATOM 2501 C CA . TYR B 1 107 ? -0.647 11.350 33.829 1.00 28.97 107 TYR B CA 1
ATOM 2502 C C . TYR B 1 107 ? 0.323 11.883 34.858 1.00 29.48 107 TYR B C 1
ATOM 2503 O O . TYR B 1 107 ? -0.031 12.021 36.031 1.00 30.30 107 TYR B O 1
ATOM 2512 N N . PHE B 1 108 ? 1.530 12.224 34.462 1.00 29.82 108 PHE B N 1
ATOM 2513 C CA . PHE B 1 108 ? 2.475 12.726 35.442 1.00 31.65 108 PHE B CA 1
ATOM 2514 C C . PHE B 1 108 ? 1.945 14.039 36.083 1.00 33.98 108 PHE B C 1
ATOM 2515 O O . PHE B 1 108 ? 2.138 14.251 37.270 1.00 33.52 108 PHE B O 1
ATOM 2523 N N . TYR B 1 109 ? 1.213 14.852 35.330 1.00 36.39 109 TYR B N 1
ATOM 2524 C CA . TYR B 1 109 ? 0.626 16.079 35.895 1.00 39.83 109 TYR B CA 1
ATOM 2525 C C . TYR B 1 109 ? -0.457 15.831 36.964 1.00 41.11 109 TYR B C 1
ATOM 2526 O O . TYR B 1 109 ? -0.481 16.513 37.980 1.00 41.08 109 TYR B O 1
ATOM 2535 N N . ALA B 1 110 ? -1.315 14.852 36.740 1.00 42.85 110 ALA B N 1
ATOM 2536 C CA . ALA B 1 110 ? -2.335 14.493 37.700 1.00 44.86 110 ALA B CA 1
ATOM 2537 C C . ALA B 1 110 ? -1.702 13.844 38.940 1.00 47.13 110 ALA B C 1
ATOM 2538 O O . ALA B 1 110 ? -2.049 14.188 40.076 1.00 47.89 110 ALA B O 1
ATOM 2540 N N . VAL B 1 111 ? -0.766 12.924 38.730 1.00 48.94 111 VAL B N 1
ATOM 2541 C CA . VAL B 1 111 ? -0.021 12.280 39.821 1.00 50.89 111 VAL B CA 1
ATOM 2542 C C . VAL B 1 111 ? 0.711 13.275 40.739 1.00 52.58 111 VAL B C 1
ATOM 2543 O O . VAL B 1 111 ? 0.631 13.174 41.956 1.00 53.12 111 VAL B O 1
ATOM 2547 N N . MET B 1 112 ? 1.428 14.213 40.147 1.00 54.90 112 MET B N 1
ATOM 2548 C CA . MET B 1 112 ? 2.189 15.235 40.870 1.00 56.34 112 MET B CA 1
ATOM 2549 C C . MET B 1 112 ? 1.322 16.315 41.509 1.00 57.42 112 MET B C 1
ATOM 2550 O O . MET B 1 112 ? 1.756 16.943 42.469 1.00 57.57 112 MET B O 1
ATOM 2555 N N . GLY B 1 113 ? 0.140 16.565 40.945 1.00 58.61 113 GLY B N 1
ATOM 2556 C CA . GLY B 1 113 ? -0.741 17.638 41.396 1.00 59.38 113 GLY B CA 1
ATOM 2557 C C . GLY B 1 113 ? -1.118 18.685 40.344 1.00 60.22 113 GLY B C 1
ATOM 2558 O O . GLY B 1 113 ? -2.240 19.187 40.360 1.00 61.62 113 GLY B O 1
ATOM 2559 N N . PHE B 1 114 ? -0.216 18.990 39.414 1.00 60.57 114 PHE B N 1
ATOM 2560 C CA . PHE B 1 114 ? -0.311 20.186 38.560 1.00 61.03 114 PHE B CA 1
ATOM 2561 C C . PHE B 1 114 ? -1.481 20.250 37.555 1.00 60.81 114 PHE B C 1
ATOM 2562 O O . PHE B 1 114 ? -1.692 21.286 36.913 1.00 60.74 114 PHE B O 1
ATOM 2570 N N . GLY B 1 115 ? -2.208 19.150 37.373 1.00 60.58 115 GLY B N 1
ATOM 2571 C CA . GLY B 1 115 ? -3.228 19.077 36.335 1.00 60.27 115 GLY B CA 1
ATOM 2572 C C . GLY B 1 115 ? -4.434 18.253 36.731 1.00 59.89 115 GLY B C 1
ATOM 2573 O O . GLY B 1 115 ? -4.460 17.664 37.820 1.00 60.53 115 GLY B O 1
ATOM 2574 N N . PRO B 1 116 ? -5.437 18.215 35.855 1.00 59.03 116 PRO B N 1
ATOM 2575 C CA . PRO B 1 116 ? -6.693 17.511 36.128 1.00 58.14 116 PRO B CA 1
ATOM 2576 C C . PRO B 1 116 ? -6.717 16.050 35.677 1.00 57.09 116 PRO B C 1
ATOM 2577 O O . PRO B 1 116 ? -5.944 15.613 34.796 1.00 57.64 116 PRO B O 1
ATOM 2581 N N . GLY B 1 117 ? -7.647 15.300 36.255 1.00 54.91 117 GLY B N 1
ATOM 2582 C CA . GLY B 1 117 ? -7.968 13.991 35.743 1.00 52.88 117 GLY B CA 1
ATOM 2583 C C . GLY B 1 117 ? -7.870 12.936 36.805 1.00 51.05 117 GLY B C 1
ATOM 2584 O O . GLY B 1 117 ? -7.143 13.069 37.783 1.00 50.80 117 GLY B O 1
ATOM 2585 N N . ASP B 1 118 ? -8.619 11.866 36.600 1.00 49.11 118 ASP B N 1
ATOM 2586 C CA . ASP B 1 118 ? -8.524 10.736 37.499 1.00 47.73 118 ASP B CA 1
ATOM 2587 C C . ASP B 1 118 ? -7.284 9.876 37.191 1.00 45.21 118 ASP B C 1
ATOM 2588 O O . ASP B 1 118 ? -7.104 9.394 36.078 1.00 43.64 118 ASP B O 1
ATOM 2593 N N . VAL B 1 119 ? -6.473 9.692 38.221 1.00 43.76 119 VAL B N 1
ATOM 2594 C CA . VAL B 1 119 ? -5.161 9.072 38.140 1.00 43.10 119 VAL B CA 1
ATOM 2595 C C . VAL B 1 119 ? -5.225 7.625 37.675 1.00 42.62 119 VAL B C 1
ATOM 2596 O O . VAL B 1 119 ? -4.459 7.261 36.816 1.00 43.29 119 VAL B O 1
ATOM 2600 N N . GLU B 1 120 ? -6.154 6.812 38.180 1.00 41.26 120 GLU B N 1
ATOM 2601 C CA . GLU B 1 120 ? -6.252 5.400 37.759 1.00 40.50 120 GLU B CA 1
ATOM 2602 C C . GLU B 1 120 ? -6.603 5.314 36.280 1.00 38.92 120 GLU B C 1
ATOM 2603 O O . GLU B 1 120 ? -6.027 4.509 35.518 1.00 37.43 120 GLU B O 1
ATOM 2609 N N . THR B 1 121 ? -7.530 6.156 35.847 1.00 36.46 121 THR B N 1
ATOM 2610 C CA . THR B 1 121 ? -7.916 6.129 34.458 1.00 34.98 121 THR B CA 1
ATOM 2611 C C . THR B 1 121 ? -6.783 6.599 33.502 1.00 32.46 121 THR B C 1
ATOM 2612 O O . THR B 1 121 ? -6.612 6.045 32.415 1.00 31.72 121 THR B O 1
ATOM 2616 N N . LEU B 1 122 ? -6.080 7.638 33.879 1.00 30.45 122 LEU B N 1
ATOM 2617 C CA . LEU B 1 122 ? -4.982 8.155 33.054 1.00 29.85 122 LEU B CA 1
ATOM 2618 C C . LEU B 1 122 ? -3.824 7.157 33.055 1.00 28.44 122 LEU B C 1
ATOM 2619 O O . LEU B 1 122 ? -3.091 7.035 32.084 1.00 27.78 122 LEU B O 1
ATOM 2624 N N . LYS B 1 123 ? -3.661 6.453 34.159 1.00 27.26 123 LYS B N 1
ATOM 2625 C CA . LYS B 1 123 ? -2.623 5.418 34.232 1.00 26.83 123 LYS B CA 1
ATOM 2626 C C . LYS B 1 123 ? -2.815 4.403 33.143 1.00 26.58 123 LYS B C 1
ATOM 2627 O O . LYS B 1 123 ? -1.889 4.138 32.392 1.00 26.04 123 LYS B O 1
ATOM 2633 N N . LYS B 1 124 ? -4.037 3.881 32.990 1.00 26.22 124 LYS B N 1
ATOM 2634 C CA . LYS B 1 124 ? -4.289 2.829 32.044 1.00 27.54 124 LYS B CA 1
ATOM 2635 C C . LYS B 1 124 ? -4.499 3.288 30.627 1.00 26.50 124 LYS B C 1
ATOM 2636 O O . LYS B 1 124 ? -4.188 2.559 29.701 1.00 26.75 124 LYS B O 1
ATOM 2642 N N . ASP B 1 125 ? -5.039 4.485 30.472 1.00 26.55 125 ASP B N 1
ATOM 2643 C CA . ASP B 1 125 ? -5.416 4.999 29.154 1.00 27.75 125 ASP B CA 1
ATOM 2644 C C . ASP B 1 125 ? -4.282 5.811 28.524 1.00 26.19 125 ASP B C 1
ATOM 2645 O O . ASP B 1 125 ? -4.174 5.830 27.331 1.00 27.99 125 ASP B O 1
ATOM 2650 N N . ILE B 1 126 ? -3.441 6.440 29.313 1.00 25.47 126 ILE B N 1
ATOM 2651 C CA . ILE B 1 126 ? -2.387 7.315 28.795 1.00 25.90 126 ILE B CA 1
ATOM 2652 C C . ILE B 1 126 ? -0.978 6.861 29.167 1.00 25.79 126 ILE B C 1
ATOM 2653 O O . IL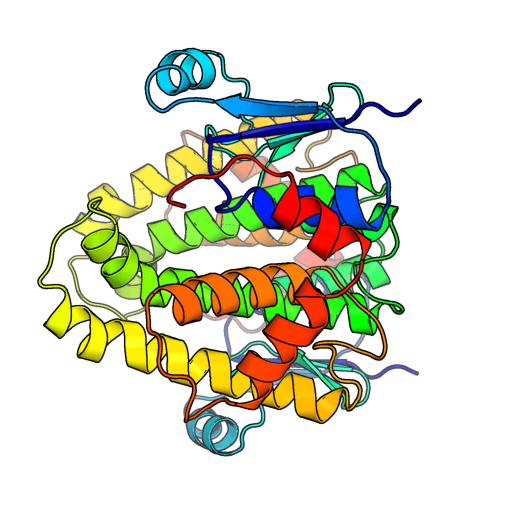E B 1 126 ? -0.146 6.708 28.264 1.00 25.37 126 ILE B O 1
ATOM 2658 N N . PHE B 1 127 ? -0.696 6.655 30.459 1.00 24.35 127 PHE B N 1
ATOM 2659 C CA . PHE B 1 127 ? 0.659 6.298 30.866 1.00 24.07 127 PHE B CA 1
ATOM 2660 C C . PHE B 1 127 ? 1.124 4.919 30.380 1.00 23.41 127 PHE B C 1
ATOM 2661 O O . PHE B 1 127 ? 2.179 4.814 29.769 1.00 19.84 127 PHE B O 1
ATOM 2669 N N . LEU B 1 128 ? 0.336 3.872 30.619 1.00 22.00 128 LEU B N 1
ATOM 2670 C CA . LEU B 1 128 ? 0.800 2.572 30.253 1.00 22.37 128 LEU B CA 1
ATOM 2671 C C . LEU B 1 128 ? 1.050 2.369 28.772 1.00 21.40 128 LEU B C 1
ATOM 2672 O O . LEU B 1 128 ? 2.018 1.743 28.446 1.00 21.89 128 LEU B O 1
ATOM 2677 N N . PRO B 1 129 ? 0.178 2.805 27.866 1.00 21.50 129 PRO B N 1
ATOM 2678 C CA . PRO B 1 129 ? 0.497 2.680 26.446 1.00 20.79 129 PRO B CA 1
ATOM 2679 C C . PRO B 1 129 ? 1.786 3.441 26.065 1.00 19.87 129 PRO B C 1
ATOM 2680 O O . PRO B 1 129 ? 2.615 2.921 25.318 1.00 16.57 129 PRO B O 1
ATOM 2684 N N . ALA B 1 130 ? 1.997 4.600 26.686 1.00 19.28 130 ALA B N 1
ATOM 2685 C CA . ALA B 1 130 ? 3.202 5.375 26.404 1.00 17.93 130 ALA B CA 1
ATOM 2686 C C . ALA B 1 130 ? 4.464 4.707 26.934 1.00 17.44 130 ALA B C 1
ATOM 2687 O O . ALA B 1 130 ? 5.471 4.590 26.227 1.00 16.87 130 ALA B O 1
ATOM 2689 N N . PHE B 1 131 ? 4.407 4.248 28.177 1.00 17.49 131 PHE B N 1
ATOM 2690 C CA . PHE B 1 131 ? 5.493 3.565 28.812 1.00 17.36 131 PHE B CA 1
ATOM 2691 C C . PHE B 1 131 ? 5.837 2.297 28.067 1.00 16.99 131 PHE B C 1
ATOM 2692 O O . PHE B 1 131 ? 6.958 2.081 27.789 1.00 17.84 131 PHE B O 1
ATOM 2700 N N . GLU B 1 132 ? 4.835 1.518 27.652 1.00 17.28 132 GLU B N 1
ATOM 2701 C CA . GLU B 1 132 ? 5.092 0.216 27.008 1.00 17.48 132 GLU B CA 1
ATOM 2702 C C . GLU B 1 132 ? 5.713 0.374 25.609 1.00 17.44 132 GLU B C 1
ATOM 2703 O O . GLU B 1 132 ? 6.678 -0.333 25.246 1.00 15.40 132 GLU B O 1
ATOM 2709 N N . LYS B 1 133 ? 5.233 1.372 24.893 1.00 17.62 133 LYS B N 1
ATOM 2710 C CA . LYS B 1 133 ? 5.815 1.695 23.586 1.00 19.12 133 LYS B CA 1
ATOM 2711 C C . LYS B 1 133 ? 7.255 2.139 23.703 1.00 17.03 133 LYS B C 1
ATOM 2712 O O . LYS B 1 133 ? 8.139 1.616 23.012 1.00 17.22 133 LYS B O 1
ATOM 2718 N N . PHE B 1 134 ? 7.517 3.065 24.611 1.00 17.72 134 PHE B N 1
ATOM 2719 C CA . PHE B 1 134 ? 8.847 3.671 24.713 1.00 16.78 134 PHE B CA 1
ATOM 2720 C C . PHE B 1 134 ? 9.861 2.661 25.296 1.00 17.10 134 PHE B C 1
ATOM 2721 O O . PHE B 1 134 ? 10.987 2.505 24.800 1.00 15.85 134 PHE B O 1
ATOM 2729 N N . TYR B 1 135 ? 9.433 1.944 26.330 1.00 15.52 135 TYR B N 1
ATOM 2730 C CA . TYR B 1 135 ? 10.318 0.957 26.928 1.00 15.99 135 TYR B CA 1
ATOM 2731 C C . TYR B 1 135 ? 10.617 -0.211 26.011 1.00 15.45 135 TYR B C 1
ATOM 2732 O O . TYR B 1 135 ? 11.700 -0.791 26.095 1.00 16.10 135 TYR B O 1
ATOM 2741 N N . GLY B 1 136 ? 9.702 -0.542 25.095 1.00 16.91 136 GLY B N 1
ATOM 2742 C CA . GLY B 1 136 ? 9.969 -1.555 24.075 1.00 15.56 136 GLY B CA 1
ATOM 2743 C C . GLY B 1 136 ? 11.113 -1.129 23.185 1.00 16.29 136 GLY B C 1
ATOM 2744 O O . GLY B 1 136 ? 12.043 -1.918 22.833 1.00 16.37 136 GLY B O 1
ATOM 2745 N N . PHE B 1 137 ? 11.153 0.177 22.894 1.00 17.75 137 PHE B N 1
ATOM 2746 C CA . PHE B 1 137 ? 12.257 0.741 22.093 1.00 16.80 137 PHE B CA 1
ATOM 2747 C C . PHE B 1 137 ? 13.544 0.735 22.866 1.00 16.92 137 PHE B C 1
ATOM 2748 O O . PHE B 1 137 ? 14.604 0.397 22.312 1.00 19.29 137 PHE B O 1
ATOM 2756 N N . LEU B 1 138 ? 13.501 1.051 24.154 1.00 17.62 138 LEU B N 1
ATOM 2757 C CA . LEU B 1 138 ? 14.719 0.990 25.003 1.00 18.03 138 LEU B CA 1
ATOM 2758 C C . LEU B 1 138 ? 15.331 -0.407 24.934 1.00 18.86 138 LEU B C 1
ATOM 2759 O O . LEU B 1 138 ? 16.569 -0.581 24.910 1.00 18.69 138 LEU B O 1
ATOM 2764 N N . VAL B 1 139 ? 14.468 -1.419 25.004 1.00 19.06 139 VAL B N 1
ATOM 2765 C CA . VAL B 1 139 ? 14.945 -2.801 25.016 1.00 19.47 139 VAL B CA 1
ATOM 2766 C C . VAL B 1 139 ? 15.598 -3.098 23.670 1.00 18.39 139 VAL B C 1
ATOM 2767 O O . VAL B 1 139 ? 16.616 -3.765 23.588 1.00 19.18 139 VAL B O 1
ATOM 2771 N N . ASN B 1 140 ? 15.007 -2.630 22.589 1.00 18.53 140 ASN B N 1
ATOM 2772 C CA . ASN B 1 140 ? 15.637 -2.732 21.257 1.00 19.29 140 ASN B CA 1
ATOM 2773 C C . ASN B 1 140 ? 17.085 -2.167 21.233 1.00 18.68 140 ASN B C 1
ATOM 2774 O O . ASN B 1 140 ? 18.011 -2.779 20.707 1.00 18.67 140 ASN B O 1
ATOM 2779 N N . PHE B 1 141 ? 17.274 -0.992 21.781 1.00 17.80 141 PHE B N 1
ATOM 2780 C CA . PHE B 1 141 ? 18.614 -0.399 21.859 1.00 17.49 141 PHE B CA 1
ATOM 2781 C C . PHE B 1 141 ? 19.583 -1.223 22.738 1.00 17.09 141 PHE B C 1
ATOM 2782 O O . PHE B 1 141 ? 20.740 -1.393 22.367 1.00 15.92 141 PHE B O 1
ATOM 2790 N N . LEU B 1 142 ? 19.119 -1.712 23.889 1.00 15.89 142 LEU B N 1
ATOM 2791 C CA . LEU B 1 142 ? 19.945 -2.543 24.731 1.00 18.69 142 LEU B CA 1
ATOM 2792 C C . LEU B 1 142 ? 20.390 -3.765 23.984 1.00 19.94 142 LEU B C 1
ATOM 2793 O O . LEU B 1 142 ? 21.550 -4.093 24.030 1.00 21.64 142 LEU B O 1
ATOM 2798 N N . LYS B 1 143 ? 19.479 -4.400 23.269 1.00 22.06 143 LYS B N 1
ATOM 2799 C CA . LYS B 1 143 ? 19.817 -5.609 22.557 1.00 23.44 143 LYS B CA 1
ATOM 2800 C C . LYS B 1 143 ? 20.774 -5.318 21.414 1.00 24.28 143 LYS B C 1
ATOM 2801 O O . LYS B 1 143 ? 21.721 -6.062 21.190 1.00 25.30 143 LYS B O 1
ATOM 2807 N N . ALA B 1 144 ? 20.592 -4.201 20.737 1.00 24.02 144 ALA B N 1
ATOM 2808 C CA . ALA B 1 144 ? 21.477 -3.836 19.642 1.00 24.58 144 ALA B CA 1
ATOM 2809 C C . ALA B 1 144 ? 22.889 -3.540 20.136 1.00 24.90 144 ALA B C 1
ATOM 2810 O O . ALA B 1 144 ? 23.855 -3.922 19.484 1.00 25.93 144 ALA B O 1
ATOM 2812 N N . SER B 1 145 ? 23.034 -2.852 21.257 1.00 23.68 145 SER B N 1
ATOM 2813 C CA . SER B 1 145 ? 24.344 -2.501 21.712 1.00 25.46 145 SER B CA 1
ATOM 2814 C C . SER B 1 145 ? 25.057 -3.728 22.324 1.00 25.95 145 SER B C 1
ATOM 2815 O O . SER B 1 145 ? 26.268 -3.843 22.210 1.00 24.11 145 SER B O 1
ATOM 2818 N N . GLY B 1 146 ? 24.300 -4.633 22.952 1.00 25.83 146 GLY B N 1
ATOM 2819 C CA . GLY B 1 146 ? 24.859 -5.837 23.567 1.00 25.92 146 GLY B CA 1
ATOM 2820 C C . GLY B 1 146 ? 25.820 -5.674 24.722 1.00 26.22 146 GLY B C 1
ATOM 2821 O O . GLY B 1 146 ? 26.608 -6.608 25.061 1.00 26.10 146 GLY B O 1
ATOM 2822 N N . SER B 1 147 ? 25.794 -4.512 25.354 1.00 24.40 147 SER B N 1
ATOM 2823 C CA . SER B 1 147 ? 26.801 -4.142 26.330 1.00 23.92 147 SER B CA 1
ATOM 2824 C C . SER B 1 147 ? 26.236 -3.886 27.718 1.00 23.39 147 SER B C 1
ATOM 2825 O O . SER B 1 147 ? 26.997 -3.750 28.665 1.00 25.35 147 SER B O 1
ATOM 2828 N N . GLY B 1 148 ? 24.916 -3.779 27.845 1.00 20.80 148 GLY B N 1
ATOM 2829 C CA . GLY B 1 148 ? 24.269 -3.257 29.021 1.00 19.81 148 GLY B CA 1
ATOM 2830 C C . GLY B 1 148 ? 24.050 -1.711 29.032 1.00 19.85 148 GLY B C 1
ATOM 2831 O O . GLY B 1 148 ? 23.354 -1.234 29.894 1.00 19.60 148 GLY B O 1
ATOM 2832 N N . PHE B 1 149 ? 24.670 -0.973 28.091 1.00 19.32 149 PHE B N 1
ATOM 2833 C CA . PHE B 1 149 ? 24.435 0.446 27.859 1.00 17.83 149 PHE B CA 1
ATOM 2834 C C . PHE B 1 149 ? 23.506 0.614 26.629 1.00 17.89 149 PHE B C 1
ATOM 2835 O O . PHE B 1 149 ? 23.391 -0.269 25.717 1.00 18.89 149 PHE B O 1
ATOM 2843 N N . LEU B 1 150 ? 22.848 1.759 26.566 1.00 16.53 150 LEU B N 1
ATOM 2844 C CA . LEU B 1 150 ? 21.844 1.968 25.532 1.00 16.64 150 LEU B CA 1
ATOM 2845 C C . LEU B 1 150 ? 22.486 2.185 24.183 1.00 16.23 150 LEU B C 1
ATOM 2846 O O . LEU B 1 150 ? 21.948 1.808 23.183 1.00 18.03 150 LEU B O 1
ATOM 2851 N N . VAL B 1 151 ? 23.614 2.828 24.158 1.00 17.58 151 VAL B N 1
ATOM 2852 C CA . VAL B 1 151 ? 24.272 3.111 22.891 1.00 18.43 151 VAL B CA 1
ATOM 2853 C C . VAL B 1 151 ? 25.740 2.776 23.000 1.00 17.08 151 VAL B C 1
ATOM 2854 O O . VAL B 1 151 ? 26.472 3.419 23.725 1.00 17.70 151 VAL B O 1
ATOM 2858 N N . GLY B 1 152 ? 26.185 1.850 22.193 1.00 18.22 152 GLY B N 1
ATOM 2859 C CA . GLY B 1 152 ? 27.592 1.465 22.160 1.00 19.87 152 GLY B CA 1
ATOM 2860 C C . GLY B 1 152 ? 28.020 0.653 23.379 1.00 21.85 152 GLY B C 1
ATOM 2861 O O . GLY B 1 152 ? 27.166 0.045 24.056 1.00 21.94 152 GLY B O 1
ATOM 2862 N N . ASP B 1 153 ? 29.307 0.720 23.710 1.00 23.35 153 ASP B N 1
ATOM 2863 C CA . ASP B 1 153 ? 29.906 -0.165 24.739 1.00 24.90 153 ASP B CA 1
ATOM 2864 C C . ASP B 1 153 ? 30.221 0.548 26.019 1.00 25.40 153 ASP B C 1
ATOM 2865 O O . ASP B 1 153 ? 30.723 -0.053 26.978 1.00 25.03 153 ASP B O 1
ATOM 2870 N N . SER B 1 154 ? 29.907 1.851 26.075 1.00 23.40 154 SER B N 1
ATOM 2871 C CA . SER B 1 154 ? 30.174 2.627 27.273 1.00 23.27 154 SER B CA 1
ATOM 2872 C C . SER B 1 154 ? 29.060 3.614 27.611 1.00 22.02 154 SER B C 1
ATOM 2873 O O . SER B 1 154 ? 28.190 3.832 26.801 1.00 20.58 154 SER B O 1
ATOM 2876 N N . LEU B 1 155 ? 29.129 4.159 28.810 1.00 19.59 155 LEU B N 1
ATOM 2877 C CA . LEU B 1 155 ? 28.162 5.086 29.325 1.00 19.82 155 LEU B CA 1
ATOM 2878 C C . LEU B 1 155 ? 28.022 6.331 28.416 1.00 17.69 155 LEU B C 1
ATOM 2879 O O . LEU B 1 155 ? 29.031 6.872 27.906 1.00 19.60 155 LEU B O 1
ATOM 2884 N N . THR B 1 156 ? 26.787 6.733 28.221 1.00 17.12 156 THR B N 1
ATOM 2885 C CA . THR B 1 156 ? 26.429 8.041 27.621 1.00 16.18 156 THR B CA 1
ATOM 2886 C C . THR B 1 156 ? 25.367 8.659 28.466 1.00 16.73 156 THR B C 1
ATOM 2887 O O . THR B 1 156 ? 24.770 7.992 29.319 1.00 15.26 156 THR B O 1
ATOM 2891 N N . TRP B 1 157 ? 25.097 9.953 28.245 1.00 15.74 157 TRP B N 1
ATOM 2892 C CA . TRP B 1 157 ? 24.162 10.648 29.124 1.00 16.77 157 TRP B CA 1
ATOM 2893 C C . TRP B 1 157 ? 22.726 10.171 29.005 1.00 16.85 157 TRP B C 1
ATOM 2894 O O . TRP B 1 157 ? 21.959 10.344 29.942 1.00 16.58 157 TRP B O 1
ATOM 2905 N N . ILE B 1 158 ? 22.345 9.532 27.889 1.00 16.80 158 ILE B N 1
ATOM 2906 C CA . ILE B 1 158 ? 21.002 8.957 27.839 1.00 17.54 158 ILE B CA 1
ATOM 2907 C C . ILE B 1 158 ? 20.812 7.788 28.815 1.00 17.42 158 ILE B C 1
ATOM 2908 O O . ILE B 1 158 ? 19.709 7.625 29.329 1.00 17.43 158 ILE B O 1
ATOM 2913 N N . ASP B 1 159 ? 21.878 7.052 29.094 1.00 18.54 159 ASP B N 1
ATOM 2914 C CA . ASP B 1 159 ? 21.842 6.035 30.201 1.00 18.70 159 ASP B CA 1
ATOM 2915 C C . ASP B 1 159 ? 21.486 6.718 31.512 1.00 19.21 159 ASP B C 1
ATOM 2916 O O . ASP B 1 159 ? 20.660 6.222 32.264 1.00 18.92 159 ASP B O 1
ATOM 2921 N N . LEU B 1 160 ? 22.096 7.870 31.803 1.00 18.07 160 LEU B N 1
ATOM 2922 C CA . LEU B 1 160 ? 21.862 8.524 33.065 1.00 18.60 160 LEU B CA 1
ATOM 2923 C C . LEU B 1 160 ? 20.480 9.022 33.171 1.00 18.34 160 LEU B C 1
ATOM 2924 O O . LEU B 1 160 ? 19.864 8.916 34.248 1.00 18.47 160 LEU B O 1
ATOM 2929 N N . ALA B 1 161 ? 19.958 9.589 32.089 1.00 17.35 161 ALA B N 1
ATOM 2930 C CA . ALA B 1 161 ? 18.584 10.123 32.118 1.00 17.12 161 ALA B CA 1
ATOM 2931 C C . ALA B 1 161 ? 17.558 8.988 32.255 1.00 16.67 161 ALA B C 1
ATOM 2932 O O . ALA B 1 161 ? 16.619 9.064 33.040 1.00 17.31 161 ALA B O 1
ATOM 2934 N N . ILE B 1 162 ? 17.770 7.919 31.497 1.00 17.08 162 ILE B N 1
ATOM 2935 C CA . ILE B 1 162 ? 16.824 6.809 31.486 1.00 16.65 162 ILE B CA 1
ATOM 2936 C C . ILE B 1 162 ? 16.904 6.047 32.835 1.00 17.31 162 ILE B C 1
ATOM 2937 O O . ILE B 1 162 ? 15.876 5.707 33.405 1.00 16.49 162 ILE B O 1
ATOM 2942 N N . ALA B 1 163 ? 18.103 5.811 33.348 1.00 18.40 163 ALA B N 1
ATOM 2943 C CA . ALA B 1 163 ? 18.228 5.154 34.641 1.00 20.00 163 ALA B CA 1
ATOM 2944 C C . ALA B 1 163 ? 17.525 5.966 35.746 1.00 20.90 163 ALA B C 1
ATOM 2945 O O . ALA B 1 163 ? 16.837 5.398 36.608 1.00 21.66 163 ALA B O 1
ATOM 2947 N N . GLN B 1 164 ? 17.618 7.296 35.707 1.00 19.83 164 GLN B N 1
ATOM 2948 C CA . GLN B 1 164 ? 16.942 8.081 36.706 1.00 20.35 164 GLN B CA 1
ATOM 2949 C C . GLN B 1 164 ? 15.414 7.994 36.635 1.00 20.23 164 GLN B C 1
ATOM 2950 O O . GLN B 1 164 ? 14.723 7.874 37.685 1.00 19.11 164 GLN B O 1
ATOM 2956 N N . HIS B 1 165 ? 14.871 7.994 35.412 1.00 19.44 165 HIS B N 1
ATOM 2957 C CA . HIS B 1 165 ? 13.436 7.866 35.253 1.00 20.04 165 HIS B CA 1
ATOM 2958 C C . HIS B 1 165 ? 12.977 6.492 35.754 1.00 18.93 165 HIS B C 1
ATOM 2959 O O . HIS B 1 165 ? 12.015 6.398 36.438 1.00 18.25 165 HIS B O 1
ATOM 2966 N N . SER B 1 166 ? 13.674 5.460 35.329 1.00 19.02 166 SER B N 1
ATOM 2967 C CA . SER B 1 166 ? 13.346 4.112 35.752 1.00 20.29 166 SER B CA 1
ATOM 2968 C C . SER B 1 166 ? 13.385 3.893 37.274 1.00 21.28 166 SER B C 1
ATOM 2969 O O . SER B 1 166 ? 12.472 3.272 37.832 1.00 20.82 166 SER B O 1
ATOM 2972 N N . ALA B 1 167 ? 14.447 4.364 37.900 1.00 21.50 167 ALA B N 1
ATOM 2973 C CA . ALA B 1 167 ? 14.579 4.411 39.347 1.00 22.94 167 ALA B CA 1
ATOM 2974 C C . ALA B 1 167 ? 13.399 5.114 40.004 1.00 23.11 167 ALA B C 1
ATOM 2975 O O . ALA B 1 167 ? 12.846 4.594 40.968 1.00 23.81 167 ALA B O 1
ATOM 2977 N N . ASP B 1 168 ? 12.982 6.265 39.498 1.00 22.19 168 ASP B N 1
ATOM 2978 C CA . ASP B 1 168 ? 11.824 6.948 40.020 1.00 22.66 168 ASP B CA 1
ATOM 2979 C C . ASP B 1 168 ? 10.548 6.101 39.906 1.00 22.48 168 ASP B C 1
ATOM 2980 O O . ASP B 1 168 ? 9.729 6.077 40.846 1.00 23.09 168 ASP B O 1
ATOM 2985 N N . LEU B 1 169 ? 10.354 5.445 38.764 1.00 20.76 169 LEU B N 1
ATOM 2986 C CA . LEU B 1 169 ? 9.122 4.677 38.562 1.00 21.18 169 LEU B CA 1
ATOM 2987 C C . LEU B 1 169 ? 9.144 3.487 39.527 1.00 22.09 169 LEU B C 1
ATOM 2988 O O . LEU B 1 169 ? 8.141 3.187 40.187 1.00 22.36 169 LEU B O 1
ATOM 2993 N N . ILE B 1 170 ? 10.292 2.835 39.604 1.00 21.96 170 ILE B N 1
ATOM 2994 C CA . ILE B 1 170 ? 10.443 1.665 40.460 1.00 25.00 170 ILE B CA 1
ATOM 2995 C C . ILE B 1 170 ? 10.183 1.990 41.935 1.00 26.64 170 ILE B C 1
ATOM 2996 O O . ILE B 1 170 ? 9.417 1.279 42.619 1.00 26.18 170 ILE B O 1
ATOM 3001 N N . ALA B 1 171 ? 10.772 3.091 42.396 1.00 27.11 171 ALA B N 1
ATOM 3002 C CA . ALA B 1 171 ? 10.578 3.537 43.757 1.00 28.51 171 ALA B CA 1
ATOM 3003 C C . ALA B 1 171 ? 9.120 3.810 44.057 1.00 29.38 171 ALA B C 1
ATOM 3004 O O . ALA B 1 171 ? 8.694 3.689 45.191 1.00 29.99 171 ALA B O 1
ATOM 3006 N N . LYS B 1 172 ? 8.328 4.187 43.072 1.00 30.38 172 LYS B N 1
ATOM 3007 C CA . LYS B 1 172 ? 6.921 4.403 43.354 1.00 31.64 172 LYS B CA 1
ATOM 3008 C C . LYS B 1 172 ? 6.087 3.155 43.102 1.00 31.36 172 LYS B C 1
ATOM 3009 O O . LYS B 1 172 ? 4.873 3.237 42.963 1.00 30.05 172 LYS B O 1
ATOM 3015 N N . GLY B 1 173 ? 6.741 2.009 43.009 1.00 31.26 173 GLY B N 1
ATOM 3016 C CA . GLY B 1 173 ? 6.028 0.757 42.821 1.00 31.59 173 GLY B CA 1
ATOM 3017 C C . GLY B 1 173 ? 5.701 0.346 41.401 1.00 30.98 173 GLY B C 1
ATOM 3018 O O . GLY B 1 173 ? 4.871 -0.511 41.176 1.00 30.61 173 GLY B O 1
ATOM 3019 N N . GLY B 1 174 ? 6.398 0.916 40.433 1.00 30.10 174 GLY B N 1
ATOM 3020 C CA . GLY B 1 174 ? 6.192 0.601 39.045 1.00 29.32 174 GLY B CA 1
ATOM 3021 C C . GLY B 1 174 ? 6.506 -0.858 38.751 1.00 28.63 174 GLY B C 1
ATOM 3022 O O . GLY B 1 174 ? 7.423 -1.446 39.316 1.00 29.26 174 GLY B O 1
ATOM 3023 N N . ASP B 1 175 ? 5.714 -1.445 37.869 1.00 27.61 175 ASP B N 1
ATOM 3024 C CA . ASP B 1 175 ? 5.892 -2.832 37.528 1.00 27.50 175 ASP B CA 1
ATOM 3025 C C . ASP B 1 175 ? 6.691 -2.993 36.258 1.00 24.35 175 ASP B C 1
ATOM 3026 O O . ASP B 1 175 ? 6.208 -2.633 35.211 1.00 25.32 175 ASP B O 1
ATOM 3031 N N . PHE B 1 176 ? 7.872 -3.569 36.360 1.00 22.85 176 PHE B N 1
ATOM 3032 C CA . PHE B 1 176 ? 8.804 -3.742 35.245 1.00 21.91 176 PHE B CA 1
ATOM 3033 C C . PHE B 1 176 ? 8.807 -5.179 34.698 1.00 22.12 176 PHE B C 1
ATOM 3034 O O . PHE B 1 176 ? 9.723 -5.616 33.998 1.00 19.71 176 PHE B O 1
ATOM 3042 N N . SER B 1 177 ? 7.706 -5.884 34.890 1.00 21.86 177 SER B N 1
ATOM 3043 C CA . SER B 1 177 ? 7.652 -7.299 34.437 1.00 21.79 177 SER B CA 1
ATOM 3044 C C . SER B 1 177 ? 7.865 -7.340 32.952 1.00 21.23 177 SER B C 1
ATOM 3045 O O . SER B 1 177 ? 8.425 -8.318 32.459 1.00 20.73 177 SER B O 1
ATOM 3048 N N . LYS B 1 178 ? 7.409 -6.310 32.212 1.00 20.33 178 LYS B N 1
ATOM 3049 C CA . LYS B 1 178 ? 7.542 -6.363 30.768 1.00 20.49 178 LYS B CA 1
ATOM 3050 C C . LYS B 1 178 ? 8.930 -6.008 30.317 1.00 20.05 178 LYS B C 1
ATOM 3051 O O . LYS B 1 178 ? 9.320 -6.303 29.197 1.00 19.01 178 LYS B O 1
ATOM 3057 N N . PHE B 1 179 ? 9.661 -5.331 31.188 1.00 20.98 179 PHE B N 1
ATOM 3058 C CA . PHE B 1 179 ? 10.979 -4.767 30.849 1.00 21.75 179 PHE B CA 1
ATOM 3059 C C . PHE B 1 179 ? 12.026 -4.988 31.891 1.00 21.54 179 PHE B C 1
ATOM 3060 O O . PHE B 1 179 ? 12.684 -4.057 32.320 1.00 21.94 179 PHE B O 1
ATOM 3068 N N . PRO B 1 180 ? 12.290 -6.243 32.232 1.00 23.12 180 PRO B N 1
ATOM 3069 C CA . PRO B 1 180 ? 13.267 -6.519 33.297 1.00 22.68 180 PRO B CA 1
ATOM 3070 C C . PRO B 1 180 ? 14.668 -6.022 32.919 1.00 21.38 180 PRO B C 1
ATOM 3071 O O . PRO B 1 180 ? 15.466 -5.717 33.776 1.00 20.82 180 PRO B O 1
ATOM 3075 N N . GLU B 1 181 ? 14.924 -5.888 31.636 1.00 19.88 181 GLU B N 1
ATOM 3076 C CA . GLU B 1 181 ? 16.178 -5.314 31.165 1.00 20.96 181 GLU B CA 1
ATOM 3077 C C . GLU B 1 181 ? 16.411 -3.888 31.677 1.00 18.97 181 GLU B C 1
ATOM 3078 O O . GLU B 1 181 ? 17.556 -3.456 31.916 1.00 20.33 181 GLU B O 1
ATOM 3084 N N . LEU B 1 182 ? 15.349 -3.125 31.799 1.00 19.87 182 LEU B N 1
ATOM 3085 C CA . LEU B 1 182 ? 15.506 -1.744 32.223 1.00 19.58 182 LEU B CA 1
ATOM 3086 C C . LEU B 1 182 ? 15.634 -1.556 33.695 1.00 20.19 182 LEU B C 1
ATOM 3087 O O . LEU B 1 182 ? 16.187 -0.531 34.180 1.00 19.48 182 LEU B O 1
ATOM 3092 N N . LYS B 1 183 ? 15.138 -2.549 34.461 1.00 20.48 183 LYS B N 1
ATOM 3093 C CA . LYS B 1 183 ? 15.422 -2.620 35.861 1.00 19.86 183 LYS B CA 1
ATOM 3094 C C . LYS B 1 183 ? 16.910 -2.888 36.037 1.00 19.80 183 LYS B C 1
ATOM 3095 O O . LYS B 1 183 ? 17.595 -2.198 36.827 1.00 21.35 183 LYS B O 1
ATOM 3101 N N . ALA B 1 184 ? 17.424 -3.898 35.342 1.00 20.81 184 ALA B N 1
ATOM 3102 C CA . ALA B 1 184 ? 18.843 -4.193 35.368 1.00 20.92 184 ALA B CA 1
ATOM 3103 C C . ALA B 1 184 ? 19.710 -2.993 34.909 1.00 21.25 184 ALA B C 1
ATOM 3104 O O . ALA B 1 184 ? 20.702 -2.657 35.576 1.00 20.63 184 ALA B O 1
ATOM 3106 N N . HIS B 1 185 ? 19.294 -2.327 33.817 1.00 21.70 185 HIS B N 1
ATOM 3107 C CA . HIS B 1 185 ? 19.928 -1.051 33.367 1.00 21.89 185 HIS B CA 1
ATOM 3108 C C . HIS B 1 185 ? 19.952 0.015 34.480 1.00 20.97 185 HIS B C 1
ATOM 3109 O O . HIS B 1 185 ? 20.959 0.635 34.711 1.00 20.48 185 HIS B O 1
ATOM 3116 N N . ALA B 1 186 ? 18.853 0.245 35.145 1.00 20.33 186 ALA B N 1
ATOM 3117 C CA . ALA B 1 186 ? 18.819 1.265 36.138 1.00 22.07 186 ALA B CA 1
ATOM 3118 C C . ALA B 1 186 ? 19.794 0.957 37.319 1.00 22.90 186 ALA B C 1
ATOM 3119 O O . ALA B 1 186 ? 20.480 1.864 37.851 1.00 21.48 186 ALA B O 1
ATOM 3121 N N . GLU B 1 187 ? 19.847 -0.314 37.716 1.00 23.10 187 GLU B N 1
ATOM 3122 C CA . GLU B 1 187 ? 20.743 -0.750 38.815 1.00 24.53 187 GLU B CA 1
ATOM 3123 C C . GLU B 1 187 ? 22.215 -0.596 38.408 1.00 23.56 187 GLU B C 1
ATOM 3124 O O . GLU B 1 187 ? 23.105 -0.213 39.213 1.00 23.39 187 GLU B O 1
ATOM 3130 N N . LYS B 1 188 ? 22.479 -0.964 37.167 1.00 22.19 188 LYS B N 1
ATOM 3131 C CA . LYS B 1 188 ? 23.831 -0.892 36.613 1.00 22.54 188 LYS B CA 1
ATOM 3132 C C . LYS B 1 188 ? 24.318 0.553 36.590 1.00 22.53 188 LYS B C 1
ATOM 3133 O O . LYS B 1 188 ? 25.395 0.894 37.147 1.00 22.20 188 LYS B O 1
ATOM 3139 N N . ILE B 1 189 ? 23.510 1.432 36.026 1.00 22.51 189 ILE B N 1
ATOM 3140 C CA . ILE B 1 189 ? 23.994 2.815 35.855 1.00 22.32 189 ILE B CA 1
ATOM 3141 C C . ILE B 1 189 ? 24.137 3.483 37.212 1.00 22.59 189 ILE B C 1
ATOM 3142 O O . ILE B 1 189 ? 25.110 4.166 37.475 1.00 22.38 189 ILE B O 1
ATOM 3147 N N . GLN B 1 190 ? 23.164 3.285 38.088 1.00 23.09 190 GLN B N 1
ATOM 3148 C CA . GLN B 1 190 ? 23.191 3.939 39.388 1.00 24.68 190 GLN B CA 1
ATOM 3149 C C . GLN B 1 190 ? 24.215 3.392 40.414 1.00 25.06 190 GLN B C 1
ATOM 3150 O O . GLN B 1 190 ? 24.469 4.030 41.429 1.00 27.28 190 GLN B O 1
ATOM 3156 N N . ALA B 1 191 ? 24.838 2.285 40.080 1.00 24.89 191 ALA B N 1
ATOM 3157 C CA . ALA B 1 191 ? 25.981 1.707 40.819 1.00 25.85 191 ALA B CA 1
ATOM 3158 C C . ALA B 1 191 ? 27.336 2.239 40.361 1.00 25.74 191 ALA B C 1
ATOM 3159 O O . ALA B 1 191 ? 28.363 2.010 41.025 1.00 25.95 191 ALA B O 1
ATOM 3161 N N . ILE B 1 192 ? 27.390 2.907 39.197 1.00 25.94 192 ILE B N 1
ATOM 3162 C CA . ILE B 1 192 ? 28.650 3.491 38.747 1.00 25.65 192 ILE B CA 1
ATOM 3163 C C . ILE B 1 192 ? 29.085 4.435 39.900 1.00 25.46 192 ILE B C 1
ATOM 3164 O O . ILE B 1 192 ? 28.296 5.244 40.380 1.00 24.55 192 ILE B O 1
ATOM 3169 N N . PRO B 1 193 ? 30.290 4.264 40.421 1.00 26.86 193 PRO B N 1
ATOM 3170 C CA . PRO B 1 193 ? 30.673 4.957 41.674 1.00 27.30 193 PRO B CA 1
ATOM 3171 C C . PRO B 1 193 ? 30.373 6.428 41.763 1.00 26.67 193 PRO B C 1
ATOM 3172 O O . PRO B 1 193 ? 29.813 6.881 42.741 1.00 26.44 193 PRO B O 1
ATOM 3176 N N . GLN B 1 194 ? 30.716 7.172 40.732 1.00 26.74 194 GLN B N 1
ATOM 3177 C CA . GLN B 1 194 ? 30.496 8.617 40.733 1.00 25.85 194 GLN B CA 1
ATOM 3178 C C . GLN B 1 194 ? 29.035 8.938 40.840 1.00 23.75 194 GLN B C 1
ATOM 3179 O O . GLN B 1 194 ? 28.656 9.872 41.506 1.00 22.53 194 GLN B O 1
ATOM 3185 N N . ILE B 1 195 ? 28.210 8.127 40.188 1.00 23.09 195 ILE B N 1
ATOM 3186 C CA . ILE B 1 195 ? 26.769 8.324 40.178 1.00 22.02 195 ILE B CA 1
ATOM 3187 C C . ILE B 1 195 ? 26.158 7.884 41.530 1.00 22.85 195 ILE B C 1
ATOM 3188 O O . ILE B 1 195 ? 25.397 8.615 42.122 1.00 21.42 195 ILE B O 1
ATOM 3193 N N . LYS B 1 196 ? 26.522 6.677 42.001 1.00 24.12 196 LYS B N 1
ATOM 3194 C CA . LYS B 1 196 ? 26.122 6.229 43.333 1.00 26.11 196 LYS B CA 1
ATOM 3195 C C . LYS B 1 196 ? 26.467 7.290 44.387 1.00 25.98 196 LYS B C 1
ATOM 3196 O O . LYS B 1 196 ? 25.629 7.690 45.202 1.00 27.17 196 LYS B O 1
ATOM 3202 N N . LYS B 1 197 ? 27.683 7.812 44.325 1.00 27.35 197 LYS B N 1
ATOM 3203 C CA . LYS B 1 197 ? 28.103 8.855 45.271 1.00 27.33 197 LYS B CA 1
ATOM 3204 C C . LYS B 1 197 ? 27.200 10.107 45.202 1.00 26.05 197 LYS B C 1
ATOM 3205 O O . LYS B 1 197 ? 26.765 10.684 46.264 1.00 24.39 197 LYS B O 1
ATOM 3211 N N . TRP B 1 198 ? 26.858 10.533 43.975 1.00 23.88 198 TRP B N 1
ATOM 3212 C CA . TRP B 1 198 ? 25.984 11.704 43.819 1.00 22.31 198 TRP B CA 1
ATOM 3213 C C . TRP B 1 198 ? 24.609 11.445 44.386 1.00 22.63 198 TRP B C 1
ATOM 3214 O O . TRP B 1 198 ? 24.006 12.300 45.046 1.00 22.26 198 TRP B O 1
ATOM 3225 N N . ILE B 1 199 ? 24.081 10.263 44.085 1.00 23.84 199 ILE B N 1
ATOM 3226 C CA . ILE B 1 199 ? 22.762 9.870 44.576 1.00 25.88 199 ILE B CA 1
ATOM 3227 C C . ILE B 1 199 ? 22.706 9.868 46.110 1.00 27.64 199 ILE B C 1
ATOM 3228 O O . ILE B 1 199 ? 21.679 10.315 46.713 1.00 26.50 199 ILE B O 1
ATOM 3233 N N . GLU B 1 200 ? 23.822 9.463 46.716 1.00 29.48 200 GLU B N 1
ATOM 3234 C CA . GLU B 1 200 ? 23.942 9.410 48.187 1.00 32.94 200 GLU B CA 1
ATOM 3235 C C . GLU B 1 200 ? 24.064 10.768 48.795 1.00 33.74 200 GLU B C 1
ATOM 3236 O O . GLU B 1 200 ? 23.771 10.922 49.956 1.00 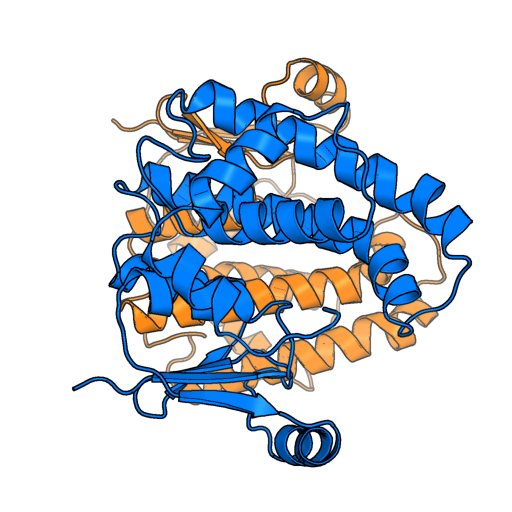36.17 200 GLU B O 1
ATOM 3242 N N . THR B 1 201 ? 24.568 11.742 48.038 1.00 34.30 201 THR B N 1
ATOM 3243 C CA . THR B 1 201 ? 24.829 13.061 48.584 1.00 34.17 201 THR B CA 1
ATOM 3244 C C . THR B 1 201 ? 23.942 14.195 48.105 1.00 34.19 201 THR B C 1
ATOM 3245 O O . THR B 1 201 ? 23.873 15.220 48.800 1.00 34.62 201 THR B O 1
ATOM 3249 N N . ARG B 1 202 ? 23.256 14.058 46.959 1.00 32.47 202 ARG B N 1
ATOM 3250 C CA . ARG B 1 202 ? 22.381 15.135 46.439 1.00 31.72 202 ARG B CA 1
ATOM 3251 C C . ARG B 1 202 ? 21.295 15.457 47.436 1.00 31.56 202 ARG B C 1
ATOM 3252 O O . ARG B 1 202 ? 20.879 14.543 48.213 1.00 30.55 202 ARG B O 1
ATOM 3260 N N . PRO B 1 203 ? 20.762 16.678 47.364 1.00 30.37 203 PRO B N 1
ATOM 3261 C CA . PRO B 1 203 ? 19.580 17.032 48.126 1.00 31.79 203 PRO B CA 1
ATOM 3262 C C . PRO B 1 203 ? 18.390 16.089 47.841 1.00 33.19 203 PRO B C 1
ATOM 3263 O O . PRO B 1 203 ? 18.054 15.755 46.689 1.00 32.22 203 PRO B O 1
ATOM 3267 N N . VAL B 1 204 ? 17.743 15.681 48.917 1.00 32.80 204 VAL B N 1
ATOM 3268 C CA . VAL B 1 204 ? 16.593 14.825 48.824 1.00 33.68 204 VAL B CA 1
ATOM 3269 C C . VAL B 1 204 ? 15.396 15.700 48.518 1.00 33.47 204 VAL B C 1
ATOM 3270 O O . VAL B 1 204 ? 15.124 16.648 49.245 1.00 34.08 204 VAL B O 1
ATOM 3274 N N . THR B 1 205 ? 14.724 15.424 47.396 1.00 32.79 205 THR B N 1
ATOM 3275 C CA . THR B 1 205 ? 13.557 16.174 46.979 1.00 32.63 205 THR B CA 1
ATOM 3276 C C . THR B 1 205 ? 12.488 15.217 46.426 1.00 34.34 205 THR B C 1
ATOM 3277 O O . THR B 1 205 ? 12.788 14.079 46.074 1.00 34.97 205 THR B O 1
ATOM 3281 N N . PRO B 1 206 ? 11.236 15.644 46.393 1.00 36.13 206 PRO B N 1
ATOM 3282 C CA . PRO B 1 206 ? 10.153 14.779 45.900 1.00 38.08 206 PRO B CA 1
ATOM 3283 C C . PRO B 1 206 ? 10.204 14.499 44.390 1.00 39.44 206 PRO B C 1
ATOM 3284 O O . PRO B 1 206 ? 9.753 13.449 43.910 1.00 39.43 206 PRO B O 1
ATOM 3288 N N . PHE B 1 207 ? 10.788 15.433 43.657 1.00 41.17 207 PHE B N 1
ATOM 3289 C CA . PHE B 1 207 ? 10.951 15.263 42.229 1.00 42.80 207 PHE B CA 1
ATOM 3290 C C . PHE B 1 207 ? 12.333 15.757 41.797 1.00 41.98 207 PHE B C 1
ATOM 3291 O O . PHE B 1 207 ? 12.635 15.594 40.607 1.00 42.16 207 PHE B O 1
#

CATH classification: 3.40.30.10 (+1 more: 1.20.1050.10)

Foldseek 3Di:
DKAKEKEEAQDCPLCVLLVLLCLVQVHDYHDHHDDPVCLVVCLVVCVAVVSHDIWMAIVHRIDDDSVVSSLVSQVVRVQQAPDPVLNVVSVVLVVVVVVLCVQLVQLVCVVVVNHDDDNVCSCPVTNPVSCVVSLVVQVVQCVVQVQLESGHNDHHSSLVVLLVVVVLCVVVPHDCPVPVSSVSSNVVVCPPVSNVVCVVPRDDDND/DWAKEKEDAQDCPLCVLLVLLCLVLVHDYHDHHDYPVRLVVVLVVCLAVVSHDIWMATVHDIDDDSVVSQLVSCVVRVQQADDPVLNVVSVVLVVLVVVLCVQLVQQVCVVVPNDDDDNVVCCVPTNPVSCVVSLVVQVVQCVVQVQLESTHNDHHSSLVVLLVVVVLCVVVPHDCPVPVSSVSSNVVVCPPVSNVVCVVPPDDDPD